Protein 3H7J (pdb70)

CATH classification: 2.60.120.10 (+1 more: 2.60.120.10)

Foldseek 3Di:
DDQVVVCCQWQNQWDWDADPQGKIWTWRDHPFKIKIKIKAAAFTKFDKDFAQWKKKKAWADAWKFKAWQHATDIGDHPFKMFIRHHGTIIIITRHHNDIIIMMMMTGDDPPDDRDTPPRGMFGKAWDQAPPPPWTWIWTADQFKIKIKTKQFEQWRKFDKAFAQWKKKKAWQFAWWWKDWAHYIDIGGHGGITTGHHGTIMMIIHHDNGITIMIMMTGGDDPPD/DPQVVVCCQWFNAWDWDADPQGKIWTWRDHPFKIKIKIKHAEFTWWDKDFAQWKKKKFWQDAWWFKDWAHDTDTGDHPFKIFIRHHGTIIIITRHHNGIIIMMMMTGDDPPDDRDADPRGMFGWDDWDAPDPPWIWIWTADQFKIKIKIKAFEQWRKDDWFFAQWKKKKAWQFDWWWKDWAHYIDIHDHGGMTTGHHGTIMMIIHHHDGITIMIMMTGGDDPDD

B-factor: mean 16.88, std 6.66, range [2.0, 48.74]

Radius of gyration: 24.44 Å; Cα contacts (8 Å, |Δi|>4): 1230; chains: 2; bounding box: 60×57×58 Å

Sequence (448 aa):
KTKEDMQELYFPTPKLIEWENGVRQYSTVRGDTEVLMSYVPPHTNVEPHQHKEVQIGMVVSGELMMTVGDVTRKMTALESAYIAPPHVPHGARNDTDQEVIAIDIKRLKADETYTSPEDYFLDIFKTRDLLPGMEVTFFVEDWVEIMLAKIPGNGGEMPFHKHRNEQIGICIGGGYDMTVEGCTVEMKFGTAYFCEPREDHGAINRSEKESKSINIFFPPRYNRKTKEDMQELYFPTPKLIEWENGVRQYSTVRGDTEVLMSYVPPHTNVEPHQHKEVQIGMVVSGELMMTVGDVTRKMTALESAYIAPPHVPHGARNDTDQEVIAIDIKRLKADETYTSPEDYFLDIFKTRDLLPGMEVTFFVEDWVEIMLAKIPGNGGEMPFHKHRNEQIGICIGGGYDMTVEGCTVEMKFGTAYFCEPREDHGAINRSEKESKSINIFFPPRYNR

Secondary structure (DSSP, 8-state):
--HHHHHHHHSPPPEEEE-TTS-EEEEEEETTEEEEEEEE-TTEEEEEE--SSEEEEEEEESEEEEEETTEEEEEETTT-EEEE-TT--EEEEE-SSS-EEEEEEEE--TT------TTSEE--EE-S-SBTTB-EEEEEETTEEEEEEEE-TTTEEEEEE--SSEEEEEE-SS-EEEEETTEEEEE-TT-EEEE-TT--EEEEE-SSS-EEEEEEEES-SS--/--HHHHHHHHSPPPEEEE-TTS-EEEEEEETTEEEEEEEE-SSEEEEEE--SSEEEEEEEESEEEEEETTEEEEEETTSEEEEE-TT--EEEEE-SSS-EEEEEEEE--TT------TTSEEEP-EEEEEETTEEEEEEE-SS-EEEEEEE-TTTEEEEEE--SSEEEEEEEES-EEEEETTEEEEE-TT-EEEE-TT--EEEEE-SSS-EEEEEEEES-SS--

Nearest PDB structures (foldseek):
  3h9a-assembly1_A  TM=9.994E-01  e=1.030E-39  Bacillus subtilis
  1sfn-assembly1_A  TM=7.498E-01  e=8.968E-11  Deinococcus radiodurans
  1rc6-assembly1_A  TM=6.791E-01  e=3.704E-09  Escherichia coli
  7x85-assembly2_C  TM=8.968E-01  e=1.660E-05  Gallus gallus
  6o2d-assembly1_B  TM=8.566E-01  e=9.010E-05  Schizosaccharomyces pombe

Organism: Bacillus subtilis (strain 168) (NCBI:txid224308)

InterPro domains:
  IPR011051 RmlC-like cupin domain superfamily [SSF51182] (3-224)
  IPR013096 Cupin 2, conserved barrel [PF07883] (41-106)
  IPR013096 Cupin 2, conserved barrel [PF07883] (150-217)
  IPR014710 RmlC-like jelly roll fold [G3DSA:2.60.120.10] (11-225)
  IPR014710 RmlC-like jelly roll fold [G3DSA:2.60.120.10] (15-124)
  IPR052535 Bacilysin biosynthesis H2HPP isomerase [PTHR40112] (1-119)

Solvent-accessible surface area: 20565 Å² total; per-residue (Å²): 218,72,150,93,62,31,47,63,81,13,10,15,58,60,55,18,22,54,87,150,66,35,7,103,14,84,5,8,78,35,72,46,2,34,4,22,3,6,54,7,39,52,93,17,81,48,115,91,84,93,27,109,37,0,13,0,1,2,0,13,47,30,60,11,58,9,49,0,24,143,25,74,98,116,2,58,28,40,107,14,0,4,0,1,22,39,102,29,69,8,5,16,77,0,78,32,105,113,86,0,24,8,1,26,1,52,1,83,62,85,154,41,108,23,50,28,38,170,56,38,16,12,124,63,78,165,49,211,51,39,60,136,41,6,86,5,16,4,0,41,26,110,13,1,0,0,8,3,2,59,8,48,12,118,34,12,82,34,73,113,48,107,15,166,4,2,13,2,2,6,0,12,19,36,10,5,30,8,32,0,56,38,7,78,34,102,0,134,83,22,31,4,0,2,1,56,40,149,28,27,2,4,11,36,0,158,41,142,121,94,1,43,2,0,12,4,4,3,61,10,72,87,44,191,206,83,140,96,65,22,48,85,83,16,9,16,65,61,45,43,22,66,76,150,62,27,6,72,16,90,9,8,84,34,69,84,4,37,4,15,5,6,38,7,33,51,95,13,84,42,105,100,78,90,26,106,43,0,13,1,1,3,1,15,40,21,66,13,60,9,51,0,26,138,28,75,74,117,1,72,29,36,92,1,0,5,0,1,26,42,113,29,66,8,6,18,85,0,80,34,123,109,65,0,26,9,1,23,5,40,2,73,67,115,119,39,110,24,50,31,38,160,84,39,16,7,86,72,125,97,68,86,71,23,61,134,52,11,61,0,14,0,0,39,25,106,16,0,0,0,7,19,1,70,6,50,14,128,35,13,94,29,71,111,46,102,12,135,6,11,13,2,3,8,0,10,13,52,19,13,20,7,33,0,61,36,7,76,37,138,3,149,76,21,31,3,1,4,1,60,60,148,27,31,4,4,12,42,0,164,31,123,150,87,1,60,4,1,12,3,4,4,63,6,86,67,32,220

Structure (mmCIF, N/CA/C/O backbone):
data_3H7J
#
_entry.id   3H7J
#
_cell.length_a   45.990
_cell.length_b   118.493
_cell.length_c   46.926
_cell.angle_alpha   90.00
_cell.angle_beta   97.92
_cell.angle_gamma   90.00
#
_symmetry.space_group_name_H-M   'P 1 21 1'
#
loop_
_entity.id
_entity.type
_entity.pdbx_description
1 polymer 'Bacilysin biosynthesis protein bacB'
2 non-polymer 'COBALT (II) ION'
3 non-polymer '3-PHENYLPYRUVIC ACID'
4 non-polymer 'FE (III) ION'
5 water water
#
loop_
_atom_site.group_PDB
_atom_site.id
_atom_site.type_symbol
_atom_site.label_atom_id
_atom_site.label_alt_id
_atom_site.label_comp_id
_atom_site.label_asym_id
_atom_site.label_entity_id
_atom_site.label_seq_id
_atom_site.pdbx_PDB_ins_code
_atom_site.Cartn_x
_atom_site.Cartn_y
_atom_site.Cartn_z
_atom_site.occupancy
_atom_site.B_iso_or_equiv
_atom_site.auth_seq_id
_atom_site.auth_comp_id
_atom_site.auth_asym_id
_atom_site.auth_atom_id
_atom_site.pdbx_PDB_model_num
ATOM 1 N N . LYS A 1 2 ? 17.505 -30.010 -12.709 1.00 24.57 2 LYS A N 1
ATOM 2 C CA . LYS A 1 2 ? 16.873 -31.285 -13.276 1.00 24.04 2 LYS A CA 1
ATOM 3 C C . LYS A 1 2 ? 15.523 -31.550 -12.592 1.00 23.13 2 LYS A C 1
ATOM 4 O O . LYS A 1 2 ? 14.487 -31.032 -13.036 1.00 21.69 2 LYS A O 1
ATOM 10 N N . THR A 1 3 ? 15.517 -32.311 -11.497 1.00 21.86 3 THR A N 1
ATOM 11 C CA . THR A 1 3 ? 14.262 -32.516 -10.740 1.00 21.93 3 THR A CA 1
ATOM 12 C C . THR A 1 3 ? 13.806 -31.273 -9.948 1.00 21.87 3 THR A C 1
ATOM 13 O O . THR A 1 3 ? 14.619 -30.369 -9.632 1.00 21.34 3 THR A O 1
ATOM 17 N N . LYS A 1 4 ? 12.522 -31.257 -9.585 1.00 21.21 4 LYS A N 1
ATOM 18 C CA . LYS A 1 4 ? 11.976 -30.218 -8.691 1.00 20.99 4 LYS A CA 1
ATOM 19 C C . LYS A 1 4 ? 12.843 -30.016 -7.406 1.00 21.31 4 LYS A C 1
ATOM 20 O O . LYS A 1 4 ? 13.294 -28.908 -7.142 1.00 20.84 4 LYS A O 1
ATOM 26 N N . GLU A 1 5 ? 13.006 -31.070 -6.605 1.00 21.65 5 GLU A N 1
ATOM 27 C CA . GLU A 1 5 ? 13.823 -31.008 -5.357 1.00 23.53 5 GLU A CA 1
ATOM 28 C C . GLU A 1 5 ? 15.203 -30.416 -5.644 1.00 23.54 5 GLU A C 1
ATOM 29 O O . GLU A 1 5 ? 15.693 -29.461 -4.999 1.00 21.93 5 GLU A O 1
ATOM 35 N N . ASP A 1 6 ? 15.853 -30.989 -6.632 1.00 24.29 6 ASP A N 1
ATOM 36 C CA . ASP A 1 6 ? 17.178 -30.502 -6.999 1.00 26.37 6 ASP A CA 1
ATOM 37 C C . ASP A 1 6 ? 17.222 -29.016 -7.378 1.00 25.55 6 ASP A C 1
ATOM 38 O O . ASP A 1 6 ? 18.123 -28.307 -6.951 1.00 27.44 6 ASP A O 1
ATOM 43 N N . MET A 1 7 ? 16.259 -28.554 -8.170 1.00 22.32 7 MET A N 1
ATOM 44 C CA . MET A 1 7 ? 16.188 -27.138 -8.459 1.00 20.62 7 MET A CA 1
ATOM 45 C C . MET A 1 7 ? 15.880 -26.376 -7.152 1.00 19.45 7 MET A C 1
ATOM 46 O O . MET A 1 7 ? 16.457 -25.309 -6.915 1.00 18.06 7 MET A O 1
ATOM 51 N N . GLN A 1 8 ? 14.918 -26.870 -6.357 1.00 19.15 8 GLN A N 1
ATOM 52 C CA . GLN A 1 8 ? 14.556 -26.123 -5.139 1.00 20.50 8 GLN A CA 1
ATOM 53 C C . GLN A 1 8 ? 15.765 -25.954 -4.254 1.00 19.73 8 GLN A C 1
ATOM 54 O O . GLN A 1 8 ? 15.965 -24.899 -3.695 1.00 18.83 8 GLN A O 1
ATOM 60 N N . GLU A 1 9 ? 16.581 -26.996 -4.125 1.00 18.49 9 GLU A N 1
ATOM 61 C CA . GLU A 1 9 ? 17.729 -26.913 -3.197 1.00 20.21 9 GLU A CA 1
ATOM 62 C C . GLU A 1 9 ? 18.788 -26.007 -3.753 1.00 19.26 9 GLU A C 1
ATOM 63 O O . GLU A 1 9 ? 19.589 -25.438 -3.020 1.00 19.29 9 GLU A O 1
ATOM 69 N N . LEU A 1 10 ? 18.830 -25.854 -5.066 1.00 18.66 10 LEU A N 1
ATOM 70 C CA . LEU A 1 10 ? 19.750 -24.858 -5.637 1.00 16.30 10 LEU A CA 1
ATOM 71 C C . LEU A 1 10 ? 19.282 -23.439 -5.467 1.00 15.14 10 LEU A C 1
ATOM 72 O O . LEU A 1 10 ? 20.019 -22.559 -5.008 1.00 15.19 10 LEU A O 1
ATOM 77 N N . TYR A 1 11 ? 18.066 -23.177 -5.916 1.00 11.99 11 TYR A N 1
ATOM 78 C CA . TYR A 1 11 ? 17.597 -21.819 -5.955 1.00 10.36 11 TYR A CA 1
ATOM 79 C C . TYR A 1 11 ? 16.991 -21.241 -4.678 1.00 9.46 11 TYR A C 1
ATOM 80 O O . TYR A 1 11 ? 17.023 -19.999 -4.504 1.00 8.91 11 TYR A O 1
ATOM 89 N N . PHE A 1 12 ? 16.429 -22.101 -3.822 1.00 8.52 12 PHE A N 1
ATOM 90 C CA . PHE A 1 12 ? 15.701 -21.709 -2.612 1.00 10.01 12 PHE A CA 1
ATOM 91 C C . PHE A 1 12 ? 16.244 -22.632 -1.510 1.00 13.23 12 PHE A C 1
ATOM 92 O O . PHE A 1 12 ? 15.524 -23.469 -0.947 1.00 13.44 12 PHE A O 1
ATOM 100 N N . PRO A 1 13 ? 17.563 -22.536 -1.232 1.00 12.88 13 PRO A N 1
ATOM 101 C CA . PRO A 1 13 ? 18.182 -23.495 -0.325 1.00 12.59 13 PRO A CA 1
ATOM 102 C C . PRO A 1 13 ? 17.468 -23.511 1.001 1.00 12.44 13 PRO A C 1
ATOM 103 O O . PRO A 1 13 ? 17.007 -22.472 1.511 1.00 12.79 13 PRO A O 1
ATOM 107 N N . THR A 1 14 ? 17.400 -24.683 1.587 1.00 12.15 14 THR A N 1
ATOM 108 C CA . THR A 1 14 ? 16.770 -24.890 2.888 1.00 13.48 14 THR A CA 1
ATOM 109 C C . THR A 1 14 ? 17.714 -24.250 3.919 1.00 13.18 14 THR A C 1
ATOM 110 O O . THR A 1 14 ? 18.940 -24.519 3.836 1.00 11.65 14 THR A O 1
ATOM 114 N N . PRO A 1 15 ? 17.177 -23.415 4.846 1.00 12.16 15 PRO A N 1
ATOM 115 C CA . PRO A 1 15 ? 18.073 -22.705 5.786 1.00 12.69 15 PRO A CA 1
ATOM 116 C C . PRO A 1 15 ? 18.422 -23.599 6.949 1.00 12.25 15 PRO A C 1
ATOM 117 O O . PRO A 1 15 ? 17.725 -24.603 7.207 1.00 12.24 15 PRO A O 1
ATOM 121 N N . LYS A 1 16 ? 19.495 -23.222 7.655 1.00 12.14 16 LYS A N 1
ATOM 122 C CA . LYS A 1 16 ? 19.884 -23.877 8.883 1.00 11.77 16 LYS A CA 1
ATOM 123 C C . LYS A 1 16 ? 19.726 -22.804 9.912 1.00 11.39 16 LYS A C 1
ATOM 124 O O . LYS A 1 16 ? 19.946 -21.661 9.644 1.00 11.21 16 LYS A O 1
ATOM 130 N N . LEU A 1 17 ? 19.385 -23.206 11.115 1.00 9.06 17 LEU A N 1
ATOM 131 C CA . LEU A 1 17 ? 19.250 -22.297 12.181 1.00 10.29 17 LEU A CA 1
ATOM 132 C C . LEU A 1 17 ? 20.552 -22.333 12.973 1.00 11.78 17 LEU A C 1
ATOM 133 O O . LEU A 1 17 ? 21.045 -23.408 13.346 1.00 11.40 17 LEU A O 1
ATOM 138 N N . ILE A 1 18 ? 21.130 -21.162 13.245 1.00 11.90 18 ILE A N 1
ATOM 139 C CA . ILE A 1 18 ? 22.359 -21.129 13.998 1.00 13.08 18 ILE A CA 1
ATOM 140 C C . ILE A 1 18 ? 22.056 -20.350 15.288 1.00 14.15 18 ILE A C 1
ATOM 141 O O . ILE A 1 18 ? 21.415 -19.252 15.264 1.00 14.07 18 ILE A O 1
ATOM 146 N N . GLU A 1 19 ? 22.444 -20.922 16.407 1.00 13.66 19 GLU A N 1
ATOM 147 C CA . GLU A 1 19 ? 22.205 -20.221 17.642 1.00 14.59 19 GLU A CA 1
ATOM 148 C C . GLU A 1 19 ? 23.490 -19.980 18.396 1.00 13.82 19 GLU A C 1
ATOM 149 O O . GLU A 1 19 ? 24.302 -20.892 18.532 1.00 12.72 19 GLU A O 1
ATOM 155 N N . TRP A 1 20 ? 23.656 -18.738 18.869 1.00 13.16 20 TRP A N 1
ATOM 156 C CA . TRP A 1 20 ? 24.834 -18.297 19.581 1.00 14.16 20 TRP A CA 1
ATOM 157 C C . TRP A 1 20 ? 24.628 -18.278 21.099 1.00 14.47 20 TRP A C 1
ATOM 158 O O . TRP A 1 20 ? 23.494 -18.120 21.603 1.00 13.85 20 TRP A O 1
ATOM 169 N N . GLU A 1 21 ? 25.718 -18.398 21.861 1.00 14.08 21 GLU A N 1
ATOM 170 C CA . GLU A 1 21 ? 25.534 -18.400 23.314 1.00 14.71 21 GLU A CA 1
ATOM 171 C C . GLU A 1 21 ? 24.846 -17.121 23.845 1.00 15.97 21 GLU A C 1
ATOM 172 O O . GLU A 1 21 ? 24.081 -17.176 24.812 1.00 15.40 21 GLU A O 1
ATOM 178 N N . ASN A 1 22 ? 25.123 -15.990 23.212 1.00 16.94 22 ASN A N 1
ATOM 179 C CA . ASN A 1 22 ? 24.550 -14.709 23.646 1.00 19.08 22 ASN A CA 1
ATOM 180 C C . ASN A 1 22 ? 23.094 -14.479 23.258 1.00 19.98 22 ASN A C 1
ATOM 181 O O . ASN A 1 22 ? 22.566 -13.392 23.521 1.00 20.40 22 ASN A O 1
ATOM 186 N N . GLY A 1 23 ? 22.460 -15.483 22.636 1.00 18.62 23 GLY A N 1
ATOM 187 C CA . GLY A 1 23 ? 21.041 -15.471 22.361 1.00 16.69 23 GLY A CA 1
ATOM 188 C C . GLY A 1 23 ? 20.687 -15.038 20.924 1.00 14.75 23 GLY A C 1
ATOM 189 O O . GLY A 1 23 ? 19.554 -15.140 20.553 1.00 13.55 23 GLY A O 1
ATOM 190 N N . VAL A 1 24 ? 21.653 -14.604 20.118 1.00 13.18 24 VAL A N 1
ATOM 191 C CA . VAL A 1 24 ? 21.404 -14.299 18.708 1.00 12.70 24 VAL A CA 1
ATOM 192 C C . VAL A 1 24 ? 21.018 -15.595 17.988 1.00 13.09 24 VAL A C 1
ATOM 193 O O . VAL A 1 24 ? 21.625 -16.630 18.232 1.00 12.52 24 VAL A O 1
ATOM 197 N N . ARG A 1 25 ? 19.969 -15.543 17.176 1.00 11.64 25 ARG A N 1
ATOM 198 C CA . ARG A 1 25 ? 19.629 -16.700 16.310 1.00 12.54 25 ARG A CA 1
ATOM 199 C C . ARG A 1 25 ? 19.746 -16.240 14.949 1.00 12.40 25 ARG A C 1
ATOM 200 O O . ARG A 1 25 ? 19.330 -15.098 14.649 1.00 12.57 25 ARG A O 1
ATOM 208 N N . GLN A 1 26 ? 20.271 -17.089 14.064 1.00 11.32 26 GLN A N 1
ATOM 209 C CA . GLN A 1 26 ? 20.303 -16.758 12.661 1.00 12.66 26 GLN A CA 1
ATOM 210 C C . GLN A 1 26 ? 19.764 -17.868 11.763 1.00 12.08 26 GLN A C 1
ATOM 211 O O . GLN A 1 26 ? 19.958 -19.048 12.057 1.00 11.88 26 GLN A O 1
ATOM 217 N N . TYR A 1 27 ? 19.235 -17.479 10.596 1.00 10.69 27 TYR A N 1
ATOM 218 C CA . TYR A 1 27 ? 18.871 -18.441 9.583 1.00 10.90 27 TYR A CA 1
ATOM 219 C C . TYR A 1 27 ? 19.817 -18.236 8.448 1.00 10.59 27 TYR A C 1
ATOM 220 O O . TYR A 1 27 ? 19.934 -17.131 7.934 1.00 11.76 27 TYR A O 1
ATOM 229 N N . SER A 1 28 ? 20.561 -19.278 8.143 1.00 8.22 28 SER A N 1
ATOM 230 C CA . SER A 1 28 ? 21.615 -19.180 7.151 1.00 8.98 28 SER A CA 1
ATOM 231 C C . SER A 1 28 ? 21.209 -19.996 5.930 1.00 9.05 28 SER A C 1
ATOM 232 O O . SER A 1 28 ? 20.829 -21.169 6.051 1.00 7.92 28 SER A O 1
ATOM 235 N N . THR A 1 29 ? 21.324 -19.365 4.757 1.00 9.01 29 THR A N 1
ATOM 236 C CA . THR A 1 29 ? 21.099 -20.043 3.454 1.00 10.99 29 THR A CA 1
ATOM 237 C C . THR A 1 29 ? 22.310 -19.759 2.583 1.00 9.75 29 THR A C 1
ATOM 238 O O . THR A 1 29 ? 22.862 -18.660 2.632 1.00 8.66 29 THR A O 1
ATOM 242 N N . VAL A 1 30 ? 22.692 -20.744 1.789 1.00 10.59 30 VAL A N 1
ATOM 243 C CA . VAL A 1 30 ? 23.944 -20.674 1.069 1.00 9.94 30 VAL A CA 1
ATOM 244 C C . VAL A 1 30 ? 23.773 -21.169 -0.361 1.00 11.18 30 VAL A C 1
ATOM 245 O O . VAL A 1 30 ? 23.097 -22.164 -0.597 1.00 11.38 30 VAL A O 1
ATOM 249 N N . ARG A 1 31 ? 24.313 -20.424 -1.335 1.00 10.09 31 ARG A N 1
ATOM 250 C CA . ARG A 1 31 ? 24.571 -20.997 -2.607 1.00 9.35 31 ARG A CA 1
ATOM 251 C C . ARG A 1 31 ? 25.972 -20.621 -3.067 1.00 10.29 31 ARG A C 1
ATOM 252 O O . ARG A 1 31 ? 26.258 -19.464 -3.355 1.00 11.03 31 ARG A O 1
ATOM 260 N N . GLY A 1 32 ? 26.845 -21.638 -3.114 1.00 9.54 32 GLY A N 1
ATOM 261 C CA . GLY A 1 32 ? 28.231 -21.516 -3.623 1.00 11.06 32 GLY A CA 1
ATOM 262 C C . GLY A 1 32 ? 28.924 -20.365 -2.943 1.00 11.89 32 GLY A C 1
ATOM 263 O O . GLY A 1 32 ? 29.198 -20.459 -1.759 1.00 11.23 32 GLY A O 1
ATOM 264 N N . ASP A 1 33 ? 29.145 -19.246 -3.657 1.00 11.82 33 ASP A N 1
ATOM 265 C CA . ASP A 1 33 ? 30.066 -18.211 -3.104 1.00 13.38 33 ASP A CA 1
ATOM 266 C C . ASP A 1 33 ? 29.409 -17.275 -2.130 1.00 12.53 33 ASP A C 1
ATOM 267 O O . ASP A 1 33 ? 30.045 -16.352 -1.653 1.00 10.82 33 ASP A O 1
ATOM 272 N N . THR A 1 34 ? 28.116 -17.473 -1.841 1.00 11.62 34 THR A N 1
ATOM 273 C CA . THR A 1 34 ? 27.384 -16.450 -1.074 1.00 12.63 34 THR A CA 1
ATOM 274 C C . THR A 1 34 ? 26.495 -17.049 0.049 1.00 11.09 34 THR A C 1
ATOM 275 O O . THR A 1 34 ? 25.827 -18.056 -0.154 1.00 9.15 34 THR A O 1
ATOM 279 N N . GLU A 1 35 ? 26.531 -16.431 1.210 1.00 11.39 35 GLU A N 1
ATOM 280 C CA . GLU A 1 35 ? 25.634 -16.787 2.276 1.00 11.42 35 GLU A CA 1
ATOM 281 C C . GLU A 1 35 ? 24.654 -15.641 2.614 1.00 10.79 35 GLU A C 1
ATOM 282 O O . GLU A 1 35 ? 25.027 -14.477 2.597 1.00 9.44 35 GLU A O 1
ATOM 288 N N . VAL A 1 36 ? 23.378 -15.962 2.829 1.00 9.19 36 VAL A N 1
ATOM 289 C CA . VAL A 1 36 ? 22.455 -14.974 3.349 1.00 11.23 36 VAL A CA 1
ATOM 290 C C . VAL A 1 36 ? 22.177 -15.391 4.789 1.00 10.78 36 VAL A C 1
ATOM 291 O O . VAL A 1 36 ? 21.816 -16.565 5.052 1.00 10.31 36 VAL A O 1
ATOM 295 N N . LEU A 1 37 ? 22.259 -14.427 5.724 1.00 10.33 37 LEU A N 1
ATOM 296 C CA . LEU A 1 37 ? 22.034 -14.779 7.108 1.00 13.39 37 LEU A CA 1
ATOM 297 C C . LEU A 1 37 ? 20.959 -13.773 7.651 1.00 12.87 37 LEU A C 1
ATOM 298 O O . LEU A 1 37 ? 21.183 -12.560 7.631 1.00 14.63 37 LEU A O 1
ATOM 303 N N . MET A 1 38 ? 19.834 -14.260 8.133 1.00 12.25 38 MET A N 1
ATOM 304 C CA . MET A 1 38 ? 18.839 -13.352 8.760 1.00 12.18 38 MET A CA 1
ATOM 305 C C . MET A 1 38 ? 19.013 -13.549 10.246 1.00 11.85 38 MET A C 1
ATOM 306 O O . MET A 1 38 ? 18.913 -14.687 10.749 1.00 11.04 38 MET A O 1
ATOM 311 N N . SER A 1 39 ? 19.288 -12.473 10.947 1.00 10.16 39 SER A N 1
ATOM 312 C CA . SER A 1 39 ? 19.603 -12.562 12.367 1.00 11.35 39 SER A CA 1
ATOM 313 C C . SER A 1 39 ? 18.540 -11.894 13.223 1.00 11.50 39 SER A C 1
ATOM 314 O O . SER A 1 39 ? 18.085 -10.828 12.904 1.00 10.73 39 SER A O 1
ATOM 317 N N . TYR A 1 40 ? 18.222 -12.553 14.319 1.00 10.65 40 TYR A N 1
ATOM 318 C CA . TYR A 1 40 ? 17.365 -12.025 15.374 1.00 10.99 40 TYR A CA 1
ATOM 319 C C . TYR A 1 40 ? 18.298 -11.692 16.562 1.00 11.28 40 TYR A C 1
ATOM 320 O O . TYR A 1 40 ? 18.901 -12.576 17.205 1.00 10.57 40 TYR A O 1
ATOM 329 N N . VAL A 1 41 ? 18.467 -10.418 16.840 1.00 8.28 41 VAL A N 1
ATOM 330 C CA . VAL A 1 41 ? 19.408 -10.018 17.852 1.00 9.87 41 VAL A CA 1
ATOM 331 C C . VAL A 1 41 ? 18.568 -9.492 19.043 1.00 8.69 41 VAL A C 1
ATOM 332 O O . VAL A 1 41 ? 17.801 -8.522 18.886 1.00 8.78 41 VAL A O 1
ATOM 336 N N . PRO A 1 42 ? 18.721 -10.086 20.219 1.00 10.40 42 PRO A N 1
ATOM 337 C CA . PRO A 1 42 ? 17.903 -9.702 21.385 1.00 9.23 42 PRO A CA 1
ATOM 338 C C . PRO A 1 42 ? 18.142 -8.262 21.889 1.00 9.42 42 PRO A C 1
ATOM 339 O O . PRO A 1 42 ? 19.159 -7.660 21.618 1.00 11.00 42 PRO A O 1
ATOM 343 N N . PRO A 1 43 ? 17.179 -7.694 22.597 1.00 8.75 43 PRO A N 1
ATOM 344 C CA . PRO A 1 43 ? 17.379 -6.394 23.251 1.00 10.16 43 PRO A CA 1
ATOM 345 C C . PRO A 1 43 ? 18.708 -6.295 24.058 1.00 10.15 43 PRO A C 1
ATOM 346 O O . PRO A 1 43 ? 19.164 -7.298 24.636 1.00 10.88 43 PRO A O 1
ATOM 350 N N . HIS A 1 44 ? 19.328 -5.115 24.080 1.00 8.70 44 HIS A N 1
ATOM 351 C CA . HIS A 1 44 ? 20.497 -4.863 24.948 1.00 10.48 44 HIS A CA 1
ATOM 352 C C . HIS A 1 44 ? 21.536 -5.972 24.786 1.00 11.89 44 HIS A C 1
ATOM 353 O O . HIS A 1 44 ? 21.985 -6.493 25.798 1.00 11.83 44 HIS A O 1
ATOM 360 N N . THR A 1 45 ? 21.945 -6.258 23.544 1.00 10.45 45 THR A N 1
ATOM 361 C CA . THR A 1 45 ? 22.873 -7.376 23.302 1.00 13.28 45 THR A CA 1
ATOM 362 C C . THR A 1 45 ? 24.044 -6.888 22.507 1.00 12.07 45 THR A C 1
ATOM 363 O O . THR A 1 45 ? 23.814 -6.200 21.526 1.00 10.30 45 THR A O 1
ATOM 367 N N . ASN A 1 46 ? 25.272 -7.217 22.911 1.00 12.79 46 ASN A N 1
ATOM 368 C CA . ASN A 1 46 ? 26.447 -6.918 22.062 1.00 14.61 46 ASN A CA 1
ATOM 369 C C . ASN A 1 46 ? 26.678 -8.024 21.055 1.00 15.35 46 ASN A C 1
ATOM 370 O O . ASN A 1 46 ? 26.562 -9.186 21.397 1.00 16.48 46 ASN A O 1
ATOM 375 N N . VAL A 1 47 ? 26.982 -7.663 19.816 1.00 15.43 47 VAL A N 1
ATOM 376 C CA . VAL A 1 47 ? 27.536 -8.624 18.858 1.00 15.63 47 VAL A CA 1
ATOM 377 C C . VAL A 1 47 ? 29.006 -8.340 18.780 1.00 16.15 47 VAL A C 1
ATOM 378 O O . VAL A 1 47 ? 29.419 -7.313 18.311 1.00 13.97 47 VAL A O 1
ATOM 382 N N . GLU A 1 48 ? 29.810 -9.242 19.306 1.00 18.19 48 GLU A N 1
ATOM 383 C CA . GLU A 1 48 ? 31.227 -9.037 19.400 1.00 19.37 48 GLU A CA 1
ATOM 384 C C . GLU A 1 48 ? 31.829 -8.812 18.039 1.00 19.27 48 GLU A C 1
ATOM 385 O O . GLU A 1 48 ? 31.435 -9.429 17.090 1.00 19.69 48 GLU A O 1
ATOM 391 N N . PRO A 1 49 ? 32.799 -7.916 17.947 1.00 20.02 49 PRO A N 1
ATOM 392 C CA . PRO A 1 49 ? 33.444 -7.636 16.639 1.00 19.26 49 PRO A CA 1
ATOM 393 C C . PRO A 1 49 ? 34.266 -8.810 16.085 1.00 17.77 49 PRO A C 1
ATOM 394 O O . PRO A 1 49 ? 34.865 -9.553 16.851 1.00 16.32 49 PRO A O 1
ATOM 398 N N . HIS A 1 50 ? 34.303 -8.974 14.763 1.00 14.99 50 HIS A N 1
ATOM 399 C CA . HIS A 1 50 ? 35.196 -9.944 14.214 1.00 14.79 50 HIS A CA 1
ATOM 400 C C . HIS A 1 50 ? 35.561 -9.397 12.843 1.00 14.51 50 HIS A C 1
ATOM 401 O O . HIS A 1 50 ? 35.180 -8.310 12.510 1.00 15.09 50 HIS A O 1
ATOM 408 N N . GLN A 1 51 ? 36.355 -10.145 12.097 1.00 14.30 51 GLN A N 1
ATOM 409 C CA . GLN A 1 51 ? 36.709 -9.778 10.758 1.00 14.13 51 GLN A CA 1
ATOM 410 C C . GLN A 1 51 ? 36.939 -11.052 9.928 1.00 13.04 51 GLN A C 1
ATOM 411 O O . GLN A 1 51 ? 37.262 -12.109 10.473 1.00 12.27 51 GLN A O 1
ATOM 417 N N . HIS A 1 52 ? 36.712 -10.998 8.620 1.00 11.44 52 HIS A N 1
ATOM 418 C CA . HIS A 1 52 ? 36.922 -12.202 7.829 1.00 10.97 52 HIS A CA 1
ATOM 419 C C . HIS A 1 52 ? 37.259 -11.829 6.392 1.00 10.20 52 HIS A C 1
ATOM 420 O O . HIS A 1 52 ? 37.091 -10.652 6.011 1.00 9.46 52 HIS A O 1
ATOM 427 N N . LYS A 1 53 ? 37.774 -12.808 5.634 1.00 9.29 53 LYS A N 1
ATOM 428 C CA . LYS A 1 53 ? 38.176 -12.559 4.250 1.00 9.94 53 LYS A CA 1
ATOM 429 C C . LYS A 1 53 ? 36.940 -12.244 3.380 1.00 10.62 53 LYS A C 1
ATOM 430 O O . LYS A 1 53 ? 37.054 -11.444 2.429 1.00 12.82 53 LYS A O 1
ATOM 436 N N . GLU A 1 54 ? 35.754 -12.800 3.714 1.00 9.64 54 GLU A N 1
ATOM 437 C CA . GLU A 1 54 ? 34.563 -12.494 2.919 1.00 10.02 54 GLU A CA 1
ATOM 438 C C . GLU A 1 54 ? 34.170 -11.024 3.077 1.00 9.06 54 GLU A C 1
ATOM 439 O O . GLU A 1 54 ? 34.202 -10.489 4.188 1.00 9.38 54 GLU A O 1
ATOM 445 N N . VAL A 1 55 ? 33.607 -10.454 2.000 1.00 9.59 55 VAL A N 1
ATOM 446 C CA . VAL A 1 55 ? 32.958 -9.207 2.148 1.00 8.73 55 VAL A CA 1
ATOM 447 C C . VAL A 1 55 ? 31.662 -9.443 2.962 1.00 9.86 55 VAL A C 1
ATOM 448 O O . VAL A 1 55 ? 31.066 -10.517 2.949 1.00 10.29 55 VAL A O 1
ATOM 452 N N . GLN A 1 56 ? 31.166 -8.378 3.577 1.00 9.68 56 GLN A N 1
ATOM 453 C CA . GLN A 1 56 ? 29.860 -8.491 4.191 1.00 10.26 56 GLN A CA 1
ATOM 454 C C . GLN A 1 56 ? 28.999 -7.236 3.972 1.00 8.06 56 GLN A C 1
ATOM 455 O O . GLN A 1 56 ? 29.485 -6.106 4.043 1.00 9.33 56 GLN A O 1
ATOM 461 N N . ILE A 1 57 ? 27.750 -7.454 3.583 1.00 7.97 57 ILE A N 1
ATOM 462 C CA . ILE A 1 57 ? 26.832 -6.359 3.371 1.00 8.96 57 ILE A CA 1
ATOM 463 C C . ILE A 1 57 ? 25.805 -6.552 4.520 1.00 9.38 57 ILE A C 1
ATOM 464 O O . ILE A 1 57 ? 25.304 -7.689 4.695 1.00 10.24 57 ILE A O 1
ATOM 469 N N . GLY A 1 58 ? 25.456 -5.496 5.256 1.00 9.78 58 GLY A N 1
ATOM 470 C CA . GLY A 1 58 ? 24.450 -5.681 6.353 1.00 8.96 58 GLY A CA 1
ATOM 471 C C . GLY A 1 58 ? 23.347 -4.647 6.218 1.00 9.21 58 GLY A C 1
ATOM 472 O O . GLY A 1 58 ? 23.531 -3.477 5.742 1.00 9.57 58 GLY A O 1
ATOM 473 N N . MET A 1 59 ? 22.155 -5.047 6.620 1.00 9.09 59 MET A N 1
ATOM 474 C CA . MET A 1 59 ? 21.048 -4.120 6.594 1.00 11.59 59 MET A CA 1
ATOM 475 C C . MET A 1 59 ? 20.126 -4.504 7.785 1.00 9.25 59 MET A C 1
ATOM 476 O O . MET A 1 59 ? 20.058 -5.682 8.161 1.00 10.03 59 MET A O 1
ATOM 481 N N . VAL A 1 60 ? 19.436 -3.512 8.362 1.00 9.09 60 VAL A N 1
ATOM 482 C CA . VAL A 1 60 ? 18.439 -3.863 9.419 1.00 7.38 60 VAL A CA 1
ATOM 483 C C . VAL A 1 60 ? 17.108 -3.916 8.774 1.00 6.83 60 VAL A C 1
ATOM 484 O O . VAL A 1 60 ? 16.732 -3.013 8.029 1.00 8.64 60 VAL A O 1
ATOM 488 N N . VAL A 1 61 ? 16.337 -4.943 9.095 1.00 7.75 61 VAL A N 1
ATOM 489 C CA . VAL A 1 61 ? 14.990 -5.045 8.588 1.00 9.55 61 VAL A CA 1
ATOM 490 C C . VAL A 1 61 ? 13.956 -4.575 9.599 1.00 8.27 61 VAL A C 1
ATOM 491 O O . VAL A 1 61 ? 12.898 -4.069 9.209 1.00 8.14 61 VAL A O 1
ATOM 495 N N . SER A 1 62 ? 14.222 -4.801 10.858 1.00 7.89 62 SER A N 1
ATOM 496 C CA . SER A 1 62 ? 13.247 -4.325 11.845 1.00 9.92 62 SER A CA 1
ATOM 497 C C . SER A 1 62 ? 14.019 -3.934 13.066 1.00 10.87 62 SER A C 1
ATOM 498 O O . SER A 1 62 ? 14.995 -4.615 13.398 1.00 9.30 62 SER A O 1
ATOM 501 N N . GLY A 1 63 ? 13.579 -2.876 13.786 1.00 11.07 63 GLY A N 1
ATOM 502 C CA . GLY A 1 63 ? 14.316 -2.387 15.018 1.00 10.48 63 GLY A CA 1
ATOM 503 C C . GLY A 1 63 ? 15.373 -1.359 14.645 1.00 11.40 63 GLY A C 1
ATOM 504 O O . GLY A 1 63 ? 15.353 -0.813 13.513 1.00 10.55 63 GLY A O 1
ATOM 505 N N . GLU A 1 64 ? 16.288 -1.115 15.558 1.00 10.05 64 GLU A N 1
ATOM 506 C CA . GLU A 1 64 ? 17.287 -0.114 15.397 1.00 11.04 64 GLU A CA 1
ATOM 507 C C . GLU A 1 64 ? 18.581 -0.680 16.002 1.00 10.98 64 GLU A C 1
ATOM 508 O O . GLU A 1 64 ? 18.559 -1.205 17.131 1.00 11.03 64 GLU A O 1
ATOM 514 N N . LEU A 1 65 ? 19.697 -0.545 15.281 1.00 10.67 65 LEU A N 1
ATOM 515 C CA . LEU A 1 65 ? 20.945 -1.296 15.648 1.00 9.76 65 LEU A CA 1
ATOM 516 C C . LEU A 1 65 ? 22.113 -0.310 15.587 1.00 8.85 65 LEU A C 1
ATOM 517 O O . LEU A 1 65 ? 22.172 0.501 14.667 1.00 9.21 65 LEU A O 1
ATOM 522 N N . MET A 1 66 ? 22.920 -0.258 16.641 1.00 8.22 66 MET A N 1
ATOM 523 C CA . MET A 1 66 ? 24.183 0.514 16.620 1.00 10.03 66 MET A CA 1
ATOM 524 C C . MET A 1 66 ? 25.274 -0.329 15.996 1.00 10.45 66 MET A C 1
ATOM 525 O O . MET A 1 66 ? 25.807 -1.260 16.591 1.00 11.48 66 MET A O 1
ATOM 530 N N . MET A 1 67 ? 25.680 0.058 14.816 1.00 10.61 67 MET A N 1
ATOM 531 C CA . MET A 1 67 ? 26.641 -0.759 14.058 1.00 9.44 67 MET A CA 1
ATOM 532 C C . MET A 1 67 ? 27.998 -0.106 13.945 1.00 9.51 67 MET A C 1
ATOM 533 O O . MET A 1 67 ? 28.087 1.086 13.591 1.00 10.22 67 MET A O 1
ATOM 538 N N . THR A 1 68 ? 29.061 -0.897 14.087 1.00 10.39 68 THR A N 1
ATOM 539 C CA . THR A 1 68 ? 30.378 -0.340 14.016 1.00 9.90 68 THR A CA 1
ATOM 540 C C . THR A 1 68 ? 31.112 -1.077 12.945 1.00 9.27 68 THR A C 1
ATOM 541 O O . THR A 1 68 ? 31.216 -2.331 13.003 1.00 8.04 68 THR A O 1
ATOM 545 N N . VAL A 1 69 ? 31.638 -0.318 11.983 1.00 8.66 69 VAL A N 1
ATOM 546 C CA . VAL A 1 69 ? 32.458 -0.906 10.890 1.00 8.81 69 VAL A CA 1
ATOM 547 C C . VAL A 1 69 ? 33.761 -0.135 10.906 1.00 8.73 69 VAL A C 1
ATOM 548 O O . VAL A 1 69 ? 33.753 1.125 10.816 1.00 8.49 69 VAL A O 1
ATOM 552 N N . GLY A 1 70 ? 34.890 -0.844 11.040 1.00 9.47 70 GLY A N 1
ATOM 553 C CA . GLY A 1 70 ? 36.148 -0.132 11.143 1.00 13.37 70 GLY A CA 1
ATOM 554 C C . GLY A 1 70 ? 36.114 0.827 12.307 1.00 13.89 70 GLY A C 1
ATOM 555 O O . GLY A 1 70 ? 35.727 0.467 13.409 1.00 15.05 70 GLY A O 1
ATOM 556 N N . ASP A 1 71 ? 36.477 2.070 12.128 1.00 17.24 71 ASP A N 1
ATOM 557 C CA . ASP A 1 71 ? 36.200 2.934 13.277 1.00 18.86 71 ASP A CA 1
ATOM 558 C C . ASP A 1 71 ? 34.969 3.841 13.166 1.00 18.65 71 ASP A C 1
ATOM 559 O O . ASP A 1 71 ? 34.874 4.830 13.919 1.00 17.89 71 ASP A O 1
ATOM 564 N N . VAL A 1 72 ? 34.018 3.476 12.285 1.00 14.87 72 VAL A N 1
ATOM 565 C CA . VAL A 1 72 ? 32.778 4.232 12.116 1.00 14.02 72 VAL A CA 1
ATOM 566 C C . VAL A 1 72 ? 31.606 3.572 12.871 1.00 13.77 72 VAL A C 1
ATOM 567 O O . VAL A 1 72 ? 31.300 2.400 12.636 1.00 14.31 72 VAL A O 1
ATOM 571 N N . THR A 1 73 ? 30.927 4.320 13.731 1.00 12.15 73 THR A N 1
ATOM 572 C CA . THR A 1 73 ? 29.716 3.827 14.386 1.00 12.37 73 THR A CA 1
ATOM 573 C C . THR A 1 73 ? 28.516 4.625 13.940 1.00 12.43 73 THR A C 1
ATOM 574 O O . THR A 1 73 ? 28.548 5.842 13.876 1.00 11.08 73 THR A O 1
ATOM 578 N N . ARG A 1 74 ? 27.460 3.935 13.538 1.00 12.12 74 ARG A N 1
ATOM 579 C CA . ARG A 1 74 ? 26.312 4.613 13.011 1.00 13.58 74 ARG A CA 1
ATOM 580 C C . ARG A 1 74 ? 25.080 3.904 13.530 1.00 12.42 74 ARG A C 1
ATOM 581 O O . ARG A 1 74 ? 25.089 2.690 13.725 1.00 14.36 74 ARG A O 1
ATOM 589 N N . LYS A 1 75 ? 23.986 4.622 13.657 1.00 12.14 75 LYS A N 1
ATOM 590 C CA . LYS A 1 75 ? 22.735 3.984 14.061 1.00 11.38 75 LYS A CA 1
ATOM 591 C C . LYS A 1 75 ? 22.084 3.540 12.793 1.00 10.67 75 LYS A C 1
ATOM 592 O O . LYS A 1 75 ? 21.853 4.380 11.928 1.00 12.00 75 LYS A O 1
ATOM 598 N N . MET A 1 76 ? 21.693 2.284 12.681 1.00 10.22 76 MET A N 1
ATOM 599 C CA . MET A 1 76 ? 21.031 1.778 11.492 1.00 11.42 76 MET A CA 1
ATOM 600 C C . MET A 1 76 ? 19.511 1.663 11.733 1.00 12.74 76 MET A C 1
ATOM 601 O O . MET A 1 76 ? 19.044 0.950 12.667 1.00 11.73 76 MET A O 1
ATOM 606 N N . THR A 1 77 ? 18.776 2.404 10.902 1.00 11.75 77 THR A N 1
ATOM 607 C CA . THR A 1 77 ? 17.341 2.379 10.870 1.00 13.83 77 THR A CA 1
ATOM 608 C C . THR A 1 77 ? 16.813 1.309 9.967 1.00 12.70 77 THR A C 1
ATOM 609 O O . THR A 1 77 ? 17.410 1.055 8.914 1.00 12.62 77 THR A O 1
ATOM 613 N N . ALA A 1 78 ? 15.633 0.766 10.297 1.00 12.88 78 ALA A N 1
ATOM 614 C CA . ALA A 1 78 ? 15.134 -0.299 9.491 1.00 13.90 78 ALA A CA 1
ATOM 615 C C . ALA A 1 78 ? 14.800 0.095 8.042 1.00 13.83 78 ALA A C 1
ATOM 616 O O . ALA A 1 78 ? 14.122 1.085 7.802 1.00 11.10 78 ALA A O 1
ATOM 618 N N . LEU A 1 79 ? 15.311 -0.702 7.102 1.00 13.39 79 LEU A N 1
ATOM 619 C CA . LEU A 1 79 ? 15.131 -0.537 5.680 1.00 15.60 79 LEU A CA 1
ATOM 620 C C . LEU A 1 79 ? 15.727 0.796 5.117 1.00 15.90 79 LEU A C 1
ATOM 621 O O . LEU A 1 79 ? 15.498 1.112 3.962 1.00 15.10 79 LEU A O 1
ATOM 626 N N . GLU A 1 80 ? 16.436 1.569 5.926 1.00 15.16 80 GLU A N 1
ATOM 627 C CA . GLU A 1 80 ? 17.009 2.864 5.461 1.00 15.09 80 GLU A CA 1
ATOM 628 C C . GLU A 1 80 ? 18.523 2.854 5.596 1.00 15.42 80 GLU A C 1
ATOM 629 O O . GLU A 1 80 ? 19.187 3.805 5.268 1.00 17.09 80 GLU A O 1
ATOM 635 N N . SER A 1 81 ? 19.044 1.740 6.015 1.00 14.37 81 SER A N 1
ATOM 636 C CA . SER A 1 81 ? 20.475 1.669 6.205 1.00 17.05 81 SER A CA 1
ATOM 637 C C . SER A 1 81 ? 21.145 0.449 5.633 1.00 13.55 81 SER A C 1
ATOM 638 O O . SER A 1 81 ? 20.584 -0.619 5.602 1.00 12.74 81 SER A O 1
ATOM 641 N N . ALA A 1 82 ? 22.376 0.612 5.163 1.00 11.01 82 ALA A N 1
ATOM 642 C CA . ALA A 1 82 ? 23.134 -0.564 4.745 1.00 10.47 82 ALA A CA 1
ATOM 643 C C . ALA A 1 82 ? 24.589 -0.145 4.813 1.00 10.31 82 ALA A C 1
ATOM 644 O O . ALA A 1 82 ? 24.921 1.079 4.686 1.00 11.20 82 ALA A O 1
ATOM 646 N N . TYR A 1 83 ? 25.445 -1.136 5.022 1.00 9.34 83 TYR A N 1
ATOM 647 C CA . TYR A 1 83 ? 26.880 -0.909 4.981 1.00 8.75 83 TYR A CA 1
ATOM 648 C C . TYR A 1 83 ? 27.570 -2.072 4.261 1.00 10.18 83 TYR A C 1
ATOM 649 O O . TYR A 1 83 ? 26.989 -3.196 4.078 1.00 9.03 83 TYR A O 1
ATOM 658 N N . ILE A 1 84 ? 28.794 -1.785 3.825 1.00 7.45 84 ILE A N 1
ATOM 659 C CA . ILE A 1 84 ? 29.685 -2.774 3.326 1.00 9.80 84 ILE A CA 1
ATOM 660 C C . ILE A 1 84 ? 30.865 -2.767 4.235 1.00 9.71 84 ILE A C 1
ATOM 661 O O . ILE A 1 84 ? 31.470 -1.696 4.483 1.00 9.19 84 ILE A O 1
ATOM 666 N N . ALA A 1 85 ? 31.203 -3.953 4.746 1.00 8.51 85 ALA A N 1
ATOM 667 C CA . ALA A 1 85 ? 32.453 -4.145 5.434 1.00 8.92 85 ALA A CA 1
ATOM 668 C C . ALA A 1 85 ? 33.402 -4.884 4.476 1.00 8.64 85 ALA A C 1
ATOM 669 O O . ALA A 1 85 ? 33.236 -6.073 4.251 1.00 8.96 85 ALA A O 1
ATOM 671 N N . PRO A 1 86 ? 34.378 -4.189 3.877 1.00 9.73 86 PRO A N 1
ATOM 672 C CA . PRO A 1 86 ? 35.265 -4.907 2.965 1.00 8.28 86 PRO A CA 1
ATOM 673 C C . PRO A 1 86 ? 36.004 -6.018 3.703 1.00 8.17 86 PRO A C 1
ATOM 674 O O . PRO A 1 86 ? 36.081 -6.018 4.919 1.00 7.33 86 PRO A O 1
ATOM 678 N N . PRO A 1 87 ? 36.565 -6.974 2.952 1.00 8.76 87 PRO A N 1
ATOM 679 C CA . PRO A 1 87 ? 37.297 -8.046 3.520 1.00 8.81 87 PRO A CA 1
ATOM 680 C C . PRO A 1 87 ? 38.304 -7.563 4.592 1.00 10.51 87 PRO A C 1
ATOM 681 O O . PRO A 1 87 ? 39.063 -6.551 4.405 1.00 8.38 87 PRO A O 1
ATOM 685 N N . HIS A 1 88 ? 38.271 -8.230 5.718 1.00 10.19 88 HIS A N 1
ATOM 686 C CA . HIS A 1 88 ? 39.157 -7.968 6.840 1.00 12.17 88 HIS A CA 1
ATOM 687 C C . HIS A 1 88 ? 38.916 -6.713 7.643 1.00 13.08 88 HIS A C 1
ATOM 688 O O . HIS A 1 88 ? 39.602 -6.480 8.609 1.00 13.70 88 HIS A O 1
ATOM 695 N N . VAL A 1 89 ? 37.947 -5.908 7.261 1.00 11.76 89 VAL A N 1
ATOM 696 C CA . VAL A 1 89 ? 37.556 -4.799 8.118 1.00 12.28 89 VAL A CA 1
ATOM 697 C C . VAL A 1 89 ? 36.712 -5.255 9.312 1.00 12.30 89 VAL A C 1
ATOM 698 O O . VAL A 1 89 ? 35.693 -5.947 9.134 1.00 13.33 89 VAL A O 1
ATOM 702 N N . PRO A 1 90 ? 37.162 -4.945 10.546 1.00 12.33 90 PRO A N 1
ATOM 703 C CA . PRO A 1 90 ? 36.452 -5.459 11.739 1.00 12.43 90 PRO A CA 1
ATOM 704 C C . PRO A 1 90 ? 35.119 -4.795 11.845 1.00 12.19 90 PRO A C 1
ATOM 705 O O . PRO A 1 90 ? 34.968 -3.580 11.478 1.00 12.57 90 PRO A O 1
ATOM 709 N N . HIS A 1 91 ? 34.144 -5.570 12.312 1.00 12.34 91 HIS A N 1
ATOM 710 C CA . HIS A 1 91 ? 3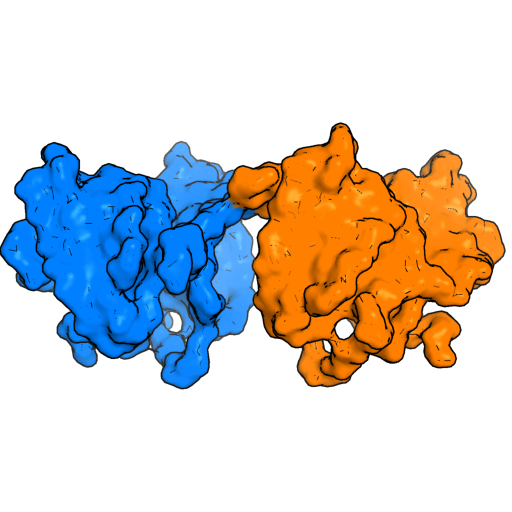2.784 -5.040 12.461 1.00 11.48 91 HIS A CA 1
ATOM 711 C C . HIS A 1 91 ? 32.087 -5.802 13.553 1.00 11.62 91 HIS A C 1
ATOM 712 O O . HIS A 1 91 ? 32.320 -7.010 13.716 1.00 12.02 91 HIS A O 1
ATOM 719 N N . GLY A 1 92 ? 31.205 -5.072 14.242 1.00 11.45 92 GLY A N 1
ATOM 720 C CA . GLY A 1 92 ? 30.400 -5.524 15.396 1.00 11.27 92 GLY A CA 1
ATOM 721 C C . GLY A 1 92 ? 29.225 -4.576 15.603 1.00 11.91 92 GLY A C 1
ATOM 722 O O . GLY A 1 92 ? 29.027 -3.577 14.869 1.00 12.03 92 GLY A O 1
ATOM 723 N N . ALA A 1 93 ? 28.452 -4.828 16.661 1.00 12.38 93 ALA A N 1
ATOM 724 C CA . ALA A 1 93 ? 27.192 -4.068 16.804 1.00 10.12 93 ALA A CA 1
ATOM 725 C C . ALA A 1 93 ? 26.664 -4.194 18.225 1.00 10.63 93 ALA A C 1
ATOM 726 O O . ALA A 1 93 ? 27.074 -5.045 18.959 1.00 12.60 93 ALA A O 1
ATOM 728 N N . ARG A 1 94 ? 25.709 -3.353 18.570 1.00 10.84 94 ARG A N 1
ATOM 729 C CA . ARG A 1 94 ? 24.971 -3.538 19.792 1.00 10.55 94 ARG A CA 1
ATOM 730 C C . ARG A 1 94 ? 23.537 -3.214 19.499 1.00 10.39 94 ARG A C 1
ATOM 731 O O . ARG A 1 94 ? 23.262 -2.185 18.832 1.00 11.64 94 ARG A O 1
ATOM 739 N N . ASN A 1 95 ? 22.633 -4.094 19.907 1.00 9.15 95 ASN A N 1
ATOM 740 C CA . ASN A 1 95 ? 21.246 -3.701 19.966 1.00 11.06 95 ASN A CA 1
ATOM 741 C C . ASN A 1 95 ? 21.055 -3.013 21.307 1.00 12.24 95 ASN A C 1
ATOM 742 O O . ASN A 1 95 ? 20.994 -3.676 22.359 1.00 11.61 95 ASN A O 1
ATOM 747 N N . ASP A 1 96 ? 21.020 -1.676 21.274 1.00 11.42 96 ASP A N 1
ATOM 748 C CA . ASP A 1 96 ? 20.921 -0.877 22.486 1.00 14.62 96 ASP A CA 1
ATOM 749 C C . ASP A 1 96 ? 19.501 -0.619 22.945 1.00 13.76 96 ASP A C 1
ATOM 750 O O . ASP A 1 96 ? 19.279 0.179 23.867 1.00 13.27 96 ASP A O 1
ATOM 755 N N . THR A 1 97 ? 18.538 -1.243 22.277 1.00 13.54 97 THR A N 1
ATOM 756 C CA . THR A 1 97 ? 17.147 -0.953 22.535 1.00 12.96 97 THR A CA 1
ATOM 757 C C . THR A 1 97 ? 16.492 -2.033 23.335 1.00 12.52 97 THR A C 1
ATOM 758 O O . THR A 1 97 ? 17.073 -3.089 23.575 1.00 11.48 97 THR A O 1
ATOM 762 N N . ASP A 1 98 ? 15.257 -1.760 23.720 1.00 11.23 98 ASP A N 1
ATOM 763 C CA . ASP A 1 98 ? 14.383 -2.649 24.447 1.00 12.85 98 ASP A CA 1
ATOM 764 C C . ASP A 1 98 ? 13.702 -3.638 23.490 1.00 12.70 98 ASP A C 1
ATOM 765 O O . ASP A 1 98 ? 12.972 -4.470 23.872 1.00 11.93 98 ASP A O 1
ATOM 770 N N . GLN A 1 99 ? 13.962 -3.502 22.205 1.00 10.31 99 GLN A N 1
ATOM 771 C CA . GLN A 1 99 ? 13.259 -4.272 21.173 1.00 12.24 99 GLN A CA 1
ATOM 772 C C . GLN A 1 99 ? 14.236 -5.190 20.436 1.00 11.71 99 GLN A C 1
ATOM 773 O O . GLN A 1 99 ? 15.406 -4.817 20.251 1.00 12.90 99 GLN A O 1
ATOM 779 N N . GLU A 1 100 ? 13.744 -6.331 19.977 1.00 10.43 100 GLU A N 1
ATOM 780 C CA . GLU A 1 100 ? 14.498 -7.197 19.091 1.00 12.22 100 GLU A CA 1
ATOM 781 C C . GLU A 1 100 ? 14.905 -6.447 17.796 1.00 12.00 100 GLU A C 1
ATOM 782 O O . GLU A 1 100 ? 14.200 -5.516 17.369 1.00 10.53 100 GLU A O 1
ATOM 788 N N . VAL A 1 101 ? 16.046 -6.812 17.236 1.00 9.35 101 VAL A N 1
ATOM 789 C CA . VAL A 1 101 ? 16.475 -6.342 15.936 1.00 8.41 101 VAL A CA 1
ATOM 790 C C . VAL A 1 101 ? 16.412 -7.546 14.972 1.00 8.04 101 VAL A C 1
ATOM 791 O O . VAL A 1 101 ? 16.831 -8.605 15.282 1.00 10.13 101 VAL A O 1
ATOM 795 N N . ILE A 1 102 ? 15.829 -7.348 13.825 1.00 9.84 102 ILE A N 1
ATOM 796 C CA . ILE A 1 102 ? 15.930 -8.331 12.707 1.00 7.79 102 ILE A CA 1
ATOM 797 C C . ILE A 1 102 ? 16.816 -7.709 11.637 1.00 8.96 102 ILE A C 1
ATOM 798 O O . ILE A 1 102 ? 16.555 -6.581 11.211 1.00 10.32 102 ILE A O 1
ATOM 803 N N . ALA A 1 103 ? 17.897 -8.446 11.225 1.00 8.15 103 ALA A N 1
ATOM 804 C CA . ALA A 1 103 ? 18.901 -7.894 10.276 1.00 8.89 103 ALA A CA 1
ATOM 805 C C . ALA A 1 103 ? 19.150 -8.950 9.217 1.00 11.69 103 ALA A C 1
ATOM 806 O O . ALA A 1 103 ? 18.891 -10.150 9.447 1.00 9.02 103 ALA A O 1
ATOM 808 N N . ILE A 1 104 ? 19.633 -8.490 8.058 1.00 12.45 104 ILE A N 1
ATOM 809 C CA . ILE A 1 104 ? 20.160 -9.405 7.106 1.00 13.46 104 ILE A CA 1
ATOM 810 C C . ILE A 1 104 ? 21.647 -9.059 6.835 1.00 13.28 104 ILE A C 1
ATOM 811 O O . ILE A 1 104 ? 21.996 -7.862 6.720 1.00 11.00 104 ILE A O 1
ATOM 816 N N . ASP A 1 105 ? 22.471 -10.113 6.709 1.00 12.28 105 ASP A N 1
ATOM 817 C CA . ASP A 1 105 ? 23.860 -9.988 6.225 1.00 12.94 105 ASP A CA 1
ATOM 818 C C . ASP A 1 105 ? 24.022 -10.828 4.993 1.00 13.12 105 ASP A C 1
ATOM 819 O O . ASP A 1 105 ? 23.516 -11.914 4.938 1.00 10.86 105 ASP A O 1
ATOM 824 N N . ILE A 1 106 ? 24.796 -10.323 4.030 1.00 10.68 106 ILE A N 1
ATOM 825 C CA . ILE A 1 106 ? 25.239 -11.176 2.949 1.00 11.36 106 ILE A CA 1
ATOM 826 C C . ILE A 1 106 ? 26.752 -11.307 3.093 1.00 10.42 106 ILE A C 1
ATOM 827 O O . ILE A 1 106 ? 27.433 -10.288 3.245 1.00 11.76 106 ILE A O 1
ATOM 832 N N . LYS A 1 107 ? 27.262 -12.507 3.005 1.00 9.33 107 LYS A N 1
ATOM 833 C CA . LYS A 1 107 ? 28.679 -12.772 3.144 1.00 10.64 107 LYS A CA 1
ATOM 834 C C . LYS A 1 107 ? 29.155 -13.432 1.856 1.00 11.22 107 LYS A C 1
ATOM 835 O O . LYS A 1 107 ? 28.543 -14.333 1.414 1.00 12.60 107 LYS A O 1
ATOM 841 N N . ARG A 1 108 ? 30.227 -12.959 1.262 1.00 8.52 108 ARG A N 1
ATOM 842 C CA . ARG A 1 108 ? 30.457 -13.363 -0.137 1.00 7.92 108 ARG A CA 1
ATOM 843 C C . ARG A 1 108 ? 31.938 -13.309 -0.459 1.00 9.38 108 ARG A C 1
ATOM 844 O O . ARG A 1 108 ? 32.623 -12.469 0.101 1.00 7.56 108 ARG A O 1
ATOM 852 N N . LEU A 1 109 ? 32.413 -14.193 -1.344 1.00 8.15 109 LEU A N 1
ATOM 853 C CA . LEU A 1 109 ? 33.802 -14.102 -1.801 1.00 10.10 109 LEU A CA 1
ATOM 854 C C . LEU A 1 109 ? 33.711 -14.801 -3.144 1.00 10.54 109 LEU A C 1
ATOM 855 O O . LEU A 1 109 ? 33.573 -16.025 -3.176 1.00 11.16 109 LEU A O 1
ATOM 860 N N . LYS A 1 110 ? 33.754 -14.048 -4.222 1.00 11.08 110 LYS A N 1
ATOM 861 C CA . LYS A 1 110 ? 33.697 -14.545 -5.605 1.00 10.71 110 LYS A CA 1
ATOM 862 C C . LYS A 1 110 ? 34.876 -14.029 -6.397 1.00 11.65 110 LYS A C 1
ATOM 863 O O . LYS A 1 110 ? 35.199 -12.901 -6.344 1.00 11.02 110 LYS A O 1
ATOM 869 N N . ALA A 1 111 ? 35.514 -14.900 -7.150 1.00 11.38 111 ALA A N 1
ATOM 870 C CA . ALA A 1 111 ? 36.625 -14.469 -7.981 1.00 10.77 111 ALA A CA 1
ATOM 871 C C . ALA A 1 111 ? 36.302 -13.251 -8.791 1.00 10.87 111 ALA A C 1
ATOM 872 O O . ALA A 1 111 ? 35.210 -13.051 -9.242 1.00 10.41 111 ALA A O 1
ATOM 874 N N . ASP A 1 112 ? 37.309 -12.451 -9.002 1.00 11.27 112 ASP A N 1
ATOM 875 C CA . ASP A 1 112 ? 37.218 -11.364 -9.898 1.00 11.51 112 ASP A CA 1
ATOM 876 C C . ASP A 1 112 ? 36.218 -10.336 -9.476 1.00 9.33 112 ASP A C 1
ATOM 877 O O . ASP A 1 112 ? 35.721 -9.667 -10.305 1.00 11.77 112 ASP A O 1
ATOM 882 N N . GLU A 1 113 ? 35.976 -10.201 -8.178 1.00 7.96 113 GLU A N 1
ATOM 883 C CA . GLU A 1 113 ? 35.216 -9.007 -7.665 1.00 7.26 113 GLU A CA 1
ATOM 884 C C . GLU A 1 113 ? 36.121 -8.197 -6.786 1.00 7.78 113 GLU A C 1
ATOM 885 O O . GLU A 1 113 ? 36.889 -8.768 -5.992 1.00 7.03 113 GLU A O 1
ATOM 891 N N . THR A 1 114 ? 36.093 -6.875 -6.941 1.00 8.40 114 THR A N 1
ATOM 892 C CA . THR A 1 114 ? 36.856 -5.990 -6.014 1.00 6.84 114 THR A CA 1
ATOM 893 C C . THR A 1 114 ? 35.868 -5.292 -5.075 1.00 8.95 114 THR A C 1
ATOM 894 O O . THR A 1 114 ? 34.928 -4.581 -5.527 1.00 9.02 114 THR A O 1
ATOM 898 N N . TYR A 1 115 ? 36.065 -5.499 -3.782 1.00 7.10 115 TYR A N 1
ATOM 899 C CA . TYR A 1 115 ? 35.072 -5.071 -2.797 1.00 8.94 115 TYR A CA 1
ATOM 900 C C . TYR A 1 115 ? 35.279 -3.683 -2.219 1.00 9.67 115 TYR A C 1
ATOM 901 O O . TYR A 1 115 ? 35.790 -3.535 -1.131 1.00 10.89 115 TYR A O 1
ATOM 910 N N . THR A 1 116 ? 34.921 -2.661 -2.975 1.00 10.82 116 THR A N 1
ATOM 911 C CA . THR A 1 116 ? 35.002 -1.276 -2.549 1.00 12.42 116 THR A CA 1
ATOM 912 C C . THR A 1 116 ? 33.814 -0.974 -1.619 1.00 11.97 116 THR A C 1
ATOM 913 O O . THR A 1 116 ? 32.798 -1.730 -1.581 1.00 11.21 116 THR A O 1
ATOM 917 N N . SER A 1 117 ? 33.949 0.123 -0.889 1.00 11.99 117 SER A N 1
ATOM 918 C CA . SER A 1 117 ? 32.860 0.633 -0.062 1.00 12.27 117 SER A CA 1
ATOM 919 C C . SER A 1 117 ? 32.976 2.139 0.020 1.00 12.23 117 SER A C 1
ATOM 920 O O . SER A 1 117 ? 34.025 2.691 -0.315 1.00 9.29 117 SER A O 1
ATOM 923 N N . PRO A 1 118 ? 31.922 2.815 0.493 1.00 11.38 118 PRO A N 1
ATOM 924 C CA . PRO A 1 118 ? 32.167 4.251 0.765 1.00 12.67 118 PRO A CA 1
ATOM 925 C C . PRO A 1 118 ? 33.285 4.402 1.768 1.00 12.95 118 PRO A C 1
ATOM 926 O O . PRO A 1 118 ? 33.653 3.434 2.455 1.00 12.85 118 PRO A O 1
ATOM 930 N N . GLU A 1 119 ? 33.858 5.593 1.865 1.00 13.04 119 GLU A N 1
ATOM 931 C CA . GLU A 1 119 ? 35.001 5.725 2.741 1.00 14.26 119 GLU A CA 1
ATOM 932 C C . GLU A 1 119 ? 34.640 5.379 4.212 1.00 13.65 119 GLU A C 1
ATOM 933 O O . GLU A 1 119 ? 35.435 4.836 4.945 1.00 11.71 119 GLU A O 1
ATOM 939 N N . ASP A 1 120 ? 33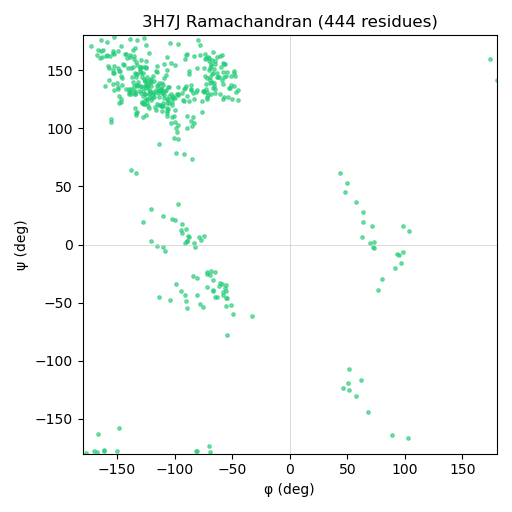.413 5.674 4.599 1.00 11.39 120 ASP A N 1
ATOM 940 C CA . ASP A 1 120 ? 32.947 5.418 5.937 1.00 11.65 120 ASP A CA 1
ATOM 941 C C . ASP A 1 120 ? 31.891 4.258 5.941 1.00 11.31 120 ASP A C 1
ATOM 942 O O . ASP A 1 120 ? 31.070 4.181 6.851 1.00 9.16 120 ASP A O 1
ATOM 947 N N . TYR A 1 121 ? 31.950 3.378 4.919 1.00 10.00 121 TYR A N 1
ATOM 948 C CA . TYR A 1 121 ? 31.285 2.025 4.931 1.00 10.02 121 TYR A CA 1
ATOM 949 C C . TYR A 1 121 ? 29.808 2.043 4.709 1.00 8.79 121 TYR A C 1
ATOM 950 O O . TYR A 1 121 ? 29.295 1.151 4.017 1.00 10.66 121 TYR A O 1
ATOM 959 N N . PHE A 1 122 ? 29.099 3.019 5.278 1.00 9.49 122 PHE A N 1
ATOM 960 C CA . PHE A 1 122 ? 27.651 3.015 5.219 1.00 11.40 122 PHE A CA 1
ATOM 961 C C . PHE A 1 122 ? 27.165 3.653 3.950 1.00 11.87 122 PHE A C 1
ATOM 962 O O . PHE A 1 122 ? 27.686 4.684 3.528 1.00 10.92 122 PHE A O 1
ATOM 970 N N . LEU A 1 123 ? 26.237 3.003 3.286 1.00 11.48 123 LEU A N 1
ATOM 971 C CA . LEU A 1 123 ? 25.785 3.468 1.962 1.00 14.61 123 LEU A CA 1
ATOM 972 C C . LEU A 1 123 ? 24.581 4.426 2.137 1.00 14.88 123 LEU A C 1
ATOM 973 O O . LEU A 1 123 ? 23.915 4.393 3.170 1.00 15.19 123 LEU A O 1
ATOM 978 N N . ASP A 1 124 ? 24.301 5.254 1.126 1.00 15.38 124 ASP A N 1
ATOM 979 C CA . ASP A 1 124 ? 23.162 6.190 1.141 1.00 17.23 124 ASP A CA 1
ATOM 980 C C . ASP A 1 124 ? 22.031 5.718 0.259 1.00 15.67 124 ASP A C 1
ATOM 981 O O . ASP A 1 124 ? 22.264 5.394 -0.909 1.00 16.71 124 ASP A O 1
ATOM 986 N N . ILE A 1 125 ? 20.819 5.661 0.802 1.00 15.22 125 ILE A N 1
ATOM 987 C CA . ILE A 1 125 ? 19.658 5.113 0.086 1.00 11.89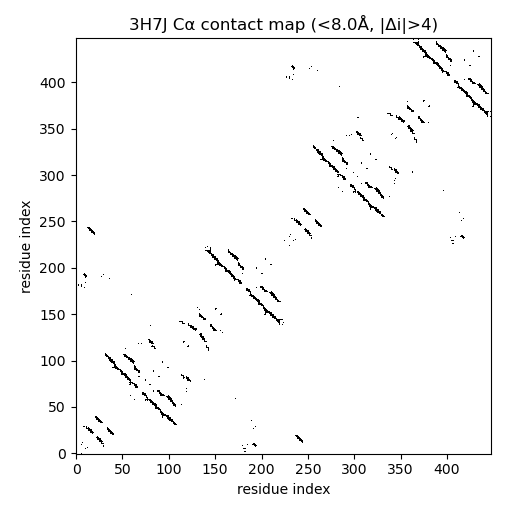 125 ILE A CA 1
ATOM 988 C C . ILE A 1 125 ? 19.119 6.203 -0.865 1.00 11.23 125 ILE A C 1
ATOM 989 O O . ILE A 1 125 ? 19.331 7.368 -0.601 1.00 10.90 125 ILE A O 1
ATOM 994 N N . PHE A 1 126 ? 18.489 5.841 -1.993 1.00 8.79 126 PHE A N 1
ATOM 995 C CA . PHE A 1 126 ? 17.811 6.845 -2.854 1.00 8.94 126 PHE A CA 1
ATOM 996 C C . PHE A 1 126 ? 16.705 6.081 -3.560 1.00 9.20 126 PHE A C 1
ATOM 997 O O . PHE A 1 126 ? 16.822 4.870 -3.761 1.00 9.26 126 PHE A O 1
ATOM 1005 N N . LYS A 1 127 ? 15.664 6.825 -3.923 1.00 9.14 127 LYS A N 1
ATOM 1006 C CA . LYS A 1 127 ? 14.537 6.324 -4.665 1.00 11.30 127 LYS A CA 1
ATOM 1007 C C . LYS A 1 127 ? 14.851 6.497 -6.135 1.00 11.26 127 LYS A C 1
ATOM 1008 O O . LYS A 1 127 ? 15.707 7.337 -6.520 1.00 10.98 127 LYS A O 1
ATOM 1014 N N . THR A 1 128 ? 14.090 5.784 -6.953 1.00 10.77 128 THR A N 1
ATOM 1015 C CA . THR A 1 128 ? 14.087 6.027 -8.362 1.00 11.26 128 THR A CA 1
ATOM 1016 C C . THR A 1 128 ? 12.596 5.919 -8.784 1.00 11.47 128 THR A C 1
ATOM 1017 O O . THR A 1 128 ? 11.725 5.650 -7.963 1.00 12.78 128 THR A O 1
ATOM 1021 N N . ARG A 1 129 ? 12.326 6.169 -10.041 1.00 12.63 129 ARG A N 1
ATOM 1022 C CA . ARG A 1 129 ? 11.054 5.860 -10.634 1.00 12.59 129 ARG A CA 1
ATOM 1023 C C . ARG A 1 129 ? 10.833 4.366 -10.416 1.00 11.94 129 ARG A C 1
ATOM 1024 O O . ARG A 1 129 ? 11.748 3.626 -10.266 1.00 9.38 129 ARG A O 1
ATOM 1032 N N . ASP A 1 130 ? 9.577 3.978 -10.412 1.00 12.15 130 ASP A N 1
ATOM 1033 C CA . ASP A 1 130 ? 9.180 2.617 -10.211 1.00 11.15 130 ASP A CA 1
ATOM 1034 C C . ASP A 1 130 ? 9.815 1.707 -11.226 1.00 12.81 130 ASP A C 1
ATOM 1035 O O . ASP A 1 130 ? 9.978 2.080 -12.332 1.00 11.93 130 ASP A O 1
ATOM 1040 N N . LEU A 1 131 ? 10.163 0.498 -10.831 1.00 10.31 131 LEU A N 1
ATOM 1041 C CA . LEU A 1 131 ? 10.788 -0.406 -11.750 1.00 13.20 131 LEU A CA 1
ATOM 1042 C C . LEU A 1 131 ? 9.848 -0.766 -12.925 1.00 14.26 131 LEU A C 1
ATOM 1043 O O . LEU A 1 131 ? 10.273 -0.880 -14.063 1.00 14.32 131 LEU A O 1
ATOM 1048 N N . LEU A 1 132 ? 8.605 -1.062 -12.576 1.00 15.76 132 LEU A N 1
ATOM 1049 C CA . LEU A 1 132 ? 7.449 -1.272 -13.444 1.00 18.00 132 LEU A CA 1
ATOM 1050 C C . LEU A 1 132 ? 6.384 -0.487 -12.752 1.00 17.34 132 LEU A C 1
ATOM 1051 O O . LEU A 1 132 ? 6.455 -0.281 -11.533 1.00 15.13 132 LEU A O 1
ATOM 1056 N N . PRO A 1 133 ? 5.317 -0.111 -13.474 1.00 18.85 133 PRO A N 1
ATOM 1057 C CA . PRO A 1 133 ? 4.436 0.835 -12.733 1.00 19.34 133 PRO A CA 1
ATOM 1058 C C . PRO A 1 133 ? 3.776 0.163 -11.530 1.00 18.52 133 PRO A C 1
ATOM 1059 O O . PRO A 1 133 ? 3.346 -0.959 -11.610 1.00 20.79 133 PRO A O 1
ATOM 1063 N N . GLY A 1 134 ? 3.783 0.827 -10.394 1.00 18.52 134 GLY A N 1
ATOM 1064 C CA . GLY A 1 134 ? 3.311 0.245 -9.153 1.00 17.73 134 GLY A CA 1
ATOM 1065 C C . GLY A 1 134 ? 4.354 -0.452 -8.320 1.00 17.59 134 GLY A C 1
ATOM 1066 O O . GLY A 1 134 ? 4.138 -0.656 -7.149 1.00 16.90 134 GLY A O 1
ATOM 1067 N N . MET A 1 135 ? 5.492 -0.851 -8.925 1.00 15.59 135 MET A N 1
ATOM 1068 C CA . MET A 1 135 ? 6.506 -1.550 -8.172 1.00 12.30 135 MET A CA 1
ATOM 1069 C C . MET A 1 135 ? 7.571 -0.540 -7.735 1.00 12.18 135 MET A C 1
ATOM 1070 O O . MET A 1 135 ? 8.488 -0.276 -8.489 1.00 12.92 135 MET A O 1
ATOM 1075 N N . GLU A 1 136 ? 7.419 0.074 -6.540 1.00 13.59 136 GLU A N 1
ATOM 1076 C CA . GLU A 1 136 ? 8.324 1.063 -6.020 1.00 13.06 136 GLU A CA 1
ATOM 1077 C C . GLU A 1 136 ? 9.615 0.426 -5.584 1.00 12.68 136 GLU A C 1
ATOM 1078 O O . GLU A 1 136 ? 9.600 -0.677 -4.944 1.00 10.53 136 GLU A O 1
ATOM 1084 N N . VAL A 1 137 ? 10.718 1.099 -5.901 1.00 10.46 137 VAL A N 1
ATOM 1085 C CA . VAL A 1 137 ? 12.007 0.556 -5.501 1.00 10.22 137 VAL A CA 1
ATOM 1086 C C . VAL A 1 137 ? 12.834 1.666 -4.853 1.00 11.42 137 VAL A C 1
ATOM 1087 O O . VAL A 1 137 ? 12.697 2.913 -5.170 1.00 10.34 137 VAL A O 1
ATOM 1091 N N . THR A 1 138 ? 13.744 1.229 -4.014 1.00 9.38 138 THR A N 1
ATOM 1092 C CA . THR A 1 138 ? 14.689 2.092 -3.412 1.00 11.69 138 THR A CA 1
ATOM 1093 C C . THR A 1 138 ? 16.034 1.314 -3.474 1.00 10.56 138 THR A C 1
ATOM 1094 O O . THR A 1 138 ? 16.027 0.074 -3.502 1.00 12.22 138 THR A O 1
ATOM 1098 N N . PHE A 1 139 ? 17.172 2.028 -3.534 1.00 10.44 139 PHE A N 1
ATOM 1099 C CA . PHE A 1 139 ? 18.449 1.357 -3.787 1.00 9.32 139 PHE A CA 1
ATOM 1100 C C . PHE A 1 139 ? 19.564 1.866 -2.862 1.00 7.81 139 PHE A C 1
ATOM 1101 O O . PHE A 1 139 ? 19.524 3.016 -2.444 1.00 9.70 139 PHE A O 1
ATOM 1109 N N . PHE A 1 140 ? 20.545 1.003 -2.610 1.00 7.67 140 PHE A N 1
ATOM 1110 C CA . PHE A 1 140 ? 21.874 1.454 -2.281 1.00 10.77 140 PHE A CA 1
ATOM 1111 C C . PHE A 1 140 ? 22.773 0.900 -3.368 1.00 11.54 140 PHE A C 1
ATOM 1112 O O . PHE A 1 140 ? 22.551 -0.229 -3.843 1.00 11.96 140 PHE A O 1
ATOM 1120 N N . VAL A 1 141 ? 23.822 1.621 -3.779 1.00 11.78 141 VAL A N 1
ATOM 1121 C CA . VAL A 1 141 ? 24.611 1.095 -4.888 1.00 12.90 141 VAL A CA 1
ATOM 1122 C C . VAL A 1 141 ? 26.087 1.273 -4.540 1.00 11.31 141 VAL A C 1
ATOM 1123 O O . VAL A 1 141 ? 26.429 2.287 -4.025 1.00 9.65 141 VAL A O 1
ATOM 1127 N N . GLU A 1 142 ? 26.909 0.286 -4.851 1.00 10.26 142 GLU A N 1
ATOM 1128 C CA . GLU A 1 142 ? 28.380 0.446 -4.884 1.00 11.24 142 GLU A CA 1
ATOM 1129 C C . GLU A 1 142 ? 28.883 -0.157 -6.175 1.00 11.65 142 GLU A C 1
ATOM 1130 O O . GLU A 1 142 ? 28.068 -0.619 -6.963 1.00 12.95 142 GLU A O 1
ATOM 1136 N N . ASP A 1 143 ? 30.188 -0.066 -6.499 1.00 10.61 143 ASP A N 1
ATOM 1137 C CA . ASP A 1 143 ? 30.665 -0.433 -7.850 1.00 11.21 143 ASP A CA 1
ATOM 1138 C C . ASP A 1 143 ? 30.274 -1.838 -8.210 1.00 9.02 143 ASP A C 1
ATOM 1139 O O . ASP A 1 143 ? 30.004 -2.093 -9.364 1.00 9.35 143 ASP A O 1
ATOM 1144 N N . TRP A 1 144 ? 30.308 -2.737 -7.226 1.00 9.05 144 TRP A N 1
ATOM 1145 C CA . TRP A 1 144 ? 30.160 -4.183 -7.485 1.00 8.15 144 TRP A CA 1
ATOM 1146 C C . TRP A 1 144 ? 28.841 -4.767 -6.987 1.00 7.51 144 TRP A C 1
ATOM 1147 O O . TRP A 1 144 ? 28.655 -5.998 -7.059 1.00 8.22 144 TRP A O 1
ATOM 1158 N N . VAL A 1 145 ? 27.999 -3.954 -6.342 1.00 9.33 145 VAL A N 1
ATOM 1159 C CA . VAL A 1 145 ? 26.740 -4.508 -5.779 1.00 9.44 145 VAL A CA 1
ATOM 1160 C C . VAL A 1 145 ? 25.662 -3.429 -5.800 1.00 9.92 145 VAL A C 1
ATOM 1161 O O . VAL A 1 145 ? 25.944 -2.189 -5.464 1.00 7.83 145 VAL A O 1
ATOM 1165 N N . GLU A 1 146 ? 24.472 -3.860 -6.232 1.00 9.78 146 GLU A N 1
ATOM 1166 C CA . GLU A 1 146 ? 23.317 -3.012 -6.114 1.00 9.50 146 GLU A CA 1
ATOM 1167 C C . GLU A 1 146 ? 22.256 -3.705 -5.207 1.00 9.29 146 GLU A C 1
ATOM 1168 O O . GLU A 1 146 ? 21.924 -4.857 -5.451 1.00 12.10 146 GLU A O 1
ATOM 1174 N N . ILE A 1 147 ? 21.713 -2.987 -4.235 1.00 9.31 147 ILE A N 1
ATOM 1175 C CA . ILE A 1 147 ? 20.733 -3.511 -3.302 1.00 8.37 147 ILE A CA 1
ATOM 1176 C C . ILE A 1 147 ? 19.403 -2.805 -3.644 1.00 9.00 147 ILE A C 1
ATOM 1177 O O . ILE A 1 147 ? 19.354 -1.588 -3.636 1.00 10.49 147 ILE A O 1
ATOM 1182 N N . MET A 1 148 ? 18.410 -3.568 -4.012 1.00 7.64 148 MET A N 1
ATOM 1183 C CA . MET A 1 148 ? 17.185 -3.011 -4.458 1.00 7.36 148 MET A CA 1
ATOM 1184 C C . MET A 1 148 ? 16.060 -3.404 -3.499 1.00 8.94 148 MET A C 1
ATOM 1185 O O . MET A 1 148 ? 15.808 -4.545 -3.417 1.00 10.98 148 MET A O 1
ATOM 1190 N N . LEU A 1 149 ? 15.427 -2.464 -2.799 1.00 9.76 149 LEU A N 1
ATOM 1191 C CA . LEU A 1 149 ? 14.252 -2.849 -1.984 1.00 11.30 149 LEU A CA 1
ATOM 1192 C C . LEU A 1 149 ? 13.033 -2.628 -2.855 1.00 11.07 149 LEU A C 1
ATOM 1193 O O . LEU A 1 149 ? 12.774 -1.501 -3.241 1.00 11.39 149 LEU A O 1
ATOM 1198 N N . ALA A 1 150 ? 12.210 -3.646 -3.053 1.00 10.95 150 ALA A N 1
ATOM 1199 C CA . ALA A 1 150 ? 11.057 -3.579 -4.004 1.00 10.50 150 ALA A CA 1
ATOM 1200 C C . ALA A 1 150 ? 9.820 -3.929 -3.259 1.00 11.10 150 ALA A C 1
ATOM 1201 O O . ALA A 1 150 ? 9.799 -4.846 -2.484 1.00 11.27 150 ALA A O 1
ATOM 1203 N N . LYS A 1 151 ? 8.781 -3.173 -3.525 1.00 10.80 151 LYS A N 1
ATOM 1204 C CA . LYS A 1 151 ? 7.484 -3.442 -2.973 1.00 12.22 151 LYS A CA 1
ATOM 1205 C C . LYS A 1 151 ? 6.723 -3.982 -4.148 1.00 12.94 151 LYS A C 1
ATOM 1206 O O . LYS A 1 151 ? 6.509 -3.247 -5.137 1.00 13.94 151 LYS A O 1
ATOM 1212 N N . ILE A 1 152 ? 6.285 -5.232 -4.047 1.00 11.62 152 ILE A N 1
ATOM 1213 C CA . ILE A 1 152 ? 5.461 -5.819 -5.106 1.00 12.69 152 ILE A CA 1
ATOM 1214 C C . ILE A 1 152 ? 3.982 -5.744 -4.664 1.00 10.51 152 ILE A C 1
ATOM 1215 O O . ILE A 1 152 ? 3.650 -6.309 -3.647 1.00 9.92 152 ILE A O 1
ATOM 1220 N N . PRO A 1 153 ? 3.173 -4.988 -5.394 1.00 9.66 153 PRO A N 1
ATOM 1221 C CA . PRO A 1 153 ? 1.754 -4.896 -4.962 1.00 10.00 153 PRO A CA 1
ATOM 1222 C C . PRO A 1 153 ? 1.059 -6.264 -4.939 1.00 7.95 153 PRO A C 1
ATOM 1223 O O . PRO A 1 153 ? 1.390 -7.166 -5.721 1.00 7.52 153 PRO A O 1
ATOM 1227 N N . GLY A 1 154 ? 0.035 -6.411 -4.075 1.00 6.83 154 GLY A N 1
ATOM 1228 C CA . GLY A 1 154 ? -0.841 -7.547 -4.198 1.00 4.09 154 GLY A CA 1
ATOM 1229 C C . GLY A 1 154 ? -1.702 -7.429 -5.454 1.00 4.13 154 GLY A C 1
ATOM 1230 O O . GLY A 1 154 ? -1.526 -6.565 -6.309 1.00 4.15 154 GLY A O 1
ATOM 1231 N N . ASN A 1 155 ? -2.625 -8.350 -5.586 1.00 4.92 155 ASN A N 1
ATOM 1232 C CA . ASN A 1 155 ? -3.564 -8.418 -6.690 1.00 6.62 155 ASN A CA 1
ATOM 1233 C C . ASN A 1 155 ? -2.859 -8.501 -8.047 1.00 8.43 155 ASN A C 1
ATOM 1234 O O . ASN A 1 155 ? -3.300 -7.843 -9.010 1.00 8.98 155 ASN A O 1
ATOM 1239 N N . GLY A 1 156 ? -1.737 -9.224 -8.090 1.00 7.95 156 GLY A N 1
ATOM 1240 C CA . GLY A 1 156 ? -1.089 -9.537 -9.345 1.00 8.59 156 GLY A CA 1
ATOM 1241 C C . GLY A 1 156 ? 0.092 -8.628 -9.697 1.00 9.17 156 GLY A C 1
ATOM 1242 O O . GLY A 1 156 ? 0.596 -8.638 -10.846 1.00 8.39 156 GLY A O 1
ATOM 1243 N N . GLY A 1 157 ? 0.588 -7.902 -8.690 1.00 8.21 157 GLY A N 1
ATOM 1244 C CA . GLY A 1 157 ? 1.880 -7.202 -8.861 1.00 8.07 157 GLY A CA 1
ATOM 1245 C C . GLY A 1 157 ? 2.901 -8.220 -9.362 1.00 9.61 157 GLY A C 1
ATOM 1246 O O . GLY A 1 157 ? 3.026 -9.323 -8.828 1.00 9.13 157 GLY A O 1
ATOM 1247 N N . GLU A 1 158 ? 3.688 -7.849 -10.370 1.00 6.68 158 GLU A N 1
ATOM 1248 C CA . GLU A 1 158 ? 4.489 -8.901 -11.023 1.00 9.26 158 GLU A CA 1
ATOM 1249 C C . GLU A 1 158 ? 5.817 -8.386 -11.591 1.00 9.05 158 GLU A C 1
ATOM 1250 O O . GLU A 1 158 ? 5.834 -7.406 -12.338 1.00 10.41 158 GLU A O 1
ATOM 1256 N N . MET A 1 159 ? 6.849 -9.181 -11.407 1.00 9.42 159 MET A N 1
ATOM 1257 C CA . MET A 1 159 ? 8.091 -9.067 -12.178 1.00 9.11 159 MET A CA 1
ATOM 1258 C C . MET A 1 159 ? 8.069 -10.153 -13.281 1.00 9.11 159 MET A C 1
ATOM 1259 O O . MET A 1 159 ? 8.116 -11.358 -12.961 1.00 8.82 159 MET A O 1
ATOM 1264 N N . PRO A 1 160 ? 7.930 -9.736 -14.549 1.00 9.06 160 PRO A N 1
ATOM 1265 C CA . PRO A 1 160 ? 7.872 -10.774 -15.622 1.00 10.26 160 PRO A CA 1
ATOM 1266 C C . PRO A 1 160 ? 9.123 -11.640 -15.589 1.00 9.24 160 PRO A C 1
ATOM 1267 O O . PRO A 1 160 ? 10.192 -11.201 -15.135 1.00 8.63 160 PRO A O 1
ATOM 1271 N N . PHE A 1 161 ? 8.977 -12.829 -16.109 1.00 9.23 161 PHE A N 1
ATOM 1272 C CA . PHE A 1 161 ? 10.014 -13.852 -16.082 1.00 10.40 161 PHE A CA 1
ATOM 1273 C C . PHE A 1 161 ? 11.120 -13.472 -17.068 1.00 11.47 161 PHE A C 1
ATOM 1274 O O . PHE A 1 161 ? 10.857 -13.084 -18.216 1.00 12.65 161 PHE A O 1
ATOM 1282 N N . HIS A 1 162 ? 12.364 -13.563 -16.648 1.00 10.87 162 HIS A N 1
ATOM 1283 C CA . HIS A 1 162 ? 13.425 -12.993 -17.491 1.00 10.13 162 HIS A CA 1
ATOM 1284 C C . HIS A 1 162 ? 14.717 -13.543 -17.028 1.00 9.36 162 HIS A C 1
ATOM 1285 O O . HIS A 1 162 ? 14.759 -14.189 -16.004 1.00 7.79 162 HIS A O 1
ATOM 1292 N N . LYS A 1 163 ? 15.809 -13.205 -17.742 1.00 10.48 163 LYS A N 1
ATOM 1293 C CA . LYS A 1 163 ? 17.159 -13.523 -17.253 1.00 11.21 163 LYS A CA 1
ATOM 1294 C C . LYS A 1 163 ? 18.092 -12.363 -17.605 1.00 11.63 163 LYS A C 1
ATOM 1295 O O . LYS A 1 163 ? 17.771 -11.511 -18.481 1.00 10.63 163 LYS A O 1
ATOM 1301 N N . HIS A 1 164 ? 19.248 -12.338 -16.946 1.00 12.18 164 HIS A N 1
ATOM 1302 C CA . HIS A 1 164 ? 20.301 -11.357 -17.229 1.00 10.76 164 HIS A CA 1
ATOM 1303 C C . HIS A 1 164 ? 21.638 -11.883 -16.703 1.00 11.42 164 HIS A C 1
ATOM 1304 O O . HIS A 1 164 ? 21.733 -12.849 -15.884 1.00 8.05 164 HIS A O 1
ATOM 1311 N N . ARG A 1 165 ? 22.717 -11.292 -17.204 1.00 12.33 165 ARG A N 1
ATOM 1312 C CA . ARG A 1 165 ? 24.030 -11.773 -16.781 1.00 12.83 165 ARG A CA 1
ATOM 1313 C C . ARG A 1 165 ? 24.300 -11.456 -15.297 1.00 12.37 165 ARG A C 1
ATOM 1314 O O . ARG A 1 165 ? 25.088 -12.145 -14.610 1.00 10.77 165 ARG A O 1
ATOM 1322 N N . ASN A 1 166 ? 23.620 -10.453 -14.740 1.00 11.89 166 ASN A N 1
ATOM 1323 C CA . ASN A 1 166 ? 23.894 -10.150 -13.350 1.00 11.73 166 ASN A CA 1
ATOM 1324 C C . ASN A 1 166 ? 23.457 -11.324 -12.492 1.00 11.85 166 ASN A C 1
ATOM 1325 O O . ASN A 1 166 ? 22.337 -11.891 -12.664 1.00 11.60 166 ASN A O 1
ATOM 1330 N N . GLU A 1 167 ? 24.307 -11.679 -11.517 1.00 11.16 167 GLU A N 1
ATOM 1331 C CA . GLU A 1 167 ? 23.827 -12.589 -10.471 1.00 9.15 167 GLU A CA 1
ATOM 1332 C C . GLU A 1 167 ? 22.824 -11.812 -9.598 1.00 9.78 167 GLU A C 1
ATOM 1333 O O . GLU A 1 167 ? 22.924 -10.584 -9.418 1.00 9.04 167 GLU A O 1
ATOM 1339 N N . GLN A 1 168 ? 21.849 -12.517 -9.029 1.00 9.10 168 GLN A N 1
ATOM 1340 C CA . GLN A 1 168 ? 20.817 -11.819 -8.286 1.00 10.18 168 GLN A CA 1
ATOM 1341 C C . GLN A 1 168 ? 20.383 -12.714 -7.144 1.00 10.72 168 GLN A C 1
ATOM 1342 O O . GLN A 1 168 ? 19.949 -13.885 -7.380 1.00 11.04 168 GLN A O 1
ATOM 1348 N N . ILE A 1 169 ? 20.506 -12.194 -5.927 1.00 10.05 169 ILE A N 1
ATOM 1349 C CA . ILE A 1 169 ? 20.132 -12.995 -4.738 1.00 10.65 169 ILE A CA 1
ATOM 1350 C C . ILE A 1 169 ? 19.155 -12.167 -3.899 1.00 11.36 169 ILE A C 1
ATOM 1351 O O . ILE A 1 169 ? 19.256 -10.938 -3.849 1.00 12.46 169 ILE A O 1
ATOM 1356 N N . GLY A 1 170 ? 18.195 -12.764 -3.193 1.00 11.83 170 GLY A N 1
ATOM 1357 C CA . GLY A 1 170 ? 17.300 -11.834 -2.445 1.00 10.71 170 GLY A CA 1
ATOM 1358 C C . GLY A 1 170 ? 16.551 -12.529 -1.346 1.00 12.81 170 GLY A C 1
ATOM 1359 O O . GLY A 1 170 ? 16.765 -13.748 -1.104 1.00 10.98 170 GLY A O 1
ATOM 1360 N N . ILE A 1 171 ? 15.698 -11.782 -0.660 1.00 11.19 171 ILE A N 1
ATOM 1361 C CA . ILE A 1 171 ? 15.013 -12.323 0.470 1.00 10.69 171 ILE A CA 1
ATOM 1362 C C . ILE A 1 171 ? 13.726 -11.586 0.612 1.00 10.52 171 ILE A C 1
ATOM 1363 O O . ILE A 1 171 ? 13.700 -10.337 0.460 1.00 11.53 171 ILE A O 1
ATOM 1368 N N . CYS A 1 172 ? 12.662 -12.346 0.800 1.00 8.66 172 CYS A N 1
ATOM 1369 C CA . CYS A 1 172 ? 11.333 -11.729 1.062 1.00 10.45 172 CYS A CA 1
ATOM 1370 C C . CYS A 1 172 ? 11.366 -11.143 2.498 1.00 9.91 172 CYS A C 1
ATOM 1371 O O . CYS A 1 172 ? 11.817 -11.812 3.448 1.00 8.53 172 CYS A O 1
ATOM 1374 N N . ILE A 1 173 ? 11.022 -9.864 2.651 1.00 8.94 173 ILE A N 1
ATOM 1375 C CA . ILE A 1 173 ? 10.980 -9.296 3.997 1.00 11.77 173 ILE A CA 1
ATOM 1376 C C . ILE A 1 173 ? 9.538 -8.746 4.339 1.00 13.10 173 ILE A C 1
ATOM 1377 O O . ILE A 1 173 ? 9.387 -7.865 5.182 1.00 11.15 173 ILE A O 1
ATOM 1382 N N . GLY A 1 174 ? 8.516 -9.361 3.774 1.00 13.04 174 GLY A N 1
ATOM 1383 C CA . GLY A 1 174 ? 7.136 -8.878 3.991 1.00 18.07 174 GLY A CA 1
ATOM 1384 C C . GLY A 1 174 ? 6.279 -10.111 3.934 1.00 21.72 174 GLY A C 1
ATOM 1385 O O . GLY A 1 174 ? 6.777 -11.285 4.174 1.00 23.99 174 GLY A O 1
ATOM 1386 N N . GLY A 1 175 ? 5.008 -9.906 3.653 1.00 21.04 175 GLY A N 1
ATOM 1387 C CA . GLY A 1 175 ? 4.120 -10.999 3.597 1.00 23.04 175 GLY A CA 1
ATOM 1388 C C . GLY A 1 175 ? 4.463 -12.151 2.696 1.00 23.37 175 GLY A C 1
ATOM 1389 O O . GLY A 1 175 ? 4.771 -13.242 3.157 1.00 27.08 175 GLY A O 1
ATOM 1390 N N . GLY A 1 176 ? 4.259 -12.039 1.422 1.00 23.40 176 GLY A N 1
ATOM 1391 C CA . GLY A 1 176 ? 4.603 -13.250 0.656 1.00 20.71 176 GLY A CA 1
ATOM 1392 C C . GLY A 1 176 ? 4.207 -13.117 -0.785 1.00 19.66 176 GLY A C 1
ATOM 1393 O O . GLY A 1 176 ? 3.373 -12.259 -1.134 1.00 19.97 176 GLY A O 1
ATOM 1394 N N . TYR A 1 177 ? 4.821 -13.922 -1.644 1.00 15.00 177 TYR A N 1
ATOM 1395 C CA . TYR A 1 177 ? 4.442 -13.889 -3.057 1.00 13.49 177 TYR A CA 1
ATOM 1396 C C . TYR A 1 177 ? 5.083 -15.149 -3.626 1.00 10.85 177 TYR A C 1
ATOM 1397 O O . TYR A 1 177 ? 5.873 -15.793 -2.964 1.00 10.09 177 TYR A O 1
ATOM 1406 N N . ASP A 1 178 ? 4.699 -15.502 -4.818 1.00 10.35 178 ASP A N 1
ATOM 1407 C CA . ASP A 1 178 ? 5.311 -16.594 -5.533 1.00 10.54 178 ASP A CA 1
ATOM 1408 C C . ASP A 1 178 ? 6.549 -16.133 -6.242 1.00 10.04 178 ASP A C 1
ATOM 1409 O O . ASP A 1 178 ? 6.484 -15.163 -6.993 1.00 10.61 178 ASP A O 1
ATOM 1414 N N . MET A 1 179 ? 7.663 -16.856 -6.076 1.00 9.01 179 MET A N 1
ATOM 1415 C CA . MET A 1 179 ? 8.829 -16.520 -6.836 1.00 10.08 179 MET A CA 1
ATOM 1416 C C . MET A 1 179 ? 9.182 -17.769 -7.633 1.00 9.81 179 MET A C 1
ATOM 1417 O O . MET A 1 179 ? 9.054 -18.927 -7.117 1.00 10.58 179 MET A O 1
ATOM 1422 N N . THR A 1 180 ? 9.611 -17.545 -8.864 1.00 9.70 180 THR A N 1
ATOM 1423 C CA . THR A 1 180 ? 10.082 -18.688 -9.650 1.00 10.17 180 THR A CA 1
ATOM 1424 C C . THR A 1 180 ? 11.470 -18.487 -10.182 1.00 8.85 180 THR A C 1
ATOM 1425 O O . THR A 1 180 ? 11.824 -17.369 -10.581 1.00 10.09 180 THR A O 1
ATOM 1429 N N . VAL A 1 181 ? 12.256 -19.537 -10.064 1.00 9.06 181 VAL A N 1
ATOM 1430 C CA . VAL A 1 181 ? 13.565 -19.628 -10.649 1.00 9.32 181 VAL A CA 1
ATOM 1431 C C . VAL A 1 181 ? 13.632 -20.867 -11.553 1.00 9.36 181 VAL A C 1
ATOM 1432 O O . VAL A 1 181 ? 13.433 -21.926 -11.118 1.00 8.20 181 VAL A O 1
ATOM 1436 N N . GLU A 1 182 ? 13.884 -20.639 -12.812 1.00 9.82 182 GLU A N 1
ATOM 1437 C CA . GLU A 1 182 ? 13.904 -21.708 -13.780 1.00 12.57 182 GLU A CA 1
ATOM 1438 C C . GLU A 1 182 ? 12.633 -22.525 -13.652 1.00 12.05 182 GLU A C 1
ATOM 1439 O O . GLU A 1 182 ? 11.597 -21.993 -13.800 1.00 11.03 182 GLU A O 1
ATOM 1445 N N . GLY A 1 183 ? 12.730 -23.806 -13.350 1.00 11.71 183 GLY A N 1
ATOM 1446 C CA . GLY A 1 183 ? 11.549 -24.629 -13.244 1.00 13.85 183 GLY A CA 1
ATOM 1447 C C . GLY A 1 183 ? 10.840 -24.764 -11.920 1.00 13.43 183 GLY A C 1
ATOM 1448 O O . GLY A 1 183 ? 10.016 -25.586 -11.740 1.00 12.16 183 GLY A O 1
ATOM 1449 N N . CYS A 1 184 ? 11.162 -23.919 -10.969 1.00 12.83 184 CYS A N 1
ATOM 1450 C CA . CYS A 1 184 ? 10.763 -24.105 -9.589 1.00 12.81 184 CYS A CA 1
ATOM 1451 C C . CYS A 1 184 ? 10.088 -22.827 -9.081 1.00 11.98 184 CYS A C 1
ATOM 1452 O O . CYS A 1 184 ? 10.736 -21.790 -9.074 1.00 8.96 184 CYS A O 1
ATOM 1455 N N . THR A 1 185 ? 8.844 -22.923 -8.605 1.00 11.37 185 THR A N 1
ATOM 1456 C CA . THR A 1 185 ? 8.139 -21.806 -8.006 1.00 10.83 185 THR A CA 1
ATOM 1457 C C . THR A 1 185 ? 7.979 -22.111 -6.539 1.00 12.82 185 THR A C 1
ATOM 1458 O O . THR A 1 185 ? 7.665 -23.222 -6.183 1.00 11.98 185 THR A O 1
ATOM 1462 N N . VAL A 1 186 ? 8.280 -21.135 -5.690 1.00 13.37 186 VAL A N 1
ATOM 1463 C CA . VAL A 1 186 ? 8.142 -21.327 -4.243 1.00 15.54 186 VAL A CA 1
ATOM 1464 C C . VAL A 1 186 ? 7.275 -20.195 -3.715 1.00 13.97 186 VAL A C 1
ATOM 1465 O O . VAL A 1 186 ? 7.358 -19.057 -4.177 1.00 14.36 186 VAL A O 1
ATOM 1469 N N . GLU A 1 187 ? 6.439 -20.493 -2.758 1.00 12.71 187 GLU A N 1
ATOM 1470 C CA . GLU A 1 187 ? 5.661 -19.454 -2.126 1.00 14.86 187 GLU A CA 1
ATOM 1471 C C . GLU A 1 187 ? 6.552 -18.818 -1.044 1.00 13.98 187 GLU A C 1
ATOM 1472 O O . GLU A 1 187 ? 6.779 -19.439 0.003 1.00 12.95 187 GLU A O 1
ATOM 1478 N N . MET A 1 188 ? 7.074 -17.616 -1.307 1.00 11.90 188 MET A N 1
ATOM 1479 C CA . MET A 1 188 ? 7.971 -16.886 -0.365 1.00 12.50 188 MET A CA 1
ATOM 1480 C C . MET A 1 188 ? 7.249 -16.472 0.906 1.00 13.32 188 MET A C 1
ATOM 1481 O O . MET A 1 188 ? 6.100 -16.065 0.848 1.00 12.56 188 MET A O 1
ATOM 1486 N N . LYS A 1 189 ? 7.937 -16.613 2.033 1.00 12.91 189 LYS A N 1
ATOM 1487 C CA . LYS A 1 189 ? 7.448 -16.191 3.358 1.00 14.89 189 LYS A CA 1
ATOM 1488 C C . LYS A 1 189 ? 8.484 -15.200 3.898 1.00 12.10 189 LYS A C 1
ATOM 1489 O O . LYS A 1 189 ? 9.577 -15.160 3.386 1.00 10.85 189 LYS A O 1
ATOM 1495 N N . PHE A 1 190 ? 8.158 -14.423 4.935 1.00 10.92 190 PHE A N 1
ATOM 1496 C CA . PHE A 1 190 ? 9.195 -13.652 5.584 1.00 11.48 190 PHE A CA 1
ATOM 1497 C C . PHE A 1 190 ? 10.477 -14.462 5.837 1.00 10.28 190 PHE A C 1
ATOM 1498 O O . PHE A 1 190 ? 10.468 -15.479 6.507 1.00 9.48 190 PHE A O 1
ATOM 1506 N N . GLY A 1 191 ? 11.599 -13.966 5.340 1.00 11.89 191 GLY A N 1
ATOM 1507 C CA . GLY A 1 191 ? 12.854 -14.684 5.572 1.00 10.81 191 GLY A CA 1
ATOM 1508 C C . GLY A 1 191 ? 13.312 -15.613 4.445 1.00 11.11 191 GLY A C 1
ATOM 1509 O O . GLY A 1 191 ? 14.528 -15.955 4.401 1.00 10.05 191 GLY A O 1
ATOM 1510 N N . THR A 1 192 ? 12.431 -15.957 3.504 1.00 9.41 192 THR A N 1
ATOM 1511 C CA . THR A 1 192 ? 12.785 -16.966 2.481 1.00 9.76 192 THR A CA 1
ATOM 1512 C C . THR A 1 192 ? 13.824 -16.308 1.536 1.00 8.89 192 THR A C 1
ATOM 1513 O O . THR A 1 192 ? 13.550 -15.220 0.968 1.00 9.85 192 THR A O 1
ATOM 1517 N N . ALA A 1 193 ? 14.958 -16.971 1.300 1.00 10.37 193 ALA A N 1
ATOM 1518 C CA . ALA A 1 193 ? 16.037 -16.390 0.446 1.00 9.82 193 ALA A CA 1
ATOM 1519 C C . ALA A 1 193 ? 16.033 -17.154 -0.943 1.00 10.42 193 ALA A C 1
ATOM 1520 O O . ALA A 1 193 ? 15.709 -18.393 -0.987 1.00 9.26 193 ALA A O 1
ATOM 1522 N N . TYR A 1 194 ? 16.430 -16.448 -2.008 1.00 10.20 194 TYR A N 1
ATOM 1523 C CA . TYR A 1 194 ? 16.558 -17.093 -3.377 1.00 9.50 194 TYR A CA 1
ATOM 1524 C C . TYR A 1 194 ? 17.948 -16.720 -3.910 1.00 9.45 194 TYR A C 1
ATOM 1525 O O . TYR A 1 194 ? 18.503 -15.613 -3.601 1.00 9.33 194 TYR A O 1
ATOM 1534 N N . PHE A 1 195 ? 18.513 -17.590 -4.739 1.00 10.14 195 PHE A N 1
ATOM 1535 C CA . PHE A 1 195 ? 19.848 -17.327 -5.346 1.00 10.78 195 PHE A CA 1
ATOM 1536 C C . PHE A 1 195 ? 19.771 -17.660 -6.818 1.00 10.80 195 PHE A C 1
ATOM 1537 O O . PHE A 1 195 ? 19.538 -18.858 -7.188 1.00 12.43 195 PHE A O 1
ATOM 1545 N N . CYS A 1 196 ? 19.971 -16.647 -7.646 1.00 10.77 196 CYS A N 1
ATOM 1546 C CA . CYS A 1 196 ? 20.040 -16.830 -9.129 1.00 12.39 196 CYS A CA 1
ATOM 1547 C C . CYS A 1 196 ? 21.427 -16.565 -9.612 1.00 11.34 196 CYS A C 1
ATOM 1548 O O . CYS A 1 196 ? 21.912 -15.428 -9.528 1.00 12.34 196 CYS A O 1
ATOM 1551 N N . GLU A 1 197 ? 22.017 -17.591 -10.228 1.00 13.04 197 GLU A N 1
ATOM 1552 C CA . GLU A 1 197 ? 23.321 -17.411 -10.920 1.00 12.70 197 GLU A CA 1
ATOM 1553 C C . GLU A 1 197 ? 23.041 -16.637 -12.225 1.00 12.93 197 GLU A C 1
ATOM 1554 O O . GLU A 1 197 ? 21.882 -16.542 -12.610 1.00 13.21 197 GLU A O 1
ATOM 1560 N N . PRO A 1 198 ? 24.072 -16.071 -12.865 1.00 13.30 198 PRO A N 1
ATOM 1561 C CA . PRO A 1 198 ? 23.979 -15.387 -14.156 1.00 13.06 198 PRO A CA 1
ATOM 1562 C C . PRO A 1 198 ? 23.122 -16.246 -15.095 1.00 13.04 198 PRO A C 1
ATOM 1563 O O . PRO A 1 198 ? 23.265 -17.485 -15.087 1.00 10.53 198 PRO A O 1
ATOM 1567 N N . ARG A 1 199 ? 22.181 -15.585 -15.770 1.00 11.28 199 ARG A N 1
ATOM 1568 C CA . ARG A 1 199 ? 21.364 -16.173 -16.814 1.00 13.94 199 ARG A CA 1
ATOM 1569 C C . ARG A 1 199 ? 20.282 -17.135 -16.394 1.00 13.32 199 ARG A C 1
ATOM 1570 O O . ARG A 1 199 ? 19.652 -17.709 -17.268 1.00 14.51 199 ARG A O 1
ATOM 1578 N N . GLU A 1 200 ? 20.082 -17.377 -15.104 1.00 12.36 200 GLU A N 1
ATOM 1579 C CA . GLU A 1 200 ? 19.004 -18.269 -14.718 1.00 11.62 200 GLU A CA 1
ATOM 1580 C C . GLU A 1 200 ? 17.738 -17.421 -14.779 1.00 11.40 200 GLU A C 1
ATOM 1581 O O . GLU A 1 200 ? 17.732 -16.274 -14.308 1.00 10.74 200 GLU A O 1
ATOM 1587 N N . ASP A 1 201 ? 16.701 -17.971 -15.403 1.00 9.80 201 ASP A N 1
ATOM 1588 C CA . ASP A 1 201 ? 15.470 -17.204 -15.591 1.00 10.14 201 ASP A CA 1
ATOM 1589 C C . ASP A 1 201 ? 14.760 -17.115 -14.266 1.00 8.78 201 ASP A C 1
ATOM 1590 O O . ASP A 1 201 ? 14.804 -18.088 -13.532 1.00 9.02 201 ASP A O 1
ATOM 1595 N N . HIS A 1 202 ? 14.088 -15.981 -13.990 1.00 9.29 202 HIS A N 1
ATOM 1596 C CA . HIS A 1 202 ? 13.369 -15.873 -12.733 1.00 8.55 202 HIS A CA 1
ATOM 1597 C C . HIS A 1 202 ? 12.254 -14.832 -12.931 1.00 10.09 202 HIS A C 1
ATOM 1598 O O . HIS A 1 202 ? 12.342 -13.978 -13.811 1.00 9.61 202 HIS A O 1
ATOM 1605 N N . GLY A 1 203 ? 11.261 -14.847 -12.037 1.00 10.24 203 GLY A N 1
ATOM 1606 C CA . GLY A 1 203 ? 10.221 -13.790 -12.069 1.00 8.04 203 GLY A CA 1
ATOM 1607 C C . GLY A 1 203 ? 9.429 -14.000 -10.780 1.00 7.95 203 GLY A C 1
ATOM 1608 O O . GLY A 1 203 ? 9.765 -14.918 -9.977 1.00 6.51 203 GLY A O 1
ATOM 1609 N N . ALA A 1 204 ? 8.365 -13.195 -10.569 1.00 8.13 204 ALA A N 1
ATOM 1610 C CA . ALA A 1 204 ? 7.667 -13.262 -9.255 1.00 7.41 204 ALA A CA 1
ATOM 1611 C C . ALA A 1 204 ? 6.289 -12.740 -9.518 1.00 8.03 204 ALA A C 1
ATOM 1612 O O . ALA A 1 204 ? 6.101 -11.836 -10.370 1.00 8.46 204 ALA A O 1
ATOM 1614 N N . ILE A 1 205 ? 5.338 -13.208 -8.723 1.00 7.30 205 ILE A N 1
ATOM 1615 C CA . ILE A 1 205 ? 3.993 -12.685 -8.823 1.00 6.14 205 ILE A CA 1
ATOM 1616 C C . ILE A 1 205 ? 3.370 -12.742 -7.411 1.00 6.97 205 ILE A C 1
ATOM 1617 O O . ILE A 1 205 ? 3.517 -13.749 -6.696 1.00 6.63 205 ILE A O 1
ATOM 1622 N N . ASN A 1 206 ? 2.841 -11.574 -7.006 1.00 6.47 206 ASN A N 1
ATOM 1623 C CA . ASN A 1 206 ? 2.157 -11.429 -5.727 1.00 7.85 206 ASN A CA 1
ATOM 1624 C C . ASN A 1 206 ? 0.632 -11.541 -5.955 1.00 6.93 206 ASN A C 1
ATOM 1625 O O . ASN A 1 206 ? -0.053 -10.571 -6.363 1.00 6.03 206 ASN A O 1
ATOM 1630 N N . ARG A 1 207 ? 0.102 -12.758 -5.724 1.00 8.31 207 ARG A N 1
ATOM 1631 C CA . ARG A 1 207 ? -1.344 -13.025 -5.795 1.00 10.89 207 ARG A CA 1
ATOM 1632 C C . ARG A 1 207 ? -2.136 -12.826 -4.525 1.00 9.18 207 ARG A C 1
ATOM 1633 O O . ARG A 1 207 ? -3.345 -13.190 -4.469 1.00 8.72 207 ARG A O 1
ATOM 1641 N N . SER A 1 208 ? -1.461 -12.372 -3.484 1.00 8.89 208 SER A N 1
ATOM 1642 C CA . SER A 1 208 ? -2.131 -12.182 -2.200 1.00 7.90 208 SER A CA 1
ATOM 1643 C C . SER A 1 208 ? -2.877 -10.866 -2.299 1.00 7.40 208 SER A C 1
ATOM 1644 O O . SER A 1 208 ? -2.873 -10.169 -3.355 1.00 4.94 208 SER A O 1
ATOM 1647 N N . GLU A 1 209 ? -3.624 -10.565 -1.237 1.00 6.07 209 GLU A N 1
ATOM 1648 C CA . GLU A 1 209 ? -4.343 -9.296 -1.195 1.00 6.77 209 GLU A CA 1
ATOM 1649 C C . GLU A 1 209 ? -3.520 -8.164 -0.613 1.00 8.55 209 GLU A C 1
ATOM 1650 O O . GLU A 1 209 ? -4.064 -7.070 -0.399 1.00 9.48 209 GLU A O 1
ATOM 1656 N N . LYS A 1 210 ? -2.245 -8.373 -0.356 1.00 10.62 210 LYS A N 1
ATOM 1657 C CA . LYS A 1 210 ? -1.507 -7.220 0.193 1.00 12.60 210 LYS A CA 1
ATOM 1658 C C . LYS A 1 210 ? -0.104 -7.075 -0.415 1.00 11.13 210 LYS A C 1
ATOM 1659 O O . LYS A 1 210 ? 0.433 -8.059 -0.977 1.00 11.75 210 LYS A O 1
ATOM 1665 N N . GLU A 1 211 ? 0.535 -5.912 -0.273 1.00 10.06 211 GLU A N 1
ATOM 1666 C CA . GLU A 1 211 ? 1.887 -5.771 -0.876 1.00 11.30 211 GLU A CA 1
ATOM 1667 C C . GLU A 1 211 ? 2.841 -6.678 -0.136 1.00 11.08 211 GLU A C 1
ATOM 1668 O O . GLU A 1 211 ? 2.603 -6.999 0.984 1.00 10.70 211 GLU A O 1
ATOM 1674 N N . SER A 1 212 ? 3.940 -7.019 -0.776 1.00 12.37 212 SER A N 1
ATOM 1675 C CA . SER A 1 212 ? 5.013 -7.737 -0.110 1.00 14.70 212 SER A CA 1
ATOM 1676 C C . SER A 1 212 ? 6.284 -6.990 -0.427 1.00 13.51 212 SER A C 1
ATOM 1677 O O . SER A 1 212 ? 6.369 -6.322 -1.463 1.00 16.24 212 SER A O 1
ATOM 1680 N N . LYS A 1 213 ? 7.227 -7.018 0.482 1.00 12.20 213 LYS A N 1
ATOM 1681 C CA . LYS A 1 213 ? 8.551 -6.385 0.189 1.00 11.20 213 LYS A CA 1
ATOM 1682 C C . LYS A 1 213 ? 9.650 -7.410 0.014 1.00 10.77 213 LYS A C 1
ATOM 1683 O O . LYS A 1 213 ? 9.556 -8.513 0.556 1.00 9.25 213 LYS A O 1
ATOM 1689 N N . SER A 1 214 ? 10.697 -7.026 -0.724 1.00 10.19 214 SER A N 1
ATOM 1690 C CA . SER A 1 214 ? 11.771 -7.961 -0.926 1.00 11.46 214 SER A CA 1
ATOM 1691 C C . SER A 1 214 ? 13.072 -7.138 -0.959 1.00 10.68 214 SER A C 1
ATOM 1692 O O . SER A 1 214 ? 13.060 -5.921 -1.258 1.00 9.81 214 SER A O 1
ATOM 1695 N N . ILE A 1 215 ? 14.190 -7.771 -0.629 1.00 11.85 215 ILE A N 1
ATOM 1696 C CA . ILE A 1 215 ? 15.475 -7.114 -0.830 1.00 9.79 215 ILE A CA 1
ATOM 1697 C C . ILE A 1 215 ? 16.123 -7.979 -1.928 1.00 10.09 215 ILE A C 1
ATOM 1698 O O . ILE A 1 215 ? 16.194 -9.217 -1.784 1.00 9.77 215 ILE A O 1
ATOM 1703 N N . ASN A 1 216 ? 16.570 -7.344 -3.027 1.00 10.91 216 ASN A N 1
ATOM 1704 C CA . ASN A 1 216 ? 17.053 -8.055 -4.185 1.00 9.19 216 ASN A CA 1
ATOM 1705 C C . ASN A 1 216 ? 18.405 -7.485 -4.487 1.00 10.84 216 ASN A C 1
ATOM 1706 O O . ASN A 1 216 ? 18.513 -6.266 -4.659 1.00 11.69 216 ASN A O 1
ATOM 1711 N N . ILE A 1 217 ? 19.439 -8.344 -4.616 1.00 8.68 217 ILE A N 1
ATOM 1712 C CA . ILE A 1 217 ? 20.809 -7.774 -4.681 1.00 6.57 217 ILE A CA 1
ATOM 1713 C C . ILE A 1 217 ? 21.509 -8.264 -5.910 1.00 8.45 217 ILE A C 1
ATOM 1714 O O . ILE A 1 217 ? 21.442 -9.478 -6.182 1.00 8.52 217 ILE A O 1
ATOM 1719 N N . PHE A 1 218 ? 22.067 -7.320 -6.670 1.00 8.19 218 PHE A N 1
ATOM 1720 C CA . PHE A 1 218 ? 22.630 -7.618 -8.043 1.00 8.78 218 PHE A CA 1
ATOM 1721 C C . PHE A 1 218 ? 24.121 -7.566 -7.971 1.00 9.09 218 PHE A C 1
ATOM 1722 O O . PHE A 1 218 ? 24.670 -6.559 -7.424 1.00 7.60 218 PHE A O 1
ATOM 1730 N N . PHE A 1 219 ? 24.792 -8.587 -8.543 1.00 8.44 219 PHE A N 1
ATOM 1731 C CA . PHE A 1 219 ? 26.275 -8.564 -8.604 1.00 8.92 219 PHE A CA 1
ATOM 1732 C C . PHE A 1 219 ? 26.622 -8.798 -10.090 1.00 7.56 219 PHE A C 1
ATOM 1733 O O . PHE A 1 219 ? 26.307 -9.834 -10.663 1.00 7.96 219 PHE A O 1
ATOM 1741 N N . PRO A 1 220 ? 27.119 -7.785 -10.762 1.00 9.21 220 PRO A N 1
ATOM 1742 C CA . PRO A 1 220 ? 27.244 -6.372 -10.415 1.00 8.85 220 PRO A CA 1
ATOM 1743 C C . PRO A 1 220 ? 25.927 -5.612 -10.623 1.00 10.49 220 PRO A C 1
ATOM 1744 O O . PRO A 1 220 ? 24.899 -6.214 -10.960 1.00 10.72 220 PRO A O 1
ATOM 1748 N N . PRO A 1 221 ? 25.931 -4.304 -10.388 1.00 11.01 221 PRO A N 1
ATOM 1749 C CA . PRO A 1 221 ? 24.701 -3.545 -10.565 1.00 10.96 221 PRO A CA 1
ATOM 1750 C C . PRO A 1 221 ? 24.082 -3.774 -11.862 1.00 9.99 221 PRO A C 1
ATOM 1751 O O . PRO A 1 221 ? 24.749 -3.895 -12.914 1.00 10.03 221 PRO A O 1
ATOM 1755 N N . ARG A 1 222 ? 22.764 -3.766 -11.822 1.00 9.06 222 ARG A N 1
ATOM 1756 C CA . ARG A 1 222 ? 22.004 -3.881 -13.032 1.00 9.31 222 ARG A CA 1
ATOM 1757 C C . ARG A 1 222 ? 21.386 -2.553 -13.512 1.00 9.34 222 ARG A C 1
ATOM 1758 O O . ARG A 1 222 ? 21.445 -2.209 -14.724 1.00 8.02 222 ARG A O 1
ATOM 1766 N N . TYR A 1 223 ? 20.745 -1.841 -12.572 1.00 10.76 223 TYR A N 1
ATOM 1767 C CA . TYR A 1 223 ? 20.090 -0.541 -12.908 1.00 10.94 223 TYR A CA 1
ATOM 1768 C C . TYR A 1 223 ? 20.920 0.721 -12.774 1.00 12.01 223 TYR A C 1
ATOM 1769 O O . TYR A 1 223 ? 20.904 1.554 -13.640 1.00 12.54 223 TYR A O 1
ATOM 1778 N N . ASN A 1 224 ? 21.595 0.890 -11.652 1.00 12.47 224 ASN A N 1
ATOM 1779 C CA . ASN A 1 224 ? 22.401 2.086 -11.451 1.00 13.26 224 ASN A CA 1
ATOM 1780 C C . ASN A 1 224 ? 23.832 1.676 -11.773 1.00 13.77 224 ASN A C 1
ATOM 1781 O O . ASN A 1 224 ? 24.566 1.376 -10.885 1.00 12.63 224 ASN A O 1
ATOM 1786 N N . ARG A 1 225 ? 24.179 1.594 -13.057 1.00 14.22 225 ARG A N 1
ATOM 1787 C CA . ARG A 1 225 ? 25.523 1.189 -13.419 1.00 17.96 225 ARG A CA 1
ATOM 1788 C C . ARG A 1 225 ? 26.372 2.442 -13.452 1.00 18.86 225 ARG A C 1
ATOM 1789 O O . ARG A 1 225 ? 27.582 2.320 -13.294 1.00 23.50 225 ARG A O 1
ATOM 1797 N N . LYS B 1 2 ? 46.387 -13.134 25.197 1.00 23.32 2 LYS B N 1
ATOM 1798 C CA . LYS B 1 2 ? 47.054 -12.935 26.516 1.00 19.57 2 LYS B CA 1
ATOM 1799 C C . LYS B 1 2 ? 46.096 -12.801 27.738 1.00 18.98 2 LYS B C 1
ATOM 1800 O O . LYS B 1 2 ? 46.445 -13.348 28.769 1.00 15.31 2 LYS B O 1
ATOM 1806 N N . THR B 1 3 ? 44.890 -12.182 27.612 1.00 17.43 3 THR B N 1
ATOM 1807 C CA . THR B 1 3 ? 43.912 -12.223 28.762 1.00 17.10 3 THR B CA 1
ATOM 1808 C C . THR B 1 3 ? 43.316 -13.644 28.851 1.00 18.22 3 THR B C 1
ATOM 1809 O O . THR B 1 3 ? 43.357 -14.396 27.862 1.00 17.66 3 THR B O 1
ATOM 1813 N N . LYS B 1 4 ? 42.763 -14.036 30.006 1.00 17.92 4 LYS B N 1
ATOM 1814 C CA . LYS B 1 4 ? 42.105 -15.353 30.089 1.00 18.74 4 LYS B CA 1
ATOM 1815 C C . LYS B 1 4 ? 41.027 -15.504 28.996 1.00 18.24 4 LYS B C 1
ATOM 1816 O O . LYS B 1 4 ? 40.943 -16.530 28.384 1.00 19.37 4 LYS B O 1
ATOM 1822 N N . GLU B 1 5 ? 40.189 -14.502 28.817 1.00 19.97 5 GLU B N 1
ATOM 1823 C CA . GLU B 1 5 ? 39.194 -14.496 27.700 1.00 20.94 5 GLU B CA 1
ATOM 1824 C C . GLU B 1 5 ? 39.798 -14.687 26.286 1.00 21.36 5 GLU B C 1
ATOM 1825 O O . GLU B 1 5 ? 39.271 -15.464 25.494 1.00 21.84 5 GLU B O 1
ATOM 1831 N N . ASP B 1 6 ? 40.882 -13.970 25.983 1.00 21.47 6 ASP B N 1
ATOM 1832 C CA . ASP B 1 6 ? 41.603 -14.047 24.697 1.00 21.66 6 ASP B CA 1
ATOM 1833 C C . ASP B 1 6 ? 41.982 -15.496 24.472 1.00 20.19 6 ASP B C 1
ATOM 1834 O O . ASP B 1 6 ? 41.805 -16.067 23.382 1.00 19.76 6 ASP B O 1
ATOM 1839 N N . MET B 1 7 ? 42.636 -16.057 25.490 1.00 18.48 7 MET B N 1
ATOM 1840 C CA . MET B 1 7 ? 43.142 -17.432 25.410 1.00 16.74 7 MET B CA 1
ATOM 1841 C C . MET B 1 7 ? 42.002 -18.426 25.332 1.00 17.07 7 MET B C 1
ATOM 1842 O O . MET B 1 7 ? 42.091 -19.407 24.583 1.00 16.95 7 MET B O 1
ATOM 1847 N N . GLN B 1 8 ? 40.930 -18.208 26.072 1.00 17.22 8 GLN B N 1
ATOM 1848 C CA . GLN B 1 8 ? 39.846 -19.256 26.047 1.00 18.48 8 GLN B CA 1
ATOM 1849 C C . GLN B 1 8 ? 39.218 -19.287 24.655 1.00 19.01 8 GLN B C 1
ATOM 1850 O O . GLN B 1 8 ? 38.951 -20.351 24.047 1.00 19.51 8 GLN B O 1
ATOM 1856 N N . GLU B 1 9 ? 39.041 -18.111 24.097 1.00 19.12 9 GLU B N 1
ATOM 1857 C CA . GLU B 1 9 ? 38.465 -18.009 22.725 1.00 19.78 9 GLU B CA 1
ATOM 1858 C C . GLU B 1 9 ? 39.330 -18.599 21.641 1.00 19.30 9 GLU B C 1
ATOM 1859 O O . GLU B 1 9 ? 38.828 -19.014 20.592 1.00 19.34 9 GLU B O 1
ATOM 1865 N N . LEU B 1 10 ? 40.633 -18.697 21.871 1.00 17.89 10 LEU B N 1
ATOM 1866 C CA . LEU B 1 10 ? 41.502 -19.284 20.861 1.00 17.57 10 LEU B CA 1
ATOM 1867 C C . LEU B 1 10 ? 41.567 -20.767 21.089 1.00 17.72 10 LEU B C 1
ATOM 1868 O O . LEU B 1 10 ? 41.274 -21.593 20.165 1.00 19.05 10 LEU B O 1
ATOM 1873 N N . TYR B 1 11 ? 41.930 -21.158 22.318 1.00 16.95 11 TYR B N 1
ATOM 1874 C CA . TYR B 1 11 ? 42.173 -22.584 22.560 1.00 14.79 11 TYR B CA 1
ATOM 1875 C C . TYR B 1 11 ? 40.913 -23.406 22.784 1.00 14.52 11 TYR B C 1
ATOM 1876 O O . TYR B 1 11 ? 40.934 -24.601 22.533 1.00 14.14 11 TYR B O 1
ATOM 1885 N N . PHE B 1 12 ? 39.860 -22.800 23.305 1.00 13.31 12 PHE B N 1
ATOM 1886 C CA . PHE B 1 12 ? 38.681 -23.569 23.744 1.00 14.96 12 PHE B CA 1
ATOM 1887 C C . PHE B 1 12 ? 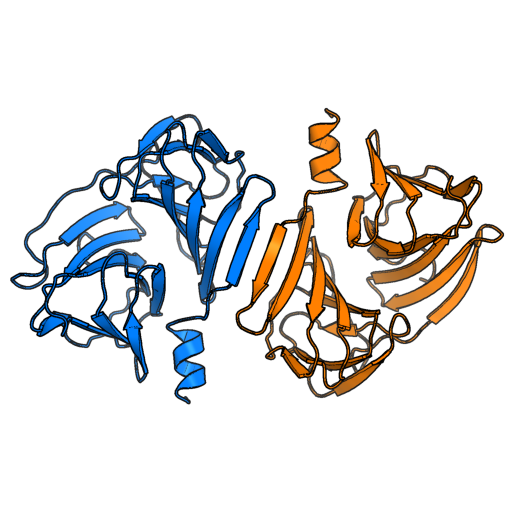37.484 -22.779 23.270 1.00 14.93 12 PHE B C 1
ATOM 1888 O O . PHE B 1 12 ? 36.789 -22.244 24.000 1.00 16.22 12 PHE B O 1
ATOM 1896 N N . PRO B 1 13 ? 37.315 -22.635 21.987 1.00 16.74 13 PRO B N 1
ATOM 1897 C CA . PRO B 1 13 ? 36.323 -21.666 21.600 1.00 16.37 13 PRO B CA 1
ATOM 1898 C C . PRO B 1 13 ? 34.890 -22.042 21.934 1.00 16.08 13 PRO B C 1
ATOM 1899 O O . PRO B 1 13 ? 34.522 -23.242 22.060 1.00 15.61 13 PRO B O 1
ATOM 1903 N N . THR B 1 14 ? 34.056 -21.015 22.101 1.00 15.67 14 THR B N 1
ATOM 1904 C CA . THR B 1 14 ? 32.642 -21.247 22.416 1.00 16.03 14 THR B CA 1
ATOM 1905 C C . THR B 1 14 ? 31.906 -21.880 21.196 1.00 15.87 14 THR B C 1
ATOM 1906 O O . THR B 1 14 ? 32.019 -21.345 20.114 1.00 14.04 14 THR B O 1
ATOM 1910 N N . PRO B 1 15 ? 31.155 -22.999 21.394 1.00 15.62 15 PRO B N 1
ATOM 1911 C CA . PRO B 1 15 ? 30.443 -23.624 20.294 1.00 15.67 15 PRO B CA 1
ATOM 1912 C C . PRO B 1 15 ? 29.238 -22.804 19.919 1.00 14.90 15 PRO B C 1
ATOM 1913 O O . PRO B 1 15 ? 28.688 -22.096 20.755 1.00 14.79 15 PRO B O 1
ATOM 1917 N N . LYS B 1 16 ? 28.865 -22.903 18.660 1.00 14.72 16 LYS B N 1
ATOM 1918 C CA . LYS B 1 16 ? 27.557 -22.482 18.195 1.00 15.29 16 LYS B CA 1
ATOM 1919 C C . LYS B 1 16 ? 26.717 -23.718 17.876 1.00 14.41 16 LYS B C 1
ATOM 1920 O O . LYS B 1 16 ? 27.252 -24.714 17.478 1.00 12.88 16 LYS B O 1
ATOM 1926 N N . LEU B 1 17 ? 25.415 -23.640 18.109 1.00 12.65 17 LEU B N 1
ATOM 1927 C CA . LEU B 1 17 ? 24.540 -24.733 17.843 1.00 12.92 17 LEU B CA 1
ATOM 1928 C C . LEU B 1 17 ? 23.972 -24.532 16.437 1.00 13.47 17 LEU B C 1
ATOM 1929 O O . LEU B 1 17 ? 23.450 -23.440 16.104 1.00 12.92 17 LEU B O 1
ATOM 1934 N N . ILE B 1 18 ? 24.040 -25.557 15.615 1.00 11.01 18 ILE B N 1
ATOM 1935 C CA . ILE B 1 18 ? 23.458 -25.451 14.291 1.00 11.73 18 ILE B CA 1
ATOM 1936 C C . ILE B 1 18 ? 22.325 -26.477 14.226 1.00 12.13 18 ILE B C 1
ATOM 1937 O O . ILE B 1 18 ? 22.503 -27.666 14.596 1.00 12.88 18 ILE B O 1
ATOM 1942 N N . GLU B 1 19 ? 21.165 -26.097 13.751 1.00 11.35 19 GLU B N 1
ATOM 1943 C CA . GLU B 1 19 ? 20.128 -27.100 13.664 1.00 11.15 19 GLU B CA 1
ATOM 1944 C C . GLU B 1 19 ? 19.625 -27.212 12.233 1.00 11.72 19 GLU B C 1
ATOM 1945 O O . GLU B 1 19 ? 19.346 -26.174 11.607 1.00 9.60 19 GLU B O 1
ATOM 1951 N N . TRP B 1 20 ? 19.434 -28.438 11.739 1.00 11.87 20 TRP B N 1
ATOM 1952 C CA . TRP B 1 20 ? 19.015 -28.684 10.386 1.00 12.94 20 TRP B CA 1
ATOM 1953 C C . TRP B 1 20 ? 17.523 -29.062 10.274 1.00 13.78 20 TRP B C 1
ATOM 1954 O O . TRP B 1 20 ? 16.930 -29.544 11.225 1.00 13.57 20 TRP B O 1
ATOM 1965 N N . GLU B 1 21 ? 16.936 -28.829 9.089 1.00 14.20 21 GLU B N 1
ATOM 1966 C CA . GLU B 1 21 ? 15.528 -29.082 8.895 1.00 15.21 21 GLU B CA 1
ATOM 1967 C C . GLU B 1 21 ? 15.192 -30.555 9.254 1.00 14.53 21 GLU B C 1
ATOM 1968 O O . GLU B 1 21 ? 14.162 -30.813 9.851 1.00 14.24 21 GLU B O 1
ATOM 1974 N N . ASN B 1 22 ? 16.066 -31.484 8.887 1.00 14.46 22 ASN B N 1
ATOM 1975 C CA . ASN B 1 22 ? 15.887 -32.927 9.229 1.00 15.85 22 ASN B CA 1
ATOM 1976 C C . ASN B 1 22 ? 16.167 -33.341 10.686 1.00 16.04 22 ASN B C 1
ATOM 1977 O O . ASN B 1 22 ? 16.145 -34.519 11.000 1.00 16.67 22 ASN B O 1
ATOM 1982 N N . GLY B 1 23 ? 16.401 -32.387 11.565 1.00 16.20 23 GLY B N 1
ATOM 1983 C CA . GLY B 1 23 ? 16.504 -32.679 12.971 1.00 15.76 23 GLY B CA 1
ATOM 1984 C C . GLY B 1 23 ? 17.905 -32.928 13.447 1.00 13.43 23 GLY B C 1
ATOM 1985 O O . GLY B 1 23 ? 18.117 -33.010 14.636 1.00 13.40 23 GLY B O 1
ATOM 1986 N N . VAL B 1 24 ? 18.893 -33.021 12.550 1.00 12.45 24 VAL B N 1
ATOM 1987 C CA . VAL B 1 24 ? 20.288 -33.001 13.031 1.00 11.84 24 VAL B CA 1
ATOM 1988 C C . VAL B 1 24 ? 20.641 -31.726 13.836 1.00 11.11 24 VAL B C 1
ATOM 1989 O O . VAL B 1 24 ? 20.229 -30.561 13.494 1.00 12.76 24 VAL B O 1
ATOM 1993 N N . ARG B 1 25 ? 21.383 -31.918 14.935 1.00 11.41 25 ARG B N 1
ATOM 1994 C CA . ARG B 1 25 ? 21.862 -30.787 15.703 1.00 13.59 25 ARG B CA 1
ATOM 1995 C C . ARG B 1 25 ? 23.322 -30.907 15.776 1.00 12.42 25 ARG B C 1
ATOM 1996 O O . ARG B 1 25 ? 23.825 -32.015 15.970 1.00 13.20 25 ARG B O 1
ATOM 2004 N N . GLN B 1 26 ? 24.038 -29.794 15.663 1.00 12.29 26 GLN B N 1
ATOM 2005 C CA . GLN B 1 26 ? 25.502 -29.852 15.674 1.00 13.39 26 GLN B CA 1
ATOM 2006 C C . GLN B 1 26 ? 26.028 -28.740 16.543 1.00 15.14 26 GLN B C 1
ATOM 2007 O O . GLN B 1 26 ? 25.512 -27.621 16.530 1.00 13.92 26 GLN B O 1
ATOM 2013 N N . TYR B 1 27 ? 27.111 -29.035 17.237 1.00 14.22 27 TYR B N 1
ATOM 2014 C CA . TYR B 1 27 ? 27.872 -28.015 17.944 1.00 15.60 27 TYR B CA 1
ATOM 2015 C C . TYR B 1 27 ? 29.141 -27.749 17.171 1.00 15.44 27 TYR B C 1
ATOM 2016 O O . TYR B 1 27 ? 29.966 -28.670 16.970 1.00 15.40 27 TYR B O 1
ATOM 2025 N N . SER B 1 28 ? 29.284 -26.522 16.681 1.00 14.53 28 SER B N 1
ATOM 2026 C CA . SER B 1 28 ? 30.427 -26.178 15.848 1.00 14.95 28 SER B CA 1
ATOM 2027 C C . SER B 1 28 ? 31.419 -25.327 16.698 1.00 15.11 28 SER B C 1
ATOM 2028 O O . SER B 1 28 ? 30.987 -24.353 17.365 1.00 11.68 28 SER B O 1
ATOM 2031 N N . THR B 1 29 ? 32.724 -25.645 16.590 1.00 14.38 29 THR B N 1
ATOM 2032 C CA . THR B 1 29 ? 33.829 -24.879 17.209 1.00 16.64 29 THR B CA 1
ATOM 2033 C C . THR B 1 29 ? 34.885 -24.657 16.169 1.00 16.59 29 THR B C 1
ATOM 2034 O O . THR B 1 29 ? 35.225 -25.572 15.411 1.00 17.07 29 THR B O 1
ATOM 2038 N N . VAL B 1 30 ? 35.431 -23.451 16.125 1.00 17.63 30 VAL B N 1
ATOM 2039 C CA . VAL B 1 30 ? 36.312 -23.106 15.014 1.00 18.32 30 VAL B CA 1
ATOM 2040 C C . VAL B 1 30 ? 37.606 -22.495 15.600 1.00 18.00 30 VAL B C 1
ATOM 2041 O O . VAL B 1 30 ? 37.563 -21.666 16.492 1.00 16.00 30 VAL B O 1
ATOM 2045 N N . ARG B 1 31 ? 38.771 -22.949 15.144 1.00 17.51 31 ARG B N 1
ATOM 2046 C CA . ARG B 1 31 ? 39.948 -22.093 15.335 1.00 16.92 31 ARG B CA 1
ATOM 2047 C C . ARG B 1 31 ? 40.619 -22.089 13.979 1.00 17.05 31 ARG B C 1
ATOM 2048 O O . ARG B 1 31 ? 41.033 -23.154 1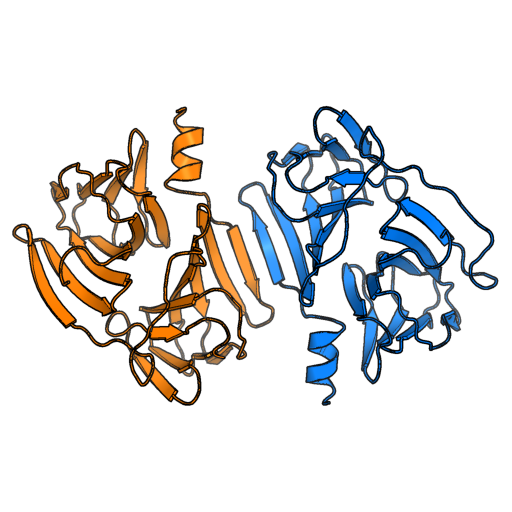3.526 1.00 16.90 31 ARG B O 1
ATOM 2056 N N . GLY B 1 32 ? 40.660 -20.929 13.309 1.00 17.24 32 GLY B N 1
ATOM 2057 C CA . GLY B 1 32 ? 41.429 -20.730 12.053 1.00 16.50 32 GLY B CA 1
ATOM 2058 C C . GLY B 1 32 ? 40.934 -21.635 10.938 1.00 18.39 32 GLY B C 1
ATOM 2059 O O . GLY B 1 32 ? 39.809 -21.492 10.535 1.00 18.45 32 GLY B O 1
ATOM 2060 N N . ASP B 1 33 ? 41.794 -22.526 10.487 1.00 17.59 33 ASP B N 1
ATOM 2061 C CA . ASP B 1 33 ? 41.603 -23.304 9.310 1.00 18.44 33 ASP B CA 1
ATOM 2062 C C . ASP B 1 33 ? 40.860 -24.625 9.608 1.00 18.04 33 ASP B C 1
ATOM 2063 O O . ASP B 1 33 ? 40.692 -25.421 8.726 1.00 16.14 33 ASP B O 1
ATOM 2068 N N . THR B 1 34 ? 40.455 -24.831 10.862 1.00 17.84 34 THR B N 1
ATOM 2069 C CA . THR B 1 34 ? 39.855 -26.112 11.293 1.00 15.86 34 THR B CA 1
ATOM 2070 C C . THR B 1 34 ? 38.566 -25.914 12.099 1.00 16.68 34 THR B C 1
ATOM 2071 O O . THR B 1 34 ? 38.486 -25.034 12.947 1.00 15.66 34 THR B O 1
ATOM 2075 N N . GLU B 1 35 ? 37.570 -26.723 11.801 1.00 15.80 35 GLU B N 1
ATOM 2076 C CA . GLU B 1 35 ? 36.327 -26.712 12.509 1.00 17.52 35 GLU B CA 1
ATOM 2077 C C . GLU B 1 35 ? 36.061 -28.152 13.062 1.00 17.49 35 GLU B C 1
ATOM 2078 O O . GLU B 1 35 ? 36.305 -29.159 12.397 1.00 16.12 35 GLU B O 1
ATOM 2084 N N . VAL B 1 36 ? 35.475 -28.189 14.229 1.00 15.65 36 VAL B N 1
ATOM 2085 C CA . VAL B 1 36 ? 35.097 -29.397 14.858 1.00 16.75 36 VAL B CA 1
ATOM 2086 C C . VAL B 1 36 ? 33.599 -29.304 14.993 1.00 16.26 36 VAL B C 1
ATOM 2087 O O . VAL B 1 36 ? 33.084 -28.292 15.447 1.00 16.25 36 VAL B O 1
ATOM 2091 N N . LEU B 1 37 ? 32.901 -30.345 14.531 1.00 16.68 37 LEU B N 1
ATOM 2092 C CA . LEU B 1 37 ? 31.465 -30.425 14.632 1.00 17.79 37 LEU B CA 1
ATOM 2093 C C . LEU B 1 37 ? 31.087 -31.714 15.369 1.00 18.27 37 LEU B C 1
ATOM 2094 O O . LEU B 1 37 ? 31.465 -32.837 14.921 1.00 19.72 37 LEU B O 1
ATOM 2099 N N . MET B 1 38 ? 30.359 -31.568 16.482 1.00 17.22 38 MET B N 1
ATOM 2100 C CA . MET B 1 38 ? 29.726 -32.756 17.117 1.00 17.45 38 MET B CA 1
ATOM 2101 C C . MET B 1 38 ? 28.263 -32.773 16.733 1.00 18.56 38 MET B C 1
ATOM 2102 O O . MET B 1 38 ? 27.566 -31.749 16.922 1.00 18.12 38 MET B O 1
ATOM 2107 N N . SER B 1 39 ? 27.792 -33.905 16.175 1.00 15.91 39 SER B N 1
ATOM 2108 C CA . SER B 1 39 ? 26.513 -33.929 15.537 1.00 15.04 39 SER B CA 1
ATOM 2109 C C . SER B 1 39 ? 25.678 -34.989 16.261 1.00 14.61 39 SER B C 1
ATOM 2110 O O . SER B 1 39 ? 26.212 -36.051 16.660 1.00 13.34 39 SER B O 1
ATOM 2113 N N . TYR B 1 40 ? 24.431 -34.642 16.475 1.00 13.53 40 TYR B N 1
ATOM 2114 C CA . TYR B 1 40 ? 23.433 -35.547 17.049 1.00 14.41 40 TYR B CA 1
ATOM 2115 C C . TYR B 1 40 ? 22.503 -35.861 15.929 1.00 13.55 40 TYR B C 1
ATOM 2116 O O . TYR B 1 40 ? 21.871 -34.943 15.407 1.00 12.50 40 TYR B O 1
ATOM 2125 N N . VAL B 1 41 ? 22.391 -37.154 15.544 1.00 12.92 41 VAL B N 1
ATOM 2126 C CA . VAL B 1 41 ? 21.615 -37.520 14.382 1.00 12.42 41 VAL B CA 1
ATOM 2127 C C . VAL B 1 41 ? 20.497 -38.383 14.846 1.00 13.40 41 VAL B C 1
ATOM 2128 O O . VAL B 1 41 ? 20.762 -39.442 15.417 1.00 13.72 41 VAL B O 1
ATOM 2132 N N . PRO B 1 42 ? 19.264 -37.969 14.648 1.00 11.87 42 PRO B N 1
ATOM 2133 C CA . PRO B 1 42 ? 18.167 -38.711 15.257 1.00 13.06 42 PRO B CA 1
ATOM 2134 C C . PRO B 1 42 ? 17.956 -40.058 14.586 1.00 13.11 42 PRO B C 1
ATOM 2135 O O . PRO B 1 42 ? 18.349 -40.219 13.491 1.00 12.99 42 PRO B O 1
ATOM 2139 N N . PRO B 1 43 ? 17.270 -40.970 15.247 1.00 15.30 43 PRO B N 1
ATOM 2140 C CA . PRO B 1 43 ? 16.909 -42.242 14.638 1.00 15.65 43 PRO B CA 1
ATOM 2141 C C . PRO B 1 43 ? 16.300 -42.066 13.278 1.00 16.75 43 PRO B C 1
ATOM 2142 O O . PRO B 1 43 ? 15.676 -41.106 13.027 1.00 17.40 43 PRO B O 1
ATOM 2146 N N . HIS B 1 44 ? 16.499 -43.018 12.404 1.00 17.66 44 HIS B N 1
ATOM 2147 C CA . HIS B 1 44 ? 15.917 -43.002 11.092 1.00 18.67 44 HIS B CA 1
ATOM 2148 C C . HIS B 1 44 ? 15.973 -41.670 10.388 1.00 19.83 44 HIS B C 1
ATOM 2149 O O . HIS B 1 44 ? 14.989 -41.111 10.003 1.00 18.14 44 HIS B O 1
ATOM 2156 N N . THR B 1 45 ? 17.170 -41.212 10.171 1.00 19.86 45 THR B N 1
ATOM 2157 C CA . THR B 1 45 ? 17.345 -39.910 9.574 1.00 20.69 45 THR B CA 1
ATOM 2158 C C . THR B 1 45 ? 18.410 -40.000 8.487 1.00 22.12 45 THR B C 1
ATOM 2159 O O . THR B 1 45 ? 19.465 -40.574 8.709 1.00 21.25 45 THR B O 1
ATOM 2163 N N . ASN B 1 46 ? 18.129 -39.438 7.318 1.00 22.91 46 ASN B N 1
ATOM 2164 C CA . ASN B 1 46 ? 19.114 -39.329 6.245 1.00 24.09 46 ASN B CA 1
ATOM 2165 C C . ASN B 1 46 ? 19.905 -38.046 6.300 1.00 24.17 46 ASN B C 1
ATOM 2166 O O . ASN B 1 46 ? 19.324 -36.980 6.498 1.00 24.80 46 ASN B O 1
ATOM 2171 N N . VAL B 1 47 ? 21.223 -38.118 6.130 1.00 22.39 47 VAL B N 1
ATOM 2172 C CA . VAL B 1 47 ? 22.042 -36.939 5.990 1.00 21.94 47 VAL B CA 1
ATOM 2173 C C . VAL B 1 47 ? 22.419 -36.902 4.495 1.00 22.33 47 VAL B C 1
ATOM 2174 O O . VAL B 1 47 ? 23.130 -37.787 3.987 1.00 20.29 47 VAL B O 1
ATOM 2178 N N . GLU B 1 48 ? 21.913 -35.887 3.787 1.00 21.71 48 GLU B N 1
ATOM 2179 C CA . GLU B 1 48 ? 22.000 -35.821 2.328 1.00 23.00 48 GLU B CA 1
ATOM 2180 C C . GLU B 1 48 ? 23.447 -35.642 1.876 1.00 22.01 48 GLU B C 1
ATOM 2181 O O . GLU B 1 48 ? 24.212 -35.004 2.541 1.00 20.49 48 GL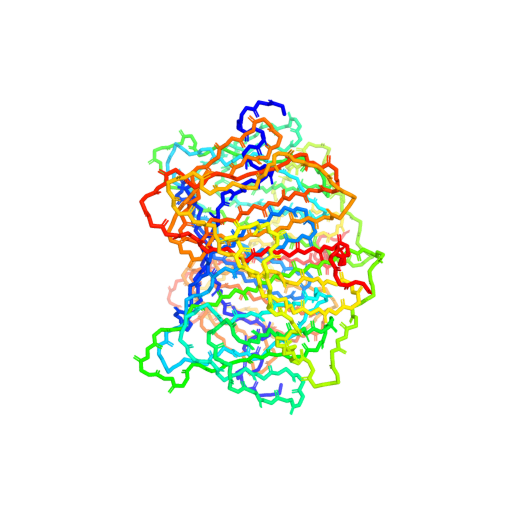U B O 1
ATOM 2187 N N . PRO B 1 49 ? 23.855 -36.327 0.800 1.00 22.62 49 PRO B N 1
ATOM 2188 C CA . PRO B 1 49 ? 25.261 -36.259 0.364 1.00 23.10 49 PRO B CA 1
ATOM 2189 C C . PRO B 1 49 ? 25.667 -34.863 -0.027 1.00 22.74 49 PRO B C 1
ATOM 2190 O O . PRO B 1 49 ? 24.845 -34.119 -0.549 1.00 23.15 49 PRO B O 1
ATOM 2194 N N . HIS B 1 50 ? 26.903 -34.466 0.257 1.00 22.76 50 HIS B N 1
ATOM 2195 C CA . HIS B 1 50 ? 27.397 -33.215 -0.297 1.00 22.97 50 HIS B CA 1
ATOM 2196 C C . HIS B 1 50 ? 28.855 -33.352 -0.555 1.00 22.78 50 HIS B C 1
ATOM 2197 O O . HIS B 1 50 ? 29.435 -34.358 -0.166 1.00 21.95 50 HIS B O 1
ATOM 2204 N N . GLN B 1 51 ? 29.460 -32.373 -1.244 1.00 21.93 51 GLN B N 1
ATOM 2205 C CA . GLN B 1 51 ? 30.928 -32.299 -1.206 1.00 22.17 51 GLN B CA 1
ATOM 2206 C C . GLN B 1 51 ? 31.389 -30.879 -1.002 1.00 22.03 51 GLN B C 1
ATOM 2207 O O . GLN B 1 51 ? 30.629 -29.949 -1.216 1.00 20.94 51 GLN B O 1
ATOM 2213 N N . HIS B 1 52 ? 32.636 -30.709 -0.585 1.00 21.63 52 HIS B N 1
ATOM 2214 C CA . HIS B 1 52 ? 33.130 -29.366 -0.322 1.00 20.08 52 HIS B CA 1
ATOM 2215 C C . HIS B 1 52 ? 34.659 -29.341 -0.501 1.00 20.66 52 HIS B C 1
ATOM 2216 O O . HIS B 1 52 ? 35.338 -30.392 -0.585 1.00 18.98 52 HIS B O 1
ATOM 2223 N N . LYS B 1 53 ? 35.222 -28.138 -0.561 1.00 18.79 53 LYS B N 1
ATOM 2224 C CA . LYS B 1 53 ? 36.657 -28.038 -0.761 1.00 19.32 53 LYS B CA 1
ATOM 2225 C C . LYS B 1 53 ? 37.451 -28.454 0.467 1.00 18.91 53 LYS B C 1
ATOM 2226 O O . LYS B 1 53 ? 38.625 -28.796 0.337 1.00 20.96 53 LYS B O 1
ATOM 2232 N N . GLU B 1 54 ? 36.845 -28.374 1.647 1.00 16.92 54 GLU B N 1
ATOM 2233 C CA . GLU B 1 54 ? 37.498 -28.748 2.921 1.00 17.75 54 GLU B CA 1
ATOM 2234 C C . GLU B 1 54 ? 37.717 -30.306 2.973 1.00 16.12 54 GLU B C 1
ATOM 2235 O O . GLU B 1 54 ? 36.861 -31.021 2.542 1.00 14.14 54 GLU B O 1
ATOM 2241 N N . VAL B 1 55 ? 38.838 -30.808 3.499 1.00 15.53 55 VAL B N 1
ATOM 2242 C CA . VAL B 1 55 ? 38.872 -32.231 3.861 1.00 15.23 55 VAL B CA 1
ATOM 2243 C C . VAL B 1 55 ? 37.958 -32.475 5.068 1.00 17.15 55 VAL B C 1
ATOM 2244 O O . VAL B 1 55 ? 37.754 -31.576 5.854 1.00 17.22 55 VAL B O 1
ATOM 2248 N N . GLN B 1 56 ? 37.397 -33.681 5.206 1.00 16.48 56 GLN B N 1
ATOM 2249 C CA . GLN B 1 56 ? 36.588 -33.991 6.396 1.00 16.78 56 GLN B CA 1
ATOM 2250 C C . GLN B 1 56 ? 37.054 -35.337 6.946 1.00 18.02 56 GLN B C 1
ATOM 2251 O O . GLN B 1 56 ? 37.351 -36.259 6.154 1.00 16.69 56 GLN B O 1
ATOM 2257 N N . ILE B 1 57 ? 37.124 -35.433 8.280 1.00 16.24 57 ILE B N 1
ATOM 2258 C CA . ILE B 1 57 ? 37.462 -36.642 9.017 1.00 16.62 57 ILE B CA 1
ATOM 2259 C C . ILE B 1 57 ? 36.218 -36.808 9.876 1.00 16.39 57 ILE B C 1
ATOM 2260 O O . ILE B 1 57 ? 35.733 -35.846 10.486 1.00 16.75 57 ILE B O 1
ATOM 2265 N N . GLY B 1 58 ? 35.680 -38.015 9.902 1.00 16.76 58 GLY B N 1
ATOM 2266 C CA . GLY B 1 58 ? 34.510 -38.294 10.713 1.00 16.95 58 GLY B CA 1
ATOM 2267 C C . GLY B 1 58 ? 34.694 -39.585 11.474 1.00 16.64 58 GLY B C 1
ATOM 2268 O O . GLY B 1 58 ? 35.406 -40.510 11.011 1.00 16.72 58 GLY B O 1
ATOM 2269 N N . MET B 1 59 ? 34.092 -39.609 12.670 1.00 15.92 59 MET B N 1
ATOM 2270 C CA . MET B 1 59 ? 34.090 -40.787 13.524 1.00 15.67 59 MET B CA 1
ATOM 2271 C C . MET B 1 59 ? 32.767 -40.812 14.261 1.00 14.98 59 MET B C 1
ATOM 2272 O O . MET B 1 59 ? 32.240 -39.749 14.631 1.00 13.92 59 MET B O 1
ATOM 2277 N N . VAL B 1 60 ? 32.218 -42.012 14.472 1.00 13.46 60 VAL B N 1
ATOM 2278 C CA . VAL B 1 60 ? 31.048 -42.121 15.313 1.00 13.10 60 VAL B CA 1
ATOM 2279 C C . VAL B 1 60 ? 31.544 -42.227 16.782 1.00 13.14 60 VAL B C 1
ATOM 2280 O O . VAL B 1 60 ? 32.464 -43.021 17.081 1.00 13.90 60 VAL B O 1
ATOM 2284 N N . VAL B 1 61 ? 30.925 -41.458 17.688 1.00 14.14 61 VAL B N 1
ATOM 2285 C CA . VAL B 1 61 ? 31.194 -41.469 19.161 1.00 15.92 61 VAL B CA 1
ATOM 2286 C C . VAL B 1 61 ? 30.206 -42.402 19.826 1.00 14.97 61 VAL B C 1
ATOM 2287 O O . VAL B 1 61 ? 30.540 -43.139 20.730 1.00 13.76 61 V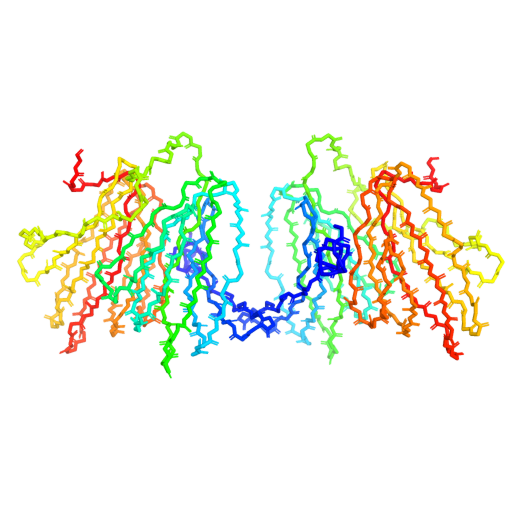AL B O 1
ATOM 2291 N N . SER B 1 62 ? 28.964 -42.369 19.381 1.00 13.47 62 SER B N 1
ATOM 2292 C CA . SER B 1 62 ? 27.956 -43.209 20.020 1.00 14.28 62 SER B CA 1
ATOM 2293 C C . SER B 1 62 ? 26.970 -43.672 18.957 1.00 13.20 62 SER B C 1
ATOM 2294 O O . SER B 1 62 ? 26.561 -42.891 18.141 1.00 13.13 62 SER B O 1
ATOM 2297 N N . GLY B 1 63 ? 26.568 -44.945 18.977 1.00 13.84 63 GLY B N 1
ATOM 2298 C CA . GLY B 1 63 ? 25.494 -45.351 18.057 1.00 13.40 63 GLY B CA 1
ATOM 2299 C C . GLY B 1 63 ? 26.145 -46.098 16.915 1.00 14.74 63 GLY B C 1
ATOM 2300 O O . GLY B 1 63 ? 27.350 -46.476 16.962 1.00 12.87 63 GLY B O 1
ATOM 2301 N N . GLU B 1 64 ? 25.364 -46.274 15.878 1.00 13.82 64 GLU B N 1
ATOM 2302 C CA . GLU B 1 64 ? 25.818 -46.945 14.724 1.00 16.20 64 GLU B CA 1
ATOM 2303 C C . GLU B 1 64 ? 25.308 -46.200 13.467 1.00 15.47 64 GLU B C 1
ATOM 2304 O O . GLU B 1 64 ? 24.105 -45.901 13.362 1.00 16.22 64 GLU B O 1
ATOM 2310 N N . LEU B 1 65 ? 26.208 -45.937 12.506 1.00 14.90 65 LEU B N 1
ATOM 2311 C CA . LEU B 1 65 ? 25.868 -45.074 11.386 1.00 14.03 65 LEU B CA 1
ATOM 2312 C C . LEU B 1 65 ? 26.204 -45.685 10.026 1.00 14.74 65 LEU B C 1
ATOM 2313 O O . LEU B 1 65 ? 27.335 -46.176 9.813 1.00 16.48 65 LEU B O 1
ATOM 2318 N N . MET B 1 66 ? 25.303 -45.576 9.066 1.00 12.75 66 MET B N 1
ATOM 2319 C CA . MET B 1 66 ? 25.616 -46.045 7.686 1.00 13.88 66 MET B CA 1
ATOM 2320 C C . MET B 1 66 ? 26.237 -44.906 6.896 1.00 13.76 66 MET B C 1
ATOM 2321 O O . MET B 1 66 ? 25.498 -43.979 6.424 1.00 16.10 66 MET B O 1
ATOM 2326 N N . MET B 1 67 ? 27.554 -44.910 6.757 1.00 12.92 67 MET B N 1
ATOM 2327 C CA . MET B 1 67 ? 28.298 -43.745 6.183 1.00 13.64 67 MET B CA 1
ATOM 2328 C C . MET B 1 67 ? 28.683 -44.064 4.769 1.00 14.05 67 MET B C 1
ATOM 2329 O O . MET B 1 67 ? 29.176 -45.185 4.543 1.00 14.33 67 MET B O 1
ATOM 2334 N N . THR B 1 68 ? 28.392 -43.168 3.801 1.00 14.12 68 THR B N 1
ATOM 2335 C CA . THR B 1 68 ? 28.807 -43.325 2.364 1.00 14.38 68 THR B CA 1
ATOM 2336 C C . THR B 1 68 ? 29.781 -42.203 1.998 1.00 14.75 68 THR B C 1
ATOM 2337 O O . THR B 1 68 ? 29.484 -41.008 2.247 1.00 14.44 68 THR B O 1
ATOM 2341 N N . VAL B 1 69 ? 30.976 -42.608 1.580 1.00 14.10 69 VAL B N 1
ATOM 2342 C CA . VAL B 1 69 ? 32.002 -41.685 1.051 1.00 13.36 69 VAL B CA 1
ATOM 2343 C C . VAL B 1 69 ? 32.371 -42.200 -0.331 1.00 14.20 69 VAL B C 1
ATOM 2344 O O . VAL B 1 69 ? 32.732 -43.393 -0.470 1.00 14.11 69 VAL B O 1
ATOM 2348 N N . GLY B 1 70 ? 32.264 -41.345 -1.363 1.00 15.09 70 GLY B N 1
ATOM 2349 C CA . GLY B 1 70 ? 32.460 -41.788 -2.777 1.00 16.24 70 GLY B CA 1
ATOM 2350 C C . GLY B 1 70 ? 31.582 -43.014 -3.064 1.00 18.28 70 GLY B C 1
ATOM 2351 O O . GLY B 1 70 ? 30.395 -42.970 -2.806 1.00 19.68 70 GLY B O 1
ATOM 2352 N N . ASP B 1 71 ? 32.149 -44.117 -3.539 1.00 18.45 71 ASP B N 1
ATOM 2353 C CA . ASP B 1 71 ? 31.320 -45.325 -3.819 1.00 19.40 71 ASP B CA 1
ATOM 2354 C C . ASP B 1 71 ? 31.269 -46.359 -2.681 1.00 18.61 71 ASP B C 1
ATOM 2355 O O . ASP B 1 71 ? 30.790 -47.475 -2.862 1.00 17.70 71 ASP B O 1
ATOM 2360 N N . VAL B 1 72 ? 31.738 -45.991 -1.490 1.00 16.17 72 VAL B N 1
ATOM 2361 C CA . VAL B 1 72 ? 31.895 -46.977 -0.425 1.00 15.25 72 VAL B CA 1
ATOM 2362 C C . VAL B 1 72 ? 30.852 -46.725 0.656 1.00 15.52 72 VAL B C 1
ATOM 2363 O O . VAL B 1 72 ? 30.740 -45.602 1.188 1.00 13.00 72 VAL B O 1
ATOM 2367 N N . THR B 1 73 ? 30.111 -47.734 1.054 1.00 14.71 73 THR B N 1
ATOM 2368 C CA . THR B 1 73 ? 29.293 -47.617 2.221 1.00 15.32 73 THR B CA 1
ATOM 2369 C C . THR B 1 73 ? 29.769 -48.548 3.306 1.00 15.11 73 THR B C 1
ATOM 2370 O O . THR B 1 73 ? 29.988 -49.721 3.063 1.00 13.22 73 THR B O 1
ATOM 2374 N N . ARG B 1 74 ? 29.898 -48.003 4.508 1.00 13.77 74 ARG B N 1
ATOM 2375 C CA . ARG B 1 74 ? 30.391 -48.728 5.647 1.00 13.91 74 ARG B CA 1
ATOM 2376 C C . ARG B 1 74 ? 29.528 -48.453 6.844 1.00 13.43 74 ARG B C 1
ATOM 2377 O O . ARG B 1 74 ? 29.243 -47.350 7.128 1.00 12.09 74 ARG B O 1
ATOM 2385 N N . LYS B 1 75 ? 29.094 -49.492 7.506 1.00 12.25 75 LYS B N 1
ATOM 2386 C CA . LYS B 1 75 ? 28.385 -49.350 8.731 1.00 14.26 75 LYS B CA 1
ATOM 2387 C C . LYS B 1 75 ? 29.440 -49.025 9.740 1.00 16.43 75 LYS B C 1
ATOM 2388 O O . LYS B 1 75 ? 30.290 -49.828 9.972 1.00 15.29 75 LYS B O 1
ATOM 2394 N N . MET B 1 76 ? 29.381 -47.816 10.279 1.00 15.21 76 MET B N 1
ATOM 2395 C CA . MET B 1 76 ? 30.386 -47.382 11.276 1.00 17.55 76 MET B CA 1
ATOM 2396 C C . MET B 1 76 ? 29.969 -47.661 12.733 1.00 17.35 76 MET B C 1
ATOM 2397 O O . MET B 1 76 ? 28.954 -47.196 13.179 1.00 18.20 76 MET B O 1
ATOM 2402 N N . THR B 1 77 ? 30.793 -48.398 13.456 1.00 18.00 77 THR B N 1
ATOM 2403 C CA . THR B 1 77 ? 30.662 -48.626 14.942 1.00 18.10 77 THR B CA 1
ATOM 2404 C C . THR B 1 77 ? 31.368 -47.527 15.767 1.00 15.49 77 THR B C 1
ATOM 2405 O O . THR B 1 77 ? 32.458 -47.121 15.400 1.00 14.56 77 THR B O 1
ATOM 2409 N N . ALA B 1 78 ? 30.827 -47.201 16.933 1.00 14.40 78 ALA B N 1
ATOM 2410 C CA . ALA B 1 78 ? 31.348 -46.104 17.741 1.00 15.24 78 ALA B CA 1
ATOM 2411 C C . ALA B 1 78 ? 32.839 -46.404 18.024 1.00 15.64 78 ALA B C 1
ATOM 2412 O O . ALA B 1 78 ? 33.201 -47.509 18.404 1.00 13.81 78 ALA B O 1
ATOM 2414 N N . LEU B 1 79 ? 33.683 -45.417 17.693 1.00 15.87 79 LEU B N 1
ATOM 2415 C CA . LEU B 1 79 ? 35.098 -45.407 18.093 1.00 17.04 79 LEU B CA 1
ATOM 2416 C C . LEU B 1 79 ? 35.928 -46.556 17.515 1.00 17.14 79 LEU B C 1
ATOM 2417 O O . LEU B 1 79 ? 37.027 -46.807 18.035 1.00 15.58 79 LEU B O 1
ATOM 2422 N N . GLU B 1 80 ? 35.451 -47.195 16.451 1.00 17.44 80 GLU B N 1
ATOM 2423 C CA . GLU B 1 80 ? 36.228 -48.263 15.814 1.00 18.23 80 GLU B CA 1
ATOM 2424 C C . GLU B 1 80 ? 36.684 -47.973 14.373 1.00 19.58 80 GLU B C 1
ATOM 2425 O O . GLU B 1 80 ? 37.299 -48.828 13.726 1.00 19.32 80 GLU B O 1
ATOM 2431 N N . SER B 1 81 ? 36.310 -46.817 13.849 1.00 18.60 81 SER B N 1
ATOM 2432 C CA . SER B 1 81 ? 36.796 -46.412 12.529 1.00 18.64 81 SER B CA 1
ATOM 2433 C C . SER B 1 81 ? 36.573 -44.925 12.407 1.00 18.62 81 SER B C 1
ATOM 2434 O O . SER B 1 81 ? 35.835 -44.309 13.194 1.00 17.14 81 SER B O 1
ATOM 2437 N N . ALA B 1 82 ? 37.199 -44.384 11.387 1.00 17.30 82 ALA B N 1
ATOM 2438 C CA . ALA B 1 82 ? 37.105 -43.007 11.037 1.00 17.02 82 ALA B CA 1
ATOM 2439 C C . ALA B 1 82 ? 37.117 -43.093 9.514 1.00 17.69 82 ALA B C 1
ATOM 2440 O O . ALA B 1 82 ? 37.524 -44.130 8.911 1.00 20.62 82 ALA B O 1
ATOM 2442 N N . TYR B 1 83 ? 36.713 -42.022 8.875 1.00 17.50 83 TYR B N 1
ATOM 2443 C CA . TYR B 1 83 ? 36.987 -41.936 7.473 1.00 16.78 83 TYR B CA 1
ATOM 2444 C C . TYR B 1 83 ? 37.648 -40.632 7.129 1.00 16.82 83 TYR B C 1
ATOM 2445 O O . TYR B 1 83 ? 37.551 -39.654 7.863 1.00 14.23 83 TYR B O 1
ATOM 2454 N N . ILE B 1 84 ? 38.321 -40.639 5.979 1.00 13.21 84 ILE B N 1
ATOM 2455 C CA . ILE B 1 84 ? 38.739 -39.367 5.361 1.00 15.07 84 ILE B CA 1
ATOM 2456 C C . ILE B 1 84 ? 37.988 -39.167 4.046 1.00 15.11 84 ILE B C 1
ATOM 2457 O O . ILE B 1 84 ? 38.044 -40.027 3.168 1.00 13.67 84 ILE B O 1
ATOM 2462 N N . ALA B 1 85 ? 37.222 -38.071 3.949 1.00 15.56 85 ALA B N 1
ATOM 2463 C CA . ALA B 1 85 ? 36.675 -37.646 2.661 1.00 15.51 85 ALA B CA 1
ATOM 2464 C C . ALA B 1 85 ? 37.578 -36.522 2.124 1.00 15.56 85 ALA B C 1
ATOM 2465 O O . ALA B 1 85 ? 37.543 -35.361 2.634 1.00 15.09 85 ALA B O 1
ATOM 2467 N N . PRO B 1 86 ? 38.405 -36.850 1.118 1.00 15.43 86 PRO B N 1
ATOM 2468 C CA . PRO B 1 86 ? 39.285 -35.803 0.545 1.00 15.89 86 PRO B CA 1
ATOM 2469 C C . PRO B 1 86 ? 38.422 -34.709 -0.091 1.00 16.28 86 PRO B C 1
ATOM 2470 O O . PRO B 1 86 ? 37.229 -34.948 -0.368 1.00 15.53 86 PRO B O 1
ATOM 2474 N N . PRO B 1 87 ? 39.000 -33.511 -0.320 1.00 16.81 87 PRO B N 1
ATOM 2475 C CA . PRO B 1 87 ? 38.186 -32.383 -0.858 1.00 16.91 87 PRO B CA 1
ATOM 2476 C C . PRO B 1 87 ? 37.328 -32.775 -2.079 1.00 17.92 87 PRO B C 1
ATOM 2477 O O . PRO B 1 87 ? 37.787 -33.503 -2.948 1.00 16.23 87 PRO B O 1
ATOM 2481 N N . HIS B 1 88 ? 36.067 -32.341 -2.113 1.00 18.57 88 HIS B N 1
ATOM 2482 C CA . HIS B 1 88 ? 35.164 -32.635 -3.249 1.00 18.47 88 HIS B CA 1
ATOM 2483 C C . HIS B 1 88 ? 34.687 -34.089 -3.421 1.00 17.74 88 HIS B C 1
ATOM 2484 O O . HIS B 1 88 ? 33.959 -34.356 -4.353 1.00 17.41 88 HIS B O 1
ATOM 2491 N N . VAL B 1 89 ? 35.070 -35.011 -2.536 1.00 17.16 89 VAL B N 1
ATOM 2492 C CA . VAL B 1 89 ? 34.493 -36.354 -2.560 1.00 16.16 89 VAL B CA 1
ATOM 2493 C C . VAL B 1 89 ? 33.201 -36.303 -1.819 1.00 16.67 89 VAL B C 1
ATOM 2494 O O . VAL B 1 89 ? 33.145 -35.832 -0.671 1.00 17.63 89 VAL B O 1
ATOM 2498 N N . PRO B 1 90 ? 32.147 -36.740 -2.483 1.00 17.99 90 PRO B N 1
ATOM 2499 C CA . PRO B 1 90 ? 30.810 -36.666 -1.934 1.00 17.76 90 PRO B CA 1
ATOM 2500 C C . PRO B 1 90 ? 30.635 -37.672 -0.811 1.00 18.26 90 PRO B C 1
ATOM 2501 O O . PRO B 1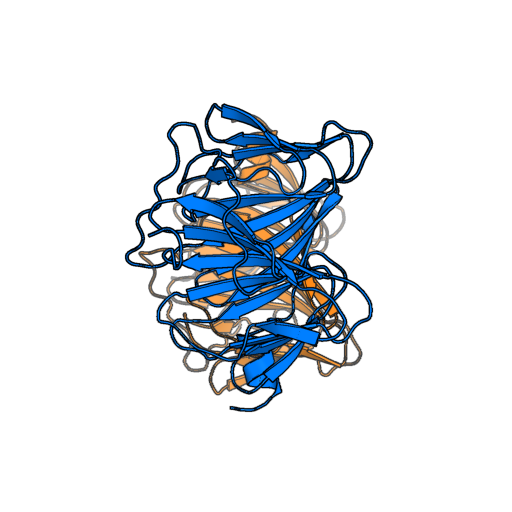 90 ? 31.205 -38.773 -0.826 1.00 15.78 90 PRO B O 1
ATOM 2505 N N . HIS B 1 91 ? 29.884 -37.261 0.201 1.00 18.76 91 HIS B N 1
ATOM 2506 C CA . HIS B 1 91 ? 29.695 -38.178 1.324 1.00 18.93 91 HIS B CA 1
ATOM 2507 C C . HIS B 1 91 ? 28.378 -37.796 1.942 1.00 18.66 91 HIS B C 1
ATOM 2508 O O . HIS B 1 91 ? 27.933 -36.661 1.798 1.00 19.67 91 HIS B O 1
ATOM 2515 N N . GLY B 1 92 ? 27.705 -38.760 2.526 1.00 17.66 92 GLY B N 1
ATOM 2516 C CA . GLY B 1 92 ? 26.586 -38.478 3.415 1.00 16.80 92 GLY B CA 1
ATOM 2517 C C . GLY B 1 92 ? 26.298 -39.777 4.152 1.00 15.91 92 GLY B C 1
ATOM 2518 O O . GLY B 1 92 ? 27.111 -40.683 4.132 1.00 15.92 92 GLY B O 1
ATOM 2519 N N . ALA B 1 93 ? 25.123 -39.875 4.748 1.00 15.72 93 ALA B N 1
ATOM 2520 C CA . ALA B 1 93 ? 24.873 -40.871 5.774 1.00 15.61 93 ALA B CA 1
ATOM 2521 C C . ALA B 1 93 ? 23.412 -41.075 6.076 1.00 16.95 93 ALA B C 1
ATOM 2522 O O . ALA B 1 93 ? 22.544 -40.205 5.754 1.00 17.49 93 ALA B O 1
ATOM 2524 N N . ARG B 1 94 ? 23.141 -42.229 6.686 1.00 15.91 94 ARG B N 1
ATOM 2525 C CA . ARG B 1 94 ? 21.849 -42.532 7.295 1.00 16.42 94 ARG B CA 1
ATOM 2526 C C . ARG B 1 94 ? 22.072 -43.107 8.655 1.00 15.74 94 ARG B C 1
ATOM 2527 O O . ARG B 1 94 ? 22.943 -44.016 8.879 1.00 16.27 94 ARG B O 1
ATOM 2535 N N . ASN B 1 95 ? 21.263 -42.652 9.593 1.00 16.14 95 ASN B N 1
ATOM 2536 C CA . ASN B 1 95 ? 21.155 -43.322 10.867 1.00 15.77 95 ASN B CA 1
ATOM 2537 C C . ASN B 1 95 ? 19.920 -44.181 10.688 1.00 16.18 95 ASN B C 1
ATOM 2538 O O . ASN B 1 95 ? 18.781 -43.693 10.644 1.00 16.73 95 ASN B O 1
ATOM 2543 N N . ASP B 1 96 ? 20.166 -45.459 10.462 1.00 17.09 96 ASP B N 1
ATOM 2544 C CA . ASP B 1 96 ? 19.105 -46.397 10.158 1.00 17.00 96 ASP B CA 1
ATOM 2545 C C . ASP B 1 96 ? 18.589 -47.040 11.453 1.00 18.16 96 ASP B C 1
ATOM 2546 O O . ASP B 1 96 ? 17.747 -47.968 11.413 1.00 18.71 96 ASP B O 1
ATOM 2551 N N . THR B 1 97 ? 19.124 -46.655 12.605 1.00 16.90 97 THR B N 1
ATOM 2552 C CA . THR B 1 97 ? 18.716 -47.335 13.858 1.00 17.55 97 THR B CA 1
ATOM 2553 C C . THR B 1 97 ? 17.634 -46.577 14.622 1.00 18.66 97 THR B C 1
ATOM 2554 O O . THR B 1 97 ? 17.279 -45.470 14.245 1.00 16.57 97 THR B O 1
ATOM 2558 N N . ASP B 1 98 ? 17.112 -47.212 15.675 1.00 18.52 98 ASP B N 1
ATOM 2559 C CA . ASP B 1 98 ? 16.142 -46.627 16.631 1.00 19.85 98 ASP B CA 1
ATOM 2560 C C . ASP B 1 98 ? 16.792 -45.720 17.665 1.00 20.08 98 ASP B C 1
ATOM 2561 O O . ASP B 1 98 ? 16.140 -45.284 18.591 1.00 21.04 98 ASP B O 1
ATOM 2566 N N . GLN B 1 99 ? 18.080 -45.443 17.530 1.00 19.41 99 GLN B N 1
ATOM 2567 C CA . GLN B 1 99 ? 18.817 -44.760 18.555 1.00 19.67 99 GLN B CA 1
ATOM 2568 C C . GLN B 1 99 ? 19.511 -43.551 17.901 1.00 17.28 99 GLN B C 1
ATOM 2569 O O . GLN B 1 99 ? 19.859 -43.600 16.724 1.00 16.72 99 GLN B O 1
ATOM 2575 N N . GLU B 1 100 ? 19.754 -42.516 18.684 1.00 15.88 100 GLU B N 1
ATOM 2576 C CA . GLU B 1 100 ? 20.547 -41.365 18.250 1.00 16.85 100 GLU B CA 1
ATOM 2577 C C . GLU B 1 100 ? 21.994 -41.785 17.927 1.00 16.82 100 GLU B C 1
ATOM 2578 O O . GLU B 1 100 ? 22.555 -42.692 18.570 1.00 17.37 100 GLU B O 1
ATOM 2584 N N . VAL B 1 101 ? 22.597 -41.173 16.912 1.00 14.67 101 VAL B N 1
ATOM 2585 C CA . VAL B 1 101 ? 24.005 -41.368 16.671 1.00 13.54 101 VAL B CA 1
ATOM 2586 C C . VAL B 1 101 ? 24.665 -40.074 17.142 1.00 15.21 101 VAL B C 1
ATOM 2587 O O . VAL B 1 101 ? 24.187 -38.951 16.837 1.00 13.54 101 VAL B O 1
ATOM 2591 N N . ILE B 1 102 ? 25.768 -40.192 17.869 1.00 14.20 102 ILE B N 1
ATOM 2592 C CA . ILE B 1 102 ? 26.537 -38.974 18.135 1.00 13.95 102 ILE B CA 1
ATOM 2593 C C . ILE B 1 102 ? 27.803 -39.144 17.327 1.00 14.55 102 ILE B C 1
ATOM 2594 O O . ILE B 1 102 ? 28.525 -40.151 17.457 1.00 14.38 102 ILE B O 1
ATOM 2599 N N . ALA B 1 103 ? 28.133 -38.122 16.561 1.00 14.88 103 ALA B N 1
ATOM 2600 C CA . ALA B 1 103 ? 29.354 -38.225 15.781 1.00 14.93 103 ALA B CA 1
ATOM 2601 C C . ALA B 1 103 ? 30.166 -36.977 15.836 1.00 17.24 103 ALA B C 1
ATOM 2602 O O . ALA B 1 103 ? 29.662 -35.936 16.259 1.00 14.07 103 ALA B O 1
ATOM 2604 N N . ILE B 1 104 ? 31.415 -37.114 15.349 1.00 16.19 104 ILE B N 1
ATOM 2605 C CA . ILE B 1 104 ? 32.320 -36.017 15.228 1.00 18.75 104 ILE B CA 1
ATOM 2606 C C . ILE B 1 104 ? 32.853 -35.881 13.834 1.00 17.88 104 ILE B C 1
ATOM 2607 O O . ILE B 1 104 ? 33.159 -36.879 13.197 1.00 16.92 104 ILE B O 1
ATOM 2612 N N . ASP B 1 105 ? 32.996 -34.634 13.364 1.00 18.14 105 ASP B N 1
ATOM 2613 C CA . ASP B 1 105 ? 33.609 -34.403 12.050 1.00 20.18 105 ASP B CA 1
ATOM 2614 C C . ASP B 1 105 ? 34.622 -33.274 12.241 1.00 19.95 105 ASP B C 1
ATOM 2615 O O . ASP B 1 105 ? 34.329 -32.337 12.955 1.00 20.02 105 ASP B O 1
ATOM 2620 N N . ILE B 1 106 ? 35.746 -33.335 11.551 1.00 18.72 106 ILE B N 1
ATOM 2621 C CA . ILE B 1 106 ? 36.664 -32.252 11.590 1.00 18.20 106 ILE B CA 1
ATOM 2622 C C . ILE B 1 106 ? 36.736 -31.817 10.145 1.00 19.93 106 ILE B C 1
ATOM 2623 O O . ILE B 1 106 ? 36.954 -32.648 9.241 1.00 19.60 106 ILE B O 1
ATOM 2628 N N . LYS B 1 107 ? 36.492 -30.541 9.886 1.00 18.14 107 LYS B N 1
ATOM 2629 C CA . LYS B 1 107 ? 36.702 -30.003 8.569 1.00 19.56 107 LYS B CA 1
ATOM 2630 C C . LYS B 1 107 ? 37.870 -29.019 8.560 1.00 19.29 107 LYS B C 1
ATOM 2631 O O . LYS B 1 107 ? 37.945 -28.130 9.451 1.00 18.11 107 LYS B O 1
ATOM 2637 N N . ARG B 1 108 ? 38.741 -29.145 7.551 1.00 17.51 108 ARG B N 1
ATOM 2638 C CA . ARG B 1 108 ? 40.022 -28.435 7.581 1.00 16.53 108 ARG B CA 1
ATOM 2639 C C . ARG B 1 108 ? 40.498 -28.054 6.188 1.00 17.22 108 ARG B C 1
ATOM 2640 O O . ARG B 1 108 ? 40.205 -28.737 5.214 1.00 16.63 108 ARG B O 1
ATOM 2648 N N . LEU B 1 109 ? 41.227 -26.943 6.052 1.00 18.83 109 LEU B N 1
ATOM 2649 C CA . LEU B 1 109 ? 41.807 -26.669 4.741 1.00 19.93 109 LEU B CA 1
ATOM 2650 C C . LEU B 1 109 ? 43.006 -25.805 5.002 1.00 22.54 109 LEU B C 1
ATOM 2651 O O . LEU B 1 109 ? 42.862 -24.655 5.428 1.00 22.31 109 LEU B O 1
ATOM 2656 N N . LYS B 1 110 ? 44.191 -26.385 4.841 1.00 25.30 110 LYS B N 1
ATOM 2657 C CA . LYS B 1 110 ? 45.444 -25.665 5.072 1.00 28.31 110 LYS B CA 1
ATOM 2658 C C . LYS B 1 110 ? 46.290 -25.887 3.816 1.00 28.86 110 LYS B C 1
ATOM 2659 O O . LYS B 1 110 ? 46.415 -27.020 3.317 1.00 29.57 110 LYS B O 1
ATOM 2665 N N . ALA B 1 111 ? 46.828 -24.798 3.261 1.00 29.59 111 ALA B N 1
ATOM 2666 C CA . ALA B 1 111 ? 47.413 -24.807 1.922 1.00 29.74 111 ALA B CA 1
ATOM 2667 C C . ALA B 1 111 ? 48.523 -25.845 1.659 1.00 29.94 111 ALA B C 1
ATOM 2668 O O . ALA B 1 111 ? 48.668 -26.342 0.540 1.00 29.71 111 ALA B O 1
ATOM 2670 N N . ASP B 1 112 ? 49.325 -26.122 2.657 1.00 29.77 112 ASP B N 1
ATOM 2671 C CA . ASP B 1 112 ? 50.426 -27.057 2.504 1.00 29.81 112 ASP B CA 1
ATOM 2672 C C . ASP B 1 112 ? 50.181 -28.473 2.962 1.00 28.07 112 ASP B C 1
ATOM 2673 O O . ASP B 1 112 ? 51.071 -29.141 3.460 1.00 28.14 112 ASP B O 1
ATOM 2678 N N . GLU B 1 113 ? 48.973 -28.946 2.789 1.00 25.35 113 GLU B N 1
ATOM 2679 C CA . GLU B 1 113 ? 48.675 -30.300 3.195 1.00 22.39 113 GLU B CA 1
ATOM 2680 C C . GLU B 1 113 ? 48.122 -31.069 2.029 1.00 20.28 113 GLU B C 1
ATOM 2681 O O . GLU B 1 113 ? 47.322 -30.543 1.280 1.00 20.80 113 GLU B O 1
ATOM 2687 N N . THR B 1 114 ? 48.556 -32.313 1.864 1.00 18.50 114 THR B N 1
ATOM 2688 C CA . THR B 1 114 ? 48.028 -33.179 0.795 1.00 17.76 114 THR B CA 1
ATOM 2689 C C . THR B 1 114 ? 47.143 -34.207 1.448 1.00 17.05 114 THR B C 1
ATOM 2690 O O . THR B 1 114 ? 47.635 -35.039 2.180 1.00 15.38 114 THR B O 1
ATOM 2694 N N . TYR B 1 115 ? 45.858 -34.136 1.129 1.00 16.66 115 TYR B N 1
ATOM 2695 C CA . TYR B 1 115 ? 44.817 -34.933 1.774 1.00 17.95 115 TYR B CA 1
ATOM 2696 C C . TYR B 1 115 ? 44.669 -36.290 1.175 1.00 16.76 115 TYR B C 1
ATOM 2697 O O . TYR B 1 115 ? 43.696 -36.552 0.516 1.00 17.58 115 TYR B O 1
ATOM 2706 N N . THR B 1 116 ? 45.619 -37.153 1.448 1.00 17.60 116 THR B N 1
ATOM 2707 C CA . THR B 1 116 ? 45.540 -38.554 1.109 1.00 16.60 116 THR B CA 1
ATOM 2708 C C . THR B 1 116 ? 44.505 -39.316 1.962 1.00 16.88 116 THR B C 1
ATOM 2709 O O . THR B 1 116 ? 44.107 -38.863 3.006 1.00 15.39 116 THR B O 1
ATOM 2713 N N . SER B 1 117 ? 44.082 -40.470 1.481 1.00 15.84 117 SER B N 1
ATOM 2714 C CA . SER B 1 117 ? 43.155 -41.296 2.211 1.00 16.92 117 SER B CA 1
ATOM 2715 C C . SER B 1 117 ? 43.311 -42.734 1.854 1.00 16.86 117 SER B C 1
ATOM 2716 O O . SER B 1 117 ? 43.916 -43.035 0.872 1.00 15.86 117 SER B O 1
ATOM 2719 N N . PRO B 1 118 ? 42.768 -43.617 2.668 1.00 16.73 118 PRO B N 1
ATOM 2720 C CA . PRO B 1 118 ? 42.825 -45.040 2.360 1.00 18.10 118 PRO B CA 1
ATOM 2721 C C . PRO B 1 118 ? 42.027 -45.354 1.109 1.00 19.23 118 PRO B C 1
ATOM 2722 O O . PRO B 1 118 ? 41.131 -44.630 0.790 1.00 20.15 118 PRO B O 1
ATOM 2726 N N . GLU B 1 119 ? 42.419 -46.385 0.373 1.00 20.72 119 GLU B N 1
ATOM 2727 C CA . GLU B 1 119 ? 41.715 -46.752 -0.817 1.00 22.40 119 GLU B CA 1
ATOM 2728 C C . GLU B 1 119 ? 40.215 -46.477 -0.734 1.00 22.79 119 GLU B C 1
ATOM 2729 O O . GLU B 1 119 ? 39.675 -45.718 -1.491 1.00 23.71 119 GLU B O 1
ATOM 2735 N N . ASP B 1 120 ? 39.572 -47.128 0.216 1.00 21.28 120 ASP B N 1
ATOM 2736 C CA . ASP B 1 120 ? 38.141 -47.042 0.372 1.00 20.48 120 ASP B CA 1
ATOM 2737 C C . ASP B 1 120 ? 37.741 -46.047 1.479 1.00 18.62 120 ASP B C 1
ATOM 2738 O O . ASP B 1 120 ? 36.616 -46.121 1.974 1.00 18.07 120 ASP B O 1
ATOM 2743 N N . TYR B 1 121 ? 38.648 -45.115 1.823 1.00 16.31 121 TYR B N 1
ATOM 2744 C CA . TYR B 1 121 ? 38.350 -43.936 2.705 1.00 16.98 121 TYR B CA 1
ATOM 2745 C C . TYR B 1 121 ? 38.321 -44.176 4.210 1.00 17.57 121 TYR B C 1
ATOM 2746 O O . TYR B 1 121 ? 38.587 -43.284 5.021 1.00 19.23 121 TYR B O 1
ATOM 2755 N N . PHE B 1 122 ? 37.955 -45.375 4.598 1.00 15.39 122 PHE B N 1
ATOM 2756 C CA . PHE B 1 122 ? 37.767 -45.655 6.025 1.00 16.18 122 PHE B CA 1
ATOM 2757 C C . PHE B 1 122 ? 39.096 -46.155 6.677 1.00 16.18 122 PHE B C 1
ATOM 2758 O O . PHE B 1 122 ? 39.792 -46.938 6.122 1.00 15.25 122 PHE B O 1
ATOM 2766 N N . LEU B 1 123 ? 39.413 -45.640 7.857 1.00 17.79 123 LEU B N 1
ATOM 2767 C CA . LEU B 1 123 ? 40.626 -45.958 8.535 1.00 20.87 123 LEU B CA 1
ATOM 2768 C C . LEU B 1 123 ? 40.228 -46.969 9.582 1.00 20.77 123 LEU B C 1
ATOM 2769 O O . LEU B 1 123 ? 39.318 -46.744 10.369 1.00 22.83 123 LEU B O 1
ATOM 2774 N N . ASP B 1 124 ? 40.901 -48.074 9.601 1.00 20.98 124 ASP B N 1
ATOM 2775 C CA . ASP B 1 124 ? 40.812 -48.974 10.742 1.00 22.59 124 ASP B CA 1
ATOM 2776 C C . ASP B 1 124 ? 41.802 -48.740 11.892 1.00 22.07 124 ASP B C 1
ATOM 2777 O O . ASP B 1 124 ? 42.847 -48.104 11.737 1.00 21.95 124 ASP B O 1
ATOM 2782 N N . ILE B 1 125 ? 41.495 -49.327 13.041 1.00 21.76 125 ILE B N 1
ATOM 2783 C CA . ILE B 1 125 ? 42.387 -49.105 14.169 1.00 22.52 125 ILE B CA 1
ATOM 2784 C C . ILE B 1 125 ? 43.777 -49.565 13.784 1.00 23.35 125 ILE B C 1
ATOM 2785 O O . ILE B 1 125 ? 43.942 -50.691 13.361 1.00 22.36 125 ILE B O 1
ATOM 2790 N N . PHE B 1 126 ? 44.758 -48.682 13.907 1.00 24.49 126 PHE B N 1
ATOM 2791 C CA . PHE B 1 126 ? 46.166 -49.017 13.610 1.00 25.42 126 PHE B CA 1
ATOM 2792 C C . PHE B 1 126 ? 46.830 -49.809 14.749 1.00 25.42 126 PHE B C 1
ATOM 2793 O O . PHE B 1 126 ? 47.419 -50.835 14.515 1.00 25.95 126 PHE B O 1
ATOM 2801 N N . LYS B 1 127 ? 46.731 -49.310 15.975 1.00 26.97 127 LYS B N 1
ATOM 2802 C CA . LYS B 1 127 ? 47.485 -49.824 17.112 1.00 27.27 127 LYS B CA 1
ATOM 2803 C C . LYS B 1 127 ? 46.788 -49.371 18.389 1.00 27.99 127 LYS B C 1
ATOM 2804 O O . LYS B 1 127 ? 46.315 -48.215 18.492 1.00 26.61 127 LYS B O 1
ATOM 2810 N N . THR B 1 128 ? 46.662 -50.293 19.348 1.00 27.96 128 THR B N 1
ATOM 2811 C CA . THR B 1 128 ? 46.338 -49.910 20.729 1.00 28.45 128 THR B CA 1
ATOM 2812 C C . THR B 1 128 ? 47.522 -50.185 21.666 1.00 28.04 128 THR B C 1
ATOM 2813 O O . THR B 1 128 ? 48.110 -51.245 21.610 1.00 27.70 128 THR B O 1
ATOM 2817 N N . ARG B 1 129 ? 47.878 -49.222 22.514 1.00 27.26 129 ARG B N 1
ATOM 2818 C CA . ARG B 1 129 ? 48.914 -49.463 23.483 1.00 26.47 129 ARG B CA 1
ATOM 2819 C C . ARG B 1 129 ? 48.908 -48.317 24.521 1.00 25.84 129 ARG B C 1
ATOM 2820 O O . ARG B 1 129 ? 48.051 -47.414 24.468 1.00 23.47 129 ARG B O 1
ATOM 2828 N N . ASP B 1 130 ? 49.816 -48.351 25.493 1.00 24.77 130 ASP B N 1
ATOM 2829 C CA . ASP B 1 130 ? 49.797 -47.290 26.487 1.00 24.73 130 ASP B CA 1
ATOM 2830 C C . ASP B 1 130 ? 50.707 -46.207 26.018 1.00 24.27 130 ASP B C 1
ATOM 2831 O O . ASP B 1 130 ? 51.822 -46.456 25.543 1.00 24.72 130 ASP B O 1
ATOM 2836 N N . LEU B 1 131 ? 50.222 -44.993 26.108 1.00 22.89 131 LEU B N 1
ATOM 2837 C CA . LEU B 1 131 ? 51.035 -43.875 25.771 1.00 21.90 131 LEU B CA 1
ATOM 2838 C C . LEU B 1 131 ? 51.977 -43.506 26.950 1.00 22.34 131 LEU B C 1
ATOM 2839 O O . LEU B 1 131 ? 53.148 -43.169 26.740 1.00 22.59 131 LEU B O 1
ATOM 2844 N N . LEU B 1 132 ? 51.442 -43.504 28.170 1.00 21.47 132 LEU B N 1
ATOM 2845 C CA . LEU B 1 132 ? 52.211 -43.459 29.390 1.00 22.58 132 LEU B CA 1
ATOM 2846 C C . LEU B 1 132 ? 51.543 -44.539 30.237 1.00 23.00 132 LEU B C 1
ATOM 2847 O O . LEU B 1 132 ? 50.469 -45.053 29.865 1.00 23.81 132 LEU B O 1
ATOM 2852 N N . PRO B 1 133 ? 52.161 -44.911 31.358 1.00 23.57 133 PRO B N 1
ATOM 2853 C CA . PRO B 1 133 ? 51.600 -46.012 32.154 1.00 23.50 133 PRO B CA 1
ATOM 2854 C C . PRO B 1 133 ? 50.122 -45.835 32.529 1.00 22.49 133 PRO B C 1
ATOM 2855 O O . PRO B 1 133 ? 49.761 -44.835 33.157 1.00 23.09 133 PRO B O 1
ATOM 2859 N N . GLY B 1 134 ? 49.293 -46.827 32.231 1.00 21.35 134 GLY B N 1
ATOM 2860 C CA . GLY B 1 134 ? 47.861 -46.748 32.559 1.00 21.13 134 GLY B CA 1
ATOM 2861 C C . GLY B 1 134 ? 47.061 -45.781 31.672 1.00 21.01 134 GLY B C 1
ATOM 2862 O O . GLY B 1 134 ? 45.846 -45.678 31.812 1.00 20.05 134 GLY B O 1
ATOM 2863 N N . MET B 1 135 ? 47.725 -45.077 30.758 1.00 20.30 135 MET B N 1
ATOM 2864 C CA . MET B 1 135 ? 46.984 -44.261 29.789 1.00 20.07 135 MET B CA 1
ATOM 2865 C C . MET B 1 135 ? 46.863 -44.968 28.423 1.00 20.81 135 MET B C 1
ATOM 2866 O O . MET B 1 135 ? 47.762 -44.851 27.575 1.00 20.72 135 MET B O 1
ATOM 2871 N N . GLU B 1 136 ? 45.777 -45.726 28.234 1.00 20.46 136 GLU B N 1
ATOM 2872 C CA . GLU B 1 136 ? 45.597 -46.527 27.005 1.00 21.05 136 GLU B CA 1
ATOM 2873 C C . GLU B 1 136 ? 45.229 -45.676 25.781 1.00 20.19 136 GLU B C 1
ATOM 2874 O O . GLU B 1 136 ? 44.344 -44.816 25.874 1.00 19.31 136 GLU B O 1
ATOM 2880 N N . VAL B 1 137 ? 45.905 -45.856 24.651 1.00 19.34 137 VAL B N 1
ATOM 2881 C CA . VAL B 1 137 ? 45.557 -45.083 23.458 1.00 19.67 137 VAL B CA 1
ATOM 2882 C C . VAL B 1 137 ? 45.265 -46.009 22.285 1.00 19.94 137 VAL B C 1
ATOM 2883 O O . VAL B 1 137 ? 45.774 -47.138 22.225 1.00 20.27 137 VAL B O 1
ATOM 2887 N N . THR B 1 138 ? 44.430 -45.533 21.375 1.00 19.51 138 THR B N 1
ATOM 2888 C CA . THR B 1 138 ? 44.120 -46.275 20.109 1.00 19.53 138 THR B CA 1
ATOM 2889 C C . THR B 1 138 ? 44.315 -45.326 18.963 1.00 18.64 138 THR B C 1
ATOM 2890 O O . THR B 1 138 ? 43.826 -44.210 19.013 1.00 20.06 138 THR B O 1
ATOM 2894 N N . PHE B 1 139 ? 44.950 -45.766 17.894 1.00 17.98 139 PHE B N 1
ATOM 2895 C CA . PHE B 1 139 ? 45.379 -44.858 16.833 1.00 17.73 139 PHE B CA 1
ATOM 2896 C C . PHE B 1 139 ? 44.649 -45.169 15.533 1.00 17.74 139 PHE B C 1
ATOM 2897 O O . PHE B 1 139 ? 44.245 -46.334 15.287 1.00 19.25 139 PHE B O 1
ATOM 2905 N N . PHE B 1 140 ? 44.516 -44.155 14.691 1.00 16.69 140 PHE B N 1
ATOM 2906 C CA . PHE B 1 140 ? 44.024 -44.345 13.336 1.00 17.89 140 PHE B CA 1
ATOM 2907 C C . PHE B 1 140 ? 44.989 -43.441 12.629 1.00 18.19 140 PHE B C 1
ATOM 2908 O O . PHE B 1 140 ? 45.201 -42.329 13.101 1.00 18.80 140 PHE B O 1
ATOM 2916 N N . VAL B 1 141 ? 45.649 -43.899 11.558 1.00 18.71 141 VAL B N 1
ATOM 2917 C CA . VAL B 1 141 ? 46.754 -43.105 11.040 1.00 19.04 141 VAL B CA 1
ATOM 2918 C C . VAL B 1 141 ? 46.706 -42.982 9.549 1.00 19.25 141 VAL B C 1
ATOM 2919 O O . VAL B 1 141 ? 46.502 -43.968 8.833 1.00 18.59 141 VAL B O 1
ATOM 2923 N N . GLU B 1 142 ? 46.851 -41.762 9.073 1.00 18.41 142 GLU B N 1
ATOM 2924 C CA . GLU B 1 142 ? 47.063 -41.550 7.642 1.00 19.09 142 GLU B CA 1
ATOM 2925 C C . GLU B 1 142 ? 48.362 -40.689 7.558 1.00 18.06 142 GLU B C 1
ATOM 2926 O O . GLU B 1 142 ? 48.918 -40.329 8.586 1.00 16.31 142 GLU B O 1
ATOM 2932 N N . ASP B 1 143 ? 48.846 -40.369 6.372 1.00 17.54 143 ASP B N 1
ATOM 2933 C CA . ASP B 1 143 ? 50.152 -39.666 6.241 1.00 18.78 143 ASP B CA 1
ATOM 2934 C C . ASP B 1 143 ? 50.226 -38.319 6.874 1.00 17.56 143 ASP B C 1
ATOM 2935 O O . ASP B 1 143 ? 51.289 -37.910 7.333 1.00 18.57 143 ASP B O 1
ATOM 2940 N N . TRP B 1 144 ? 49.114 -37.606 6.814 1.00 17.18 144 TRP B N 1
ATOM 2941 C CA . TRP B 1 144 ? 49.056 -36.206 7.195 1.00 16.99 144 TRP B CA 1
ATOM 2942 C C . TRP B 1 144 ? 48.286 -36.027 8.524 1.00 16.60 144 TRP B C 1
ATOM 2943 O O . TRP B 1 144 ? 48.242 -34.920 9.043 1.00 15.86 144 TRP B O 1
ATOM 2954 N N . VAL B 1 145 ? 47.698 -37.110 9.077 1.00 15.99 145 VAL B N 1
ATOM 2955 C CA . VAL B 1 145 ? 46.824 -36.963 10.266 1.00 15.31 145 VAL B CA 1
ATOM 2956 C C . VAL B 1 145 ? 46.821 -38.249 11.072 1.00 16.56 145 VAL B C 1
ATOM 2957 O O . VAL B 1 145 ? 46.812 -39.366 10.493 1.00 18.61 145 VAL B O 1
ATOM 2961 N N . GLU B 1 146 ? 46.877 -38.087 12.396 1.00 17.30 146 GLU B N 1
ATOM 2962 C CA . GLU B 1 146 ? 46.844 -39.199 13.323 1.00 17.03 146 GLU B CA 1
ATOM 2963 C C . GLU B 1 146 ? 45.757 -38.965 14.334 1.00 17.12 146 GLU B C 1
ATOM 2964 O O . GLU B 1 146 ? 45.799 -37.999 15.047 1.00 16.96 146 GLU B O 1
ATOM 2970 N N . ILE B 1 147 ? 44.798 -39.865 14.409 1.00 16.57 147 ILE B N 1
ATOM 2971 C CA . ILE B 1 147 ? 43.771 -39.753 15.418 1.00 16.73 147 ILE B CA 1
ATOM 2972 C C . ILE B 1 147 ? 44.148 -40.644 16.627 1.00 17.58 147 ILE B C 1
ATOM 2973 O O . ILE B 1 147 ? 44.434 -41.830 16.469 1.00 16.48 147 ILE B O 1
ATOM 2978 N N . MET B 1 148 ? 44.130 -40.081 17.828 1.00 16.34 148 MET B N 1
ATOM 2979 C CA . MET B 1 148 ? 44.536 -40.876 18.980 1.00 17.51 148 MET B CA 1
ATOM 2980 C C . MET B 1 148 ? 43.408 -40.821 19.966 1.00 17.80 148 MET B C 1
ATOM 2981 O O . MET B 1 148 ? 43.152 -39.769 20.536 1.00 18.90 148 MET B O 1
ATOM 2986 N N . LEU B 1 149 ? 42.723 -41.931 20.178 1.00 16.64 149 LEU B N 1
ATOM 2987 C CA . LEU B 1 149 ? 41.741 -41.940 21.252 1.00 18.31 149 LEU B CA 1
ATOM 2988 C C . LEU B 1 149 ? 42.502 -42.189 22.551 1.00 18.12 149 LEU B C 1
ATOM 2989 O O . LEU B 1 149 ? 43.275 -43.140 22.599 1.00 19.67 149 LEU B O 1
ATOM 2994 N N . ALA B 1 150 ? 42.277 -41.408 23.592 1.00 17.52 150 ALA B N 1
ATOM 2995 C CA . ALA B 1 150 ? 43.075 -41.549 24.809 1.00 18.33 150 ALA B CA 1
ATOM 2996 C C . ALA B 1 150 ? 42.167 -41.781 25.979 1.00 18.76 150 ALA B C 1
ATOM 2997 O O . ALA B 1 150 ? 41.205 -41.070 26.108 1.00 18.60 150 ALA B O 1
ATOM 2999 N N . LYS B 1 151 ? 42.474 -42.727 26.860 1.00 18.54 151 LYS B N 1
ATOM 3000 C CA . LYS B 1 151 ? 41.790 -42.766 28.139 1.00 19.18 151 LYS B CA 1
ATOM 3001 C C . LYS B 1 151 ? 42.736 -42.267 29.257 1.00 18.74 151 LYS B C 1
ATOM 3002 O O . LYS B 1 151 ? 43.829 -42.773 29.366 1.00 18.03 151 LYS B O 1
ATOM 3008 N N . ILE B 1 152 ? 42.333 -41.252 30.027 1.00 17.86 152 ILE B N 1
ATOM 3009 C CA . ILE B 1 152 ? 43.110 -40.744 31.159 1.00 17.90 152 ILE B CA 1
ATOM 3010 C C . ILE B 1 152 ? 42.453 -41.216 32.451 1.00 18.23 152 ILE B C 1
ATOM 3011 O O . ILE B 1 152 ? 41.262 -40.945 32.657 1.00 16.80 152 ILE B O 1
ATOM 3016 N N . PRO B 1 153 ? 43.210 -41.964 33.318 1.00 18.83 153 PRO B N 1
ATOM 3017 C CA . PRO B 1 153 ? 42.589 -42.497 34.534 1.00 19.44 153 PRO B CA 1
ATOM 3018 C C . PRO B 1 153 ? 42.170 -41.383 35.472 1.00 20.31 153 PRO B C 1
ATOM 3019 O O . PRO B 1 153 ? 42.738 -40.276 35.438 1.00 20.35 153 PRO B O 1
ATOM 3023 N N . GLY B 1 154 ? 41.182 -41.701 36.302 1.00 20.12 154 GLY B N 1
ATOM 3024 C CA . GLY B 1 154 ? 40.769 -40.829 37.395 1.00 19.99 154 GLY B CA 1
ATOM 3025 C C . GLY B 1 154 ? 41.831 -40.780 38.460 1.00 19.83 154 GLY B C 1
ATOM 3026 O O . GLY B 1 154 ? 42.903 -41.368 38.307 1.00 17.65 154 GLY B O 1
ATOM 3027 N N . ASN B 1 155 ? 41.537 -40.021 39.521 1.00 20.27 155 ASN B N 1
ATOM 3028 C CA . ASN B 1 155 ? 42.456 -39.779 40.638 1.00 20.42 155 ASN B CA 1
ATOM 3029 C C . ASN B 1 155 ? 43.864 -39.384 40.223 1.00 20.26 155 ASN B C 1
ATOM 3030 O O . ASN B 1 155 ? 44.836 -39.874 40.790 1.00 20.24 155 ASN B O 1
ATOM 3035 N N . GLY B 1 156 ? 43.963 -38.472 39.255 1.00 18.41 156 GLY B N 1
ATOM 3036 C CA . GLY B 1 156 ? 45.245 -37.849 38.949 1.00 18.45 156 GLY B CA 1
ATOM 3037 C C . GLY B 1 156 ? 45.986 -38.324 37.714 1.00 18.12 156 GLY B C 1
ATOM 3038 O O . GLY B 1 156 ? 47.173 -38.040 37.543 1.00 17.30 156 GLY B O 1
ATOM 3039 N N . GLY B 1 157 ? 45.310 -39.094 36.866 1.00 17.45 157 GLY B N 1
ATOM 3040 C CA . GLY B 1 157 ? 45.868 -39.429 35.561 1.00 18.16 157 GLY B CA 1
ATOM 3041 C C . GLY B 1 157 ? 46.328 -38.161 34.858 1.00 18.00 157 GLY B C 1
ATOM 3042 O O . GLY B 1 157 ? 45.659 -37.110 34.901 1.00 17.86 157 GLY B O 1
ATOM 3043 N N . GLU B 1 158 ? 47.496 -38.223 34.230 1.00 19.07 158 GLU B N 1
ATOM 3044 C CA . GLU B 1 158 ? 48.100 -36.975 33.794 1.00 18.98 158 GLU B CA 1
ATOM 3045 C C . GLU B 1 158 ? 48.897 -37.042 32.512 1.00 18.83 158 GLU B C 1
ATOM 3046 O O . GLU B 1 158 ? 49.835 -37.843 32.357 1.00 17.15 158 GLU B O 1
ATOM 3052 N N . MET B 1 159 ? 48.527 -36.176 31.586 1.00 17.76 159 MET B N 1
ATOM 3053 C CA . MET B 1 159 ? 49.424 -35.848 30.500 1.00 18.38 159 MET B CA 1
ATOM 3054 C C . MET B 1 159 ? 50.280 -34.672 30.969 1.00 16.65 159 MET B C 1
ATOM 3055 O O . MET B 1 159 ? 49.747 -33.562 31.051 1.00 15.96 159 MET B O 1
ATOM 3060 N N . PRO B 1 160 ? 51.598 -34.891 31.207 1.00 16.28 160 PRO B N 1
ATOM 3061 C CA . PRO B 1 160 ? 52.418 -33.732 31.615 1.00 16.14 160 PRO B CA 1
ATOM 3062 C C . PRO B 1 160 ? 52.352 -32.584 30.598 1.00 16.18 160 PRO B C 1
ATOM 3063 O O . PRO B 1 160 ? 52.154 -32.821 29.403 1.00 16.21 160 PRO B O 1
ATOM 3067 N N . PHE B 1 161 ? 52.602 -31.365 31.070 1.00 15.21 161 PHE B N 1
ATOM 3068 C CA . PHE B 1 161 ? 52.495 -30.123 30.275 1.00 14.87 161 PHE B CA 1
ATOM 3069 C C . PHE B 1 161 ? 53.667 -30.169 29.332 1.00 15.23 161 PHE B C 1
ATOM 3070 O O . PHE B 1 161 ? 54.776 -30.369 29.791 1.00 16.96 161 PHE B O 1
ATOM 3078 N N . HIS B 1 162 ? 53.436 -30.052 28.026 1.00 15.87 162 HIS B N 1
ATOM 3079 C CA . HIS B 1 162 ? 54.485 -30.146 27.032 1.00 16.42 162 HIS B CA 1
ATOM 3080 C C . HIS B 1 162 ? 54.145 -29.354 25.765 1.00 17.19 162 HIS B C 1
ATOM 3081 O O . HIS B 1 162 ? 53.018 -28.806 25.636 1.00 19.87 162 HIS B O 1
ATOM 3088 N N . LYS B 1 163 ? 55.059 -29.356 24.790 1.00 17.00 163 LYS B N 1
ATOM 3089 C CA . LYS B 1 163 ? 54.791 -28.754 23.459 1.00 17.55 163 LYS B CA 1
ATOM 3090 C C . LYS B 1 163 ? 55.405 -29.599 22.354 1.00 18.13 163 LYS B C 1
ATOM 3091 O O . LYS B 1 163 ? 56.283 -30.416 22.594 1.00 17.62 163 LYS B O 1
ATOM 3097 N N . HIS B 1 164 ? 54.947 -29.451 21.133 1.00 17.09 164 HIS B N 1
ATOM 3098 C CA . HIS B 1 164 ? 55.595 -30.196 20.060 1.00 17.25 164 HIS B CA 1
ATOM 3099 C C . HIS B 1 164 ? 55.270 -29.461 18.750 1.00 16.72 164 HIS B C 1
ATOM 3100 O O . HIS B 1 164 ? 54.382 -28.616 18.751 1.00 16.80 164 HIS B O 1
ATOM 3107 N N . ARG B 1 165 ? 55.995 -29.721 17.660 1.00 16.52 165 ARG B N 1
ATOM 3108 C CA . ARG B 1 165 ? 55.702 -29.010 16.409 1.00 16.00 165 ARG B CA 1
ATOM 3109 C C . ARG B 1 165 ? 54.337 -29.461 15.815 1.00 16.12 165 ARG B C 1
ATOM 3110 O O . ARG B 1 165 ? 53.678 -28.700 15.121 1.00 15.88 165 ARG B O 1
ATOM 3118 N N . ASN B 1 166 ? 53.902 -30.678 16.116 1.00 14.43 166 ASN B N 1
ATOM 3119 C CA . ASN B 1 166 ? 52.588 -31.112 15.648 1.00 15.39 166 ASN B CA 1
ATOM 3120 C C . ASN B 1 166 ? 51.428 -30.247 16.157 1.00 14.95 166 ASN B C 1
ATOM 3121 O O . ASN B 1 166 ? 51.330 -30.008 17.341 1.00 15.10 166 ASN B O 1
ATOM 3126 N N . GLU B 1 167 ? 50.563 -29.792 15.253 1.00 14.90 167 GLU B N 1
ATOM 3127 C CA . GLU B 1 167 ? 49.288 -29.216 15.638 1.00 17.18 167 GLU B CA 1
ATOM 3128 C C . GLU B 1 167 ? 48.419 -30.271 16.331 1.00 15.95 167 GLU B C 1
ATOM 3129 O O . GLU B 1 167 ? 48.487 -31.442 15.989 1.00 16.44 167 GLU B O 1
ATOM 3135 N N . GLN B 1 168 ? 47.585 -29.875 17.280 1.00 17.11 168 GLN B N 1
ATOM 3136 C CA . GLN B 1 168 ? 46.842 -30.888 18.019 1.00 16.62 168 GLN B CA 1
ATOM 3137 C C . GLN B 1 168 ? 45.507 -30.350 18.428 1.00 17.56 168 GLN B C 1
ATOM 3138 O O . GLN B 1 168 ? 45.410 -29.299 19.093 1.00 16.73 168 GLN B O 1
ATOM 3144 N N . ILE B 1 169 ? 44.455 -31.030 17.983 1.00 17.15 169 ILE B N 1
ATOM 3145 C CA . ILE B 1 169 ? 43.110 -30.586 18.348 1.00 17.79 169 ILE B CA 1
ATOM 3146 C C . ILE B 1 169 ? 42.372 -31.792 18.888 1.00 18.86 169 ILE B C 1
ATOM 3147 O O . ILE B 1 169 ? 42.663 -32.962 18.507 1.00 18.23 169 ILE B O 1
ATOM 3152 N N . GLY B 1 170 ? 41.408 -31.546 19.766 1.00 15.96 170 GLY B N 1
ATOM 3153 C CA . GLY B 1 170 ? 40.803 -32.699 20.411 1.00 16.33 170 GLY B CA 1
ATOM 3154 C C . GLY B 1 170 ? 39.450 -32.343 20.948 1.00 15.26 170 GLY B C 1
ATOM 3155 O O . GLY B 1 170 ? 39.019 -31.148 20.945 1.00 15.07 170 GLY B O 1
ATOM 3156 N N . ILE B 1 171 ? 38.781 -33.382 21.444 1.00 14.81 171 ILE B N 1
ATOM 3157 C CA . ILE B 1 171 ? 37.442 -33.217 21.940 1.00 15.05 171 ILE B CA 1
ATOM 3158 C C . ILE B 1 171 ? 37.255 -34.233 23.059 1.00 15.31 171 ILE B C 1
ATOM 3159 O O . ILE B 1 171 ? 37.704 -35.370 22.949 1.00 16.58 171 ILE B O 1
ATOM 3164 N N . CYS B 1 172 ? 36.698 -33.803 24.169 1.00 13.54 172 CYS B N 1
ATOM 3165 C CA . CYS B 1 172 ? 36.375 -34.722 25.238 1.00 15.39 172 CYS B CA 1
ATOM 3166 C C . CYS B 1 172 ? 35.131 -35.579 24.878 1.00 16.09 172 CYS B C 1
ATOM 3167 O O . CYS B 1 172 ? 34.117 -35.016 24.477 1.00 16.72 172 CYS B O 1
ATOM 3170 N N . ILE B 1 173 ? 35.184 -36.926 25.058 1.00 15.45 173 ILE B N 1
ATOM 3171 C CA . ILE B 1 173 ? 34.029 -37.753 24.733 1.00 16.98 173 ILE B CA 1
ATOM 3172 C C . ILE B 1 173 ? 33.609 -38.682 25.898 1.00 18.60 173 ILE B C 1
ATOM 3173 O O . ILE B 1 173 ? 32.900 -39.663 25.712 1.00 17.20 173 ILE B O 1
ATOM 3178 N N . GLY B 1 174 ? 34.029 -38.355 27.102 1.00 19.78 174 GLY B N 1
ATOM 3179 C CA . GLY B 1 174 ? 33.573 -39.097 28.311 1.00 21.24 174 GLY B CA 1
ATOM 3180 C C . GLY B 1 174 ? 34.190 -38.541 29.567 1.00 22.92 174 GLY B C 1
ATOM 3181 O O . GLY B 1 174 ? 35.378 -38.138 29.580 1.00 25.33 174 GLY B O 1
ATOM 3182 N N . GLY B 1 175 ? 33.408 -38.498 30.637 1.00 21.70 175 GLY B N 1
ATOM 3183 C CA . GLY B 1 175 ? 33.930 -38.063 31.883 1.00 22.58 175 GLY B CA 1
ATOM 3184 C C . GLY B 1 175 ? 34.268 -36.586 31.810 1.00 22.64 175 GLY B C 1
ATOM 3185 O O . GLY B 1 175 ? 33.568 -35.826 31.218 1.00 23.59 175 GLY B O 1
ATOM 3186 N N . GLY B 1 176 ? 35.326 -36.168 32.457 1.00 23.04 176 GLY B N 1
ATOM 3187 C CA . GLY B 1 176 ? 35.654 -34.764 32.391 1.00 20.77 176 GLY B CA 1
ATOM 3188 C C . GLY B 1 176 ? 37.038 -34.754 32.946 1.00 21.18 176 GLY B C 1
ATOM 3189 O O . GLY B 1 176 ? 37.458 -35.748 33.538 1.00 20.33 176 GLY B O 1
ATOM 3190 N N . TYR B 1 177 ? 37.763 -33.669 32.700 1.00 19.29 177 TYR B N 1
ATOM 3191 C CA . TYR B 1 177 ? 39.137 -33.553 33.164 1.00 19.10 177 TYR B CA 1
ATOM 3192 C C . TYR B 1 177 ? 39.516 -32.136 32.852 1.00 17.51 177 TYR B C 1
ATOM 3193 O O . TYR B 1 177 ? 38.793 -31.430 32.114 1.00 16.26 177 TYR B O 1
ATOM 3202 N N . ASP B 1 178 ? 40.664 -31.758 33.372 1.00 16.42 178 ASP B N 1
ATOM 3203 C CA . ASP B 1 178 ? 41.120 -30.401 33.252 1.00 17.77 178 ASP B CA 1
ATOM 3204 C C . ASP B 1 178 ? 42.032 -30.388 32.106 1.00 15.88 178 ASP B C 1
ATOM 3205 O O . ASP B 1 178 ? 42.969 -31.147 32.077 1.00 17.75 178 ASP B O 1
ATOM 3210 N N . MET B 1 179 ? 41.841 -29.482 31.186 1.00 15.77 179 MET B N 1
ATOM 3211 C CA . MET B 1 179 ? 42.773 -29.399 30.073 1.00 14.26 179 MET B CA 1
ATOM 3212 C C . MET B 1 179 ? 43.351 -27.971 30.136 1.00 14.05 179 MET B C 1
ATOM 3213 O O . MET B 1 179 ? 42.615 -27.008 30.370 1.00 13.21 179 MET B O 1
ATOM 3218 N N . THR B 1 180 ? 44.659 -27.858 29.950 1.00 13.16 180 THR B N 1
ATOM 3219 C CA . THR B 1 180 ? 45.320 -26.542 29.999 1.00 13.02 180 THR B CA 1
ATOM 3220 C C . THR B 1 180 ? 46.009 -26.346 28.684 1.00 13.26 180 THR B C 1
ATOM 3221 O O . THR B 1 180 ? 46.689 -27.244 28.234 1.00 14.64 180 THR B O 1
ATOM 3225 N N . VAL B 1 181 ? 45.799 -25.226 28.042 1.00 12.52 181 VAL B N 1
ATOM 3226 C CA . VAL B 1 181 ? 46.588 -24.781 26.944 1.00 12.16 181 VAL B CA 1
ATOM 3227 C C . VAL B 1 181 ? 47.194 -23.407 27.275 1.00 13.53 181 VAL B C 1
ATOM 3228 O O . VAL B 1 181 ? 46.513 -22.481 27.654 1.00 11.16 181 VAL B O 1
ATOM 3232 N N . GLU B 1 182 ? 48.486 -23.311 27.130 1.00 13.49 182 GLU B N 1
ATOM 3233 C CA . GLU B 1 182 ? 49.165 -22.095 27.507 1.00 14.21 182 GLU B CA 1
ATOM 3234 C C . GLU B 1 182 ? 48.660 -21.663 28.885 1.00 14.25 182 GLU B C 1
ATOM 3235 O O . GLU B 1 182 ? 48.724 -22.408 29.761 1.00 14.16 182 GLU B O 1
ATOM 3241 N N . GLY B 1 183 ? 48.146 -20.465 29.033 1.00 13.61 183 GLY B N 1
ATOM 3242 C CA . GLY B 1 183 ? 47.787 -19.970 30.329 1.00 12.71 183 GLY B CA 1
ATOM 3243 C C . GLY B 1 183 ? 46.357 -20.187 30.753 1.00 12.78 183 GLY B C 1
ATOM 3244 O O . GLY B 1 183 ? 45.891 -19.591 31.657 1.00 12.73 183 GLY B O 1
ATOM 3245 N N . CYS B 1 184 ? 45.667 -21.091 30.097 1.00 13.37 184 CYS B N 1
ATOM 3246 C CA . CYS B 1 184 ? 44.226 -21.217 30.257 1.00 15.72 184 CYS B CA 1
ATOM 3247 C C . CYS B 1 184 ? 43.810 -22.663 30.614 1.00 15.31 184 CYS B C 1
ATOM 3248 O O . CYS B 1 184 ? 44.077 -23.586 29.875 1.00 13.95 184 CYS B O 1
ATOM 3251 N N . THR B 1 185 ? 43.151 -22.858 31.746 1.00 15.33 185 THR B N 1
ATOM 3252 C CA . THR B 1 185 ? 42.661 -24.204 32.092 1.00 15.64 185 THR B CA 1
ATOM 3253 C C . THR B 1 185 ? 41.168 -24.234 31.993 1.00 15.90 185 THR B C 1
ATOM 3254 O O . THR B 1 185 ? 40.514 -23.317 32.490 1.00 15.21 185 THR B O 1
ATOM 3258 N N . VAL B 1 186 ? 40.607 -25.307 31.414 1.00 16.74 186 VAL B N 1
ATOM 3259 C CA . VAL B 1 186 ? 39.171 -25.400 31.347 1.00 17.12 186 VAL B CA 1
ATOM 3260 C C . VAL B 1 186 ? 38.813 -26.785 31.814 1.00 16.91 186 VAL B C 1
ATOM 3261 O O . VAL B 1 186 ? 39.571 -27.775 31.628 1.00 16.66 186 VAL B O 1
ATOM 3265 N N . GLU B 1 187 ? 37.668 -26.866 32.455 1.00 16.19 187 GLU B N 1
ATOM 3266 C CA . GLU B 1 187 ? 37.160 -28.148 32.856 1.00 17.10 187 GLU B CA 1
ATOM 3267 C C . GLU B 1 187 ? 36.374 -28.724 31.645 1.00 17.00 187 GLU B C 1
ATOM 3268 O O . GLU B 1 187 ? 35.274 -28.271 31.334 1.00 17.24 187 GLU B O 1
ATOM 3274 N N . MET B 1 188 ? 36.956 -29.706 30.992 1.00 15.06 188 MET B N 1
ATOM 3275 C CA . MET B 1 188 ? 36.337 -30.348 29.784 1.00 16.07 188 MET B CA 1
ATOM 3276 C C . MET B 1 188 ? 35.124 -31.154 30.176 1.00 15.89 188 MET B C 1
ATOM 3277 O O . MET B 1 188 ? 35.157 -31.859 31.166 1.00 13.65 188 MET B O 1
ATOM 3282 N N . LYS B 1 189 ? 34.067 -31.078 29.371 1.00 18.16 189 LYS B N 1
ATOM 3283 C CA . LYS B 1 189 ? 32.881 -31.942 29.577 1.00 19.15 189 LYS B CA 1
ATOM 3284 C C . LYS B 1 189 ? 32.689 -32.648 28.230 1.00 17.08 189 LYS B C 1
ATOM 3285 O O . LYS B 1 189 ? 33.347 -32.345 27.245 1.00 16.74 189 LYS B O 1
ATOM 3291 N N . PHE B 1 190 ? 31.798 -33.609 28.197 1.00 15.42 190 PHE B N 1
ATOM 3292 C CA . PHE B 1 190 ? 31.498 -34.281 26.945 1.00 14.32 190 PHE B CA 1
ATOM 3293 C C . PHE B 1 190 ? 31.220 -33.225 25.858 1.00 14.24 190 PHE B C 1
ATOM 3294 O O . PHE B 1 190 ? 30.344 -32.393 25.998 1.00 15.86 190 PHE B O 1
ATOM 3302 N N . GLY B 1 191 ? 31.943 -33.285 24.747 1.00 13.88 191 GLY B N 1
ATOM 3303 C CA . GLY B 1 191 ? 31.714 -32.319 23.605 1.00 16.33 191 GLY B CA 1
ATOM 3304 C C . GLY B 1 191 ? 32.653 -31.075 23.622 1.00 14.98 191 GLY B C 1
ATOM 3305 O O . GLY B 1 191 ? 32.743 -30.344 22.625 1.00 15.73 191 GLY B O 1
ATOM 3306 N N . THR B 1 192 ? 33.410 -30.865 24.690 1.00 14.05 192 THR B N 1
ATOM 3307 C CA . THR B 1 192 ? 34.242 -29.635 24.727 1.00 13.79 192 THR B CA 1
ATOM 3308 C C . THR B 1 192 ? 35.445 -29.846 23.789 1.00 14.10 192 THR B C 1
ATOM 3309 O O . THR B 1 192 ? 36.092 -30.911 23.892 1.00 15.59 192 THR B O 1
ATOM 3313 N N . ALA B 1 193 ? 35.748 -28.868 22.909 1.00 13.44 193 ALA B N 1
ATOM 3314 C CA . ALA B 1 193 ? 36.829 -29.006 21.899 1.00 14.62 193 ALA B CA 1
ATOM 3315 C C . ALA B 1 193 ? 37.998 -28.109 22.274 1.00 12.97 193 ALA B C 1
ATOM 3316 O O . ALA B 1 193 ? 37.765 -26.992 22.770 1.00 14.58 193 ALA B O 1
ATOM 3318 N N . TYR B 1 194 ? 39.209 -28.575 22.023 1.00 14.62 194 TYR B N 1
ATOM 3319 C CA . TYR B 1 194 ? 40.405 -27.729 22.182 1.00 15.83 194 TYR B CA 1
ATOM 3320 C C . TYR B 1 194 ? 41.218 -27.702 20.871 1.00 14.70 194 TYR B C 1
ATOM 3321 O O . TYR B 1 194 ? 41.228 -28.672 20.082 1.00 15.09 194 TYR B O 1
ATOM 3330 N N . PHE B 1 195 ? 41.928 -26.596 20.663 1.00 14.39 195 PHE B N 1
ATOM 3331 C CA . PHE B 1 195 ? 42.762 -26.401 19.466 1.00 15.71 195 PHE B CA 1
ATOM 3332 C C . PHE B 1 195 ? 44.153 -25.853 19.862 1.00 14.86 195 PHE B C 1
ATOM 3333 O O . PHE B 1 195 ? 44.251 -24.737 20.353 1.00 13.52 195 PHE B O 1
ATOM 3341 N N . CYS B 1 196 ? 45.199 -26.657 19.665 1.00 15.23 196 CYS B N 1
ATOM 3342 C CA . CYS B 1 196 ? 46.574 -26.236 19.953 1.00 15.93 196 CYS B CA 1
ATOM 3343 C C . CYS B 1 196 ? 47.349 -26.083 18.672 1.00 15.90 196 CYS B C 1
ATOM 3344 O O . CYS B 1 196 ? 47.547 -27.068 17.989 1.00 16.23 196 CYS B O 1
ATOM 3347 N N . GLU B 1 197 ? 47.774 -24.867 18.333 1.00 17.17 197 GLU B N 1
ATOM 3348 C CA . GLU B 1 197 ? 48.730 -24.642 17.205 1.00 16.13 197 GLU B CA 1
ATOM 3349 C C . GLU B 1 197 ? 50.109 -25.214 17.495 1.00 15.72 197 GLU B C 1
ATOM 3350 O O . GLU B 1 197 ? 50.378 -25.564 18.626 1.00 14.87 197 GLU B O 1
ATOM 3356 N N . PRO B 1 198 ? 50.980 -25.354 16.459 1.00 15.72 198 PRO B N 1
ATOM 3357 C CA . PRO B 1 198 ? 52.307 -25.938 16.729 1.00 16.16 198 PRO B CA 1
ATOM 3358 C C . PRO B 1 198 ? 52.992 -25.197 17.863 1.00 16.28 198 PRO B C 1
ATOM 3359 O O . PRO B 1 198 ? 52.914 -23.976 17.944 1.00 15.94 198 PRO B O 1
ATOM 3363 N N . ARG B 1 199 ? 53.570 -25.954 18.781 1.00 17.12 199 ARG B N 1
ATOM 3364 C CA . ARG B 1 199 ? 54.377 -25.385 19.866 1.00 17.58 199 ARG B CA 1
ATOM 3365 C C . ARG B 1 199 ? 53.578 -24.644 20.921 1.00 16.91 199 ARG B C 1
ATOM 3366 O O . ARG B 1 199 ? 54.153 -23.894 21.702 1.00 15.63 199 ARG B O 1
ATOM 3374 N N . GLU B 1 200 ? 52.266 -24.840 20.973 1.00 16.54 200 GLU B N 1
ATOM 3375 C CA . GLU B 1 200 ? 51.539 -24.294 22.143 1.00 16.97 200 GLU B CA 1
ATOM 3376 C C . GLU B 1 200 ? 51.579 -25.370 23.256 1.00 17.35 200 GLU B C 1
ATOM 3377 O O . GLU B 1 200 ? 51.203 -26.517 23.037 1.00 18.52 200 GLU B O 1
ATOM 3383 N N . ASP B 1 201 ? 52.095 -24.998 24.429 1.00 16.02 201 ASP B N 1
ATOM 3384 C CA . ASP B 1 201 ? 52.113 -25.909 25.587 1.00 16.82 201 ASP B CA 1
ATOM 3385 C C . ASP B 1 201 ? 50.714 -26.325 26.026 1.00 14.68 201 ASP B C 1
ATOM 3386 O O . ASP B 1 201 ? 49.797 -25.484 26.099 1.00 14.69 201 ASP B O 1
ATOM 3391 N N . HIS B 1 202 ? 50.602 -27.570 26.464 1.00 14.07 202 HIS B N 1
ATOM 3392 C CA . HIS B 1 202 ? 49.324 -28.126 26.864 1.00 13.94 202 HIS B CA 1
ATOM 3393 C C . HIS B 1 202 ? 49.500 -29.406 27.703 1.00 14.94 202 HIS B C 1
ATOM 3394 O O . HIS B 1 202 ? 50.554 -30.059 27.684 1.00 15.54 202 HIS B O 1
ATOM 3401 N N . GLY B 1 203 ? 48.456 -29.773 28.426 1.00 15.08 203 GLY B N 1
ATOM 3402 C CA . GLY B 1 203 ? 48.489 -30.947 29.280 1.00 15.80 203 GLY B CA 1
ATOM 3403 C C . GLY B 1 203 ? 47.119 -31.123 29.908 1.00 16.33 203 GLY B C 1
ATOM 3404 O O . GLY B 1 203 ? 46.210 -30.317 29.713 1.00 15.43 203 GLY B O 1
ATOM 3405 N N . ALA B 1 204 ? 46.989 -32.139 30.729 1.00 15.20 204 ALA B N 1
ATOM 3406 C CA . ALA B 1 204 ? 45.682 -32.565 31.094 1.00 16.30 204 ALA B CA 1
ATOM 3407 C C . ALA B 1 204 ? 45.883 -33.283 32.385 1.00 16.15 204 ALA B C 1
ATOM 3408 O O . ALA B 1 204 ? 46.880 -33.998 32.546 1.00 17.86 204 ALA B O 1
ATOM 3410 N N . ILE B 1 205 ? 44.942 -33.109 33.305 1.00 16.04 205 ILE B N 1
ATOM 3411 C CA . ILE B 1 205 ? 44.934 -33.896 34.531 1.00 15.80 205 ILE B CA 1
ATOM 3412 C C . ILE B 1 205 ? 43.496 -34.274 34.832 1.00 16.02 205 ILE B C 1
ATOM 3413 O O . ILE B 1 205 ? 42.583 -33.448 34.776 1.00 15.40 205 ILE B O 1
ATOM 3418 N N . ASN B 1 206 ? 43.275 -35.554 35.079 1.00 16.49 206 ASN B N 1
ATOM 3419 C CA . ASN B 1 206 ? 41.957 -35.994 35.440 1.00 18.20 206 ASN B CA 1
ATOM 3420 C C . ASN B 1 206 ? 41.946 -36.118 36.962 1.00 19.83 206 ASN B C 1
ATOM 3421 O O . ASN B 1 206 ? 42.497 -37.062 37.523 1.00 20.19 206 ASN B O 1
ATOM 3426 N N . ARG B 1 207 ? 41.400 -35.121 37.657 1.00 20.22 207 ARG B N 1
ATOM 3427 C CA . ARG B 1 207 ? 41.346 -35.253 39.120 1.00 21.90 207 ARG B CA 1
ATOM 3428 C C . ARG B 1 207 ? 40.013 -35.850 39.521 1.00 22.33 207 ARG B C 1
ATOM 3429 O O . ARG B 1 207 ? 39.676 -35.882 40.680 1.00 22.59 207 ARG B O 1
ATOM 3437 N N . SER B 1 208 ? 39.250 -36.318 38.547 1.00 23.12 208 SER B N 1
ATOM 3438 C CA . SER B 1 208 ? 38.019 -37.006 38.881 1.00 23.64 208 SER B CA 1
ATOM 3439 C C . SER B 1 208 ? 38.222 -38.429 39.340 1.00 23.19 208 SER B C 1
ATOM 3440 O O . SER B 1 208 ? 39.307 -39.015 39.306 1.00 22.22 208 SER B O 1
ATOM 3443 N N . GLU B 1 209 ? 37.098 -38.950 39.793 1.00 24.72 209 GLU B N 1
ATOM 3444 C CA . GLU B 1 209 ? 36.903 -40.307 40.212 1.00 24.72 209 GLU B CA 1
ATOM 3445 C C . GLU B 1 209 ? 36.899 -41.287 39.065 1.00 24.39 209 GLU B C 1
ATOM 3446 O O . GLU B 1 209 ? 37.374 -42.377 39.259 1.00 22.90 209 GLU B O 1
ATOM 3452 N N . LYS B 1 210 ? 36.333 -40.922 37.894 1.00 23.84 210 LYS B N 1
ATOM 3453 C CA . LYS B 1 210 ? 36.160 -41.912 36.797 1.00 23.75 210 LYS B CA 1
ATOM 3454 C C . LYS B 1 210 ? 37.164 -41.653 35.678 1.00 22.50 210 LYS B C 1
ATOM 3455 O O . LYS B 1 210 ? 37.704 -40.549 35.583 1.00 21.70 210 LYS B O 1
ATOM 3461 N N . GLU B 1 211 ? 37.410 -42.628 34.824 1.00 20.72 211 GLU B N 1
ATOM 3462 C CA . GLU B 1 211 ? 38.344 -42.376 33.711 1.00 22.30 211 GLU B CA 1
ATOM 3463 C C . GLU B 1 211 ? 37.767 -41.372 32.697 1.00 22.12 211 GLU B C 1
ATOM 3464 O O . GLU B 1 211 ? 36.548 -41.202 32.555 1.00 22.42 211 GLU B O 1
ATOM 3470 N N . SER B 1 212 ? 38.601 -40.671 31.958 1.00 20.47 212 SER B N 1
ATOM 3471 C CA . SER B 1 212 ? 37.931 -39.828 30.962 1.00 22.87 212 SER B CA 1
ATOM 3472 C C . SER B 1 212 ? 38.492 -40.142 29.563 1.00 20.54 212 SER B C 1
ATOM 3473 O O . SER B 1 212 ? 39.556 -40.760 29.434 1.00 20.56 212 SER B O 1
ATOM 3476 N N . LYS B 1 213 ? 37.736 -39.826 28.544 1.00 20.37 213 LYS B N 1
ATOM 3477 C CA . LYS B 1 213 ? 38.071 -40.273 27.187 1.00 20.39 213 LYS B CA 1
ATOM 3478 C C . LYS B 1 213 ? 38.124 -39.061 26.284 1.00 18.86 213 LYS B C 1
ATOM 3479 O O . LYS B 1 213 ? 37.303 -38.158 26.419 1.00 17.90 213 LYS B O 1
ATOM 3485 N N . SER B 1 214 ? 39.080 -39.031 25.373 1.00 17.95 214 SER B N 1
ATOM 3486 C CA . SER B 1 214 ? 39.175 -37.912 24.459 1.00 16.52 214 SER B CA 1
ATOM 3487 C C . SER B 1 214 ? 39.646 -38.451 23.094 1.00 16.23 214 SER B C 1
ATOM 3488 O O . SER B 1 214 ? 40.220 -39.574 22.990 1.00 13.27 214 SER B O 1
ATOM 3491 N N . ILE B 1 215 ? 39.275 -37.687 22.069 1.00 13.79 215 ILE B N 1
ATOM 3492 C CA . ILE B 1 215 ? 39.813 -37.869 20.730 1.00 15.60 215 ILE B CA 1
ATOM 3493 C C . ILE B 1 215 ? 40.755 -36.730 20.480 1.00 17.35 215 ILE B C 1
ATOM 3494 O O . ILE B 1 215 ? 40.386 -35.571 20.611 1.00 18.42 215 ILE B O 1
ATOM 3499 N N . ASN B 1 216 ? 41.973 -37.080 20.133 1.00 17.64 216 ASN B N 1
ATOM 3500 C CA . ASN B 1 216 ? 43.029 -36.106 19.946 1.00 18.67 216 ASN B CA 1
ATOM 3501 C C . ASN B 1 216 ? 43.613 -36.301 18.555 1.00 18.26 216 ASN B C 1
ATOM 3502 O O . ASN B 1 216 ? 43.956 -37.406 18.200 1.00 21.08 216 ASN B O 1
ATOM 3507 N N . ILE B 1 217 ? 43.718 -35.229 17.790 1.00 16.24 217 ILE B N 1
ATOM 3508 C CA . ILE B 1 217 ? 44.125 -35.356 16.397 1.00 15.99 217 ILE B CA 1
ATOM 3509 C C . ILE B 1 217 ? 45.405 -34.549 16.146 1.00 16.47 217 ILE B C 1
ATOM 3510 O O . ILE B 1 217 ? 45.481 -33.363 16.500 1.00 16.23 217 ILE B O 1
ATOM 3515 N N . PHE B 1 218 ? 46.403 -35.249 15.633 1.00 15.30 218 PHE B N 1
ATOM 3516 C CA . PHE B 1 218 ? 47.731 -34.685 15.373 1.00 16.60 218 PHE B CA 1
ATOM 3517 C C . PHE B 1 218 ? 47.917 -34.389 13.883 1.00 15.18 218 PHE B C 1
ATOM 3518 O O . PHE B 1 218 ? 47.764 -35.266 13.033 1.00 13.93 218 PHE B O 1
ATOM 3526 N N . PHE B 1 219 ? 48.283 -33.152 13.568 1.00 15.28 219 PHE B N 1
ATOM 3527 C CA . PHE B 1 219 ? 48.693 -32.811 12.195 1.00 15.40 219 PHE B CA 1
ATOM 3528 C C . PHE B 1 219 ? 50.134 -32.233 12.264 1.00 15.60 219 PHE B C 1
ATOM 3529 O O . PHE B 1 219 ? 50.338 -31.251 12.937 1.00 13.14 219 PHE B O 1
ATOM 3537 N N . PRO B 1 220 ? 51.126 -32.888 11.627 1.00 17.60 220 PRO B N 1
ATOM 3538 C CA . PRO B 1 220 ? 51.028 -34.221 11.009 1.00 17.69 220 PRO B CA 1
ATOM 3539 C C . PRO B 1 220 ? 51.184 -35.270 12.092 1.00 18.45 220 PRO B C 1
ATOM 3540 O O . PRO B 1 220 ? 51.311 -34.897 13.257 1.00 18.26 220 PRO B O 1
ATOM 3544 N N . PRO B 1 221 ? 51.180 -36.584 11.729 1.00 19.19 221 PRO B N 1
ATOM 3545 C CA . PRO B 1 221 ? 51.261 -37.626 12.792 1.00 19.98 221 PRO B CA 1
ATOM 3546 C C . PRO B 1 221 ? 52.487 -37.447 13.736 1.00 19.92 221 PRO B C 1
ATOM 3547 O O . PRO B 1 221 ? 53.491 -36.874 13.336 1.00 19.91 221 PRO B O 1
ATOM 3551 N N . ARG B 1 222 ? 52.338 -37.839 14.998 1.00 19.83 222 ARG B N 1
ATOM 3552 C CA . ARG B 1 222 ? 53.360 -37.628 15.975 1.00 19.01 222 ARG B CA 1
ATOM 3553 C C . ARG B 1 222 ? 53.929 -38.977 16.419 1.00 18.87 222 ARG B C 1
ATOM 3554 O O . ARG B 1 222 ? 55.136 -39.111 16.534 1.00 18.84 222 ARG B O 1
ATOM 3562 N N . TYR B 1 223 ? 53.073 -39.958 16.690 1.00 19.24 223 TYR B N 1
ATOM 3563 C CA . TYR B 1 223 ? 53.524 -41.262 17.238 1.00 20.59 223 TYR B CA 1
ATOM 3564 C C . TYR B 1 223 ? 53.867 -42.344 16.222 1.00 21.11 223 TYR B C 1
ATOM 3565 O O . TYR B 1 223 ? 54.879 -43.062 16.385 1.00 20.36 223 TYR B O 1
ATOM 3574 N N . ASN B 1 224 ? 53.024 -42.487 15.200 1.00 22.48 224 ASN B N 1
ATOM 3575 C CA . ASN B 1 224 ? 53.209 -43.530 14.181 1.00 24.43 224 ASN B CA 1
ATOM 3576 C C . ASN B 1 224 ? 53.521 -42.874 12.873 1.00 25.38 224 ASN B C 1
ATOM 3577 O O . ASN B 1 224 ? 52.617 -42.560 12.119 1.00 26.90 224 ASN B O 1
ATOM 3582 N N . ARG B 1 225 ? 54.782 -42.578 12.625 1.00 25.88 225 ARG B N 1
ATOM 3583 C CA . ARG B 1 225 ? 55.115 -42.067 11.313 1.00 27.13 225 ARG B CA 1
ATOM 3584 C C . ARG B 1 225 ? 55.664 -43.200 10.452 1.00 26.44 225 ARG B C 1
ATOM 3585 O O . ARG B 1 225 ? 56.409 -44.043 10.955 1.00 28.25 225 ARG B O 1
#

GO terms:
  GO:0050897 cobalt ion binding (F, IDA)
  GO:0005506 iron ion binding (F, IDA)
  GO:0016863 intramolecular oxidoreductase activity, transposing C=C bonds (F, IDA)
  GO:0017000 antibiotic biosynthetic process (P, IDA)